Protein 8JMQ (pdb70)

Foldseek 3Di:
DDDDDDDDQKDADPVPGFMKGKFFQVQKDWPCCPVVAQKDWDFCWDDDPPIGGDTWIFGAKDLKTKIKHKDKLQRGDAQFKKWKWWWKAFEPPKFQLQPWWWWKWKAWFVGDIDIDTHRCVPPDHPHIDGHTRDMDGGHNTGMIMMMTIGNDPTMTGGMITGMIMIGGDDD/DDDDDDDAQWDADPPPGWIKGWFAQVQKDWVCCVPVCAWDWDFDADPVPGTPPGTKIWGNKDLWGKIKDKDKLQVTDAFFKKWKKWWKFFAPPWDFQVVQWKWKWKADPVGDMDIDTHRNVPDDHPDTDIDTRDMDHSDDTDMIMIMITTNDPTITGGMMTGIMMIGTDDD

Radius of gyration: 20.35 Å; Cα contacts (8 Å, |Δi|>4): 959; chains: 2; bounding box: 47×51×51 Å

Structure (mmCIF, N/CA/C/O backbone):
data_8JMQ
#
_entry.id   8JMQ
#
_cell.length_a   105.974
_cell.length_b   105.974
_cell.length_c   105.974
_cell.angle_alpha   90.000
_cell.angle_beta   90.000
_cell.angle_gamma   90.000
#
_symmetry.space_group_name_H-M   'P 21 3'
#
loop_
_entity.id
_entity.type
_entity.pdbx_description
1 polymer 'Hinokiresinol synthase beta subunit'
2 polymer 'Hinokiresinol synthase alpha subunit'
3 water water
#
loop_
_atom_site.group_PDB
_atom_site.id
_atom_site.type_symbol
_atom_site.label_atom_id
_atom_site.label_alt_id
_atom_site.label_comp_id
_atom_site.label_asym_id
_atom_site.label_entity_id
_atom_site.label_seq_id
_atom_site.pdbx_PDB_ins_code
_atom_site.Cartn_x
_atom_site.Cartn_y
_atom_site.Cartn_z
_atom_site.occupancy
_atom_site.B_iso_or_equiv
_atom_site.auth_seq_id
_atom_site.auth_comp_id
_atom_site.auth_asym_id
_atom_site.auth_atom_id
_atom_site.pdbx_PDB_model_num
ATOM 1 N N . GLU A 1 28 ? 23.64116 5.73393 -9.58662 1.000 46.25421 7 GLU B N 1
ATOM 2 C CA . GLU A 1 28 ? 22.94903 4.63461 -10.24808 1.000 50.28584 7 GLU B CA 1
ATOM 3 C C . GLU A 1 28 ? 21.46344 4.60576 -9.84214 1.000 40.84845 7 GLU B C 1
ATOM 4 O O . GLU A 1 28 ? 21.12144 4.69238 -8.66564 1.000 47.10360 7 GLU B O 1
ATOM 10 N N . LEU A 1 29 ? 20.59179 4.47849 -10.82855 1.000 38.99338 8 LEU B N 1
ATOM 11 C CA . LEU A 1 29 ? 19.16221 4.67856 -10.64871 1.000 30.90146 8 LEU B CA 1
ATOM 12 C C . LEU A 1 29 ? 18.49975 3.46333 -10.00013 1.000 28.43863 8 LEU B C 1
ATOM 13 O O . LEU A 1 29 ? 18.92460 2.32520 -10.21795 1.00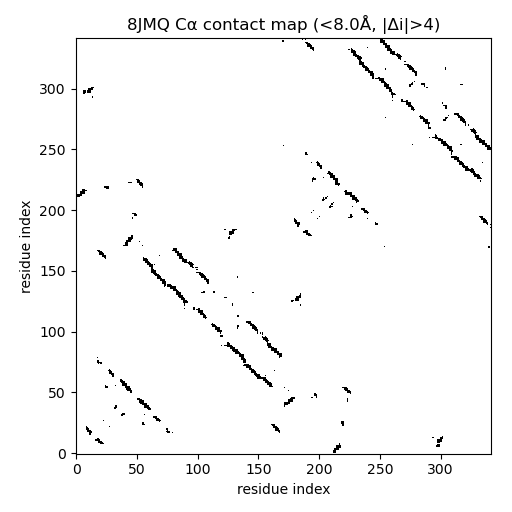0 27.93015 8 LEU B O 1
ATOM 18 N N . PRO A 1 30 ? 17.43192 3.67294 -9.23135 1.000 24.17626 9 PRO B N 1
ATOM 19 C CA . PRO A 1 30 ? 16.60391 2.53229 -8.81939 1.000 27.09426 9 PRO B CA 1
ATOM 20 C C . PRO A 1 30 ? 15.95539 1.91378 -10.05088 1.000 27.29720 9 PRO B C 1
ATOM 21 O O . PRO A 1 30 ? 15.89621 2.52468 -11.12195 1.000 24.51267 9 PRO B O 1
ATOM 25 N N . LYS A 1 31 ? 15.50161 0.67276 -9.90650 1.000 23.45648 10 LYS B N 1
ATOM 26 C CA . LYS A 1 31 ? 15.05265 -0.12488 -11.03673 1.000 22.49425 10 LYS B CA 1
ATOM 27 C C . LYS A 1 31 ? 13.53786 -0.29479 -11.04677 1.000 22.70575 10 LYS B C 1
ATOM 28 O O . LYS A 1 31 ? 12.89159 -0.36961 -9.99954 1.000 22.67825 10 LYS B O 1
ATOM 34 N N . VAL A 1 32 ? 12.98773 -0.36809 -12.25690 1.000 21.17655 11 VAL B N 1
ATOM 35 C CA . VAL A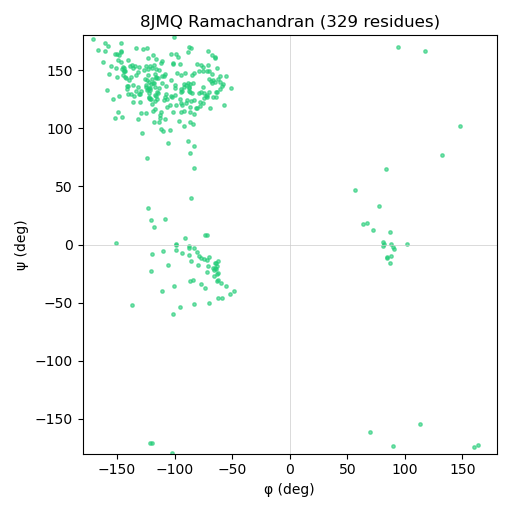 1 32 ? 11.63983 -0.85750 -12.50418 1.000 19.48284 11 VAL B CA 1
ATOM 36 C C . VAL A 1 32 ? 11.81355 -2.09843 -13.35971 1.000 23.77096 11 VAL B C 1
ATOM 37 O O . VAL A 1 32 ? 12.47785 -2.04429 -14.40429 1.000 22.02567 11 VAL B O 1
ATOM 41 N N . TYR A 1 33 ? 11.28775 -3.22719 -12.89295 1.000 17.02960 12 TYR B N 1
ATOM 42 C CA . TYR A 1 33 ? 11.42479 -4.47937 -13.63168 1.000 22.88890 12 TYR B CA 1
ATOM 43 C C . TYR A 1 33 ? 10.20572 -4.70797 -14.51317 1.000 23.45136 12 TYR B C 1
ATOM 44 O O . TYR A 1 33 ? 9.07776 -4.36354 -14.14094 1.000 22.85295 12 TYR B O 1
ATOM 53 N N . THR A 1 34 ? 10.43181 -5.31567 -15.68091 1.000 25.62339 13 THR B N 1
ATOM 54 C CA . THR A 1 34 ? 9.35990 -5.54320 -16.64809 1.000 22.60118 13 THR B CA 1
ATOM 55 C C . THR A 1 34 ? 9.29644 -7.00410 -17.06474 1.000 27.51998 13 THR B C 1
ATOM 56 O O . THR A 1 34 ? 10.20896 -7.79715 -16.81656 1.000 25.77210 13 THR B O 1
ATOM 60 N N . GLU A 1 35 ? 8.20505 -7.32803 -17.75241 1.000 22.25875 14 GLU B N 1
ATOM 61 C CA . GLU A 1 35 ? 8.03555 -8.55998 -18.50116 1.000 25.52194 14 GLU B CA 1
ATOM 62 C C . GLU A 1 35 ? 8.00800 -8.21334 -19.98886 1.000 26.34337 14 GLU B C 1
ATOM 63 O O . GLU A 1 35 ? 7.68013 -7.09264 -20.36916 1.000 22.89065 14 GLU B O 1
ATOM 69 N N . ASN A 1 36 ? 8.35270 -9.17146 -20.84403 1.000 23.72077 15 ASN B N 1
ATOM 70 C CA . ASN A 1 36 ? 8.43026 -8.85498 -22.27737 1.000 26.29048 15 ASN B CA 1
ATOM 71 C C . ASN A 1 36 ? 7.08883 -8.98715 -22.99424 1.000 24.75780 15 ASN B C 1
ATOM 72 O O . ASN A 1 36 ? 7.02369 -9.47787 -24.12395 1.000 30.67859 15 ASN B O 1
ATOM 77 N N . THR A 1 37 ? 6.00134 -8.55451 -22.36466 1.000 26.63666 16 THR B N 1
ATOM 78 C CA . THR A 1 37 ? 4.68930 -8.49960 -22.99016 1.000 25.38920 16 THR B CA 1
ATOM 79 C C . THR A 1 37 ? 4.05122 -7.15686 -22.68315 1.000 27.45440 16 THR B C 1
ATOM 80 O O . THR A 1 37 ? 4.53587 -6.38428 -21.84599 1.000 23.46043 16 THR B O 1
ATOM 84 N N . TRP A 1 38 ? 2.94945 -6.88272 -23.37972 1.000 21.44817 17 TRP B N 1
ATOM 85 C CA . TRP A 1 38 ? 2.14621 -5.71595 -23.07573 1.000 21.46096 17 TRP B CA 1
ATOM 86 C C . TRP A 1 38 ? 0.69279 -6.05473 -23.33877 1.000 22.58723 17 TRP B C 1
ATOM 87 O O . TRP A 1 38 ? 0.37344 -7.06413 -23.96892 1.000 22.14476 17 TRP B O 1
ATOM 98 N N . MET A 1 39 ? -0.19224 -5.20263 -22.84101 1.000 17.79018 18 MET B N 1
ATOM 99 C CA . MET A 1 39 ? -1.61004 -5.42495 -23.06343 1.000 20.52263 18 MET B CA 1
ATOM 100 C C . MET A 1 39 ? -2.29010 -4.10364 -23.35456 1.000 22.39865 18 MET B C 1
ATOM 101 O O . MET A 1 39 ? -1.94834 -3.06654 -22.77468 1.000 24.22189 18 MET B O 1
ATOM 106 N N . GLU A 1 40 ? -3.24054 -4.15392 -24.27502 1.000 19.31138 19 GLU B N 1
ATOM 107 C CA . GLU A 1 40 ? -4.01885 -2.97995 -24.62998 1.000 20.36338 19 GLU B CA 1
ATOM 108 C C . GLU A 1 40 ? -5.07061 -2.74602 -23.55312 1.000 22.78265 19 GLU B C 1
ATOM 109 O O . GLU A 1 40 ? -5.87668 -3.63347 -23.26311 1.000 25.80437 19 GLU B O 1
ATOM 115 N N . GLU A 1 41 ? -5.04678 -1.55579 -22.95587 1.000 21.62057 20 GLU B N 1
ATOM 116 C CA . GLU A 1 41 ? -5.98951 -1.20964 -21.89978 1.000 24.63906 20 GLU B CA 1
ATOM 117 C C . GLU A 1 41 ? -7.44040 -1.38765 -22.34842 1.000 28.76172 20 GLU B C 1
ATOM 118 O O . GLU A 1 41 ? -8.30662 -1.77966 -21.55706 1.000 26.95031 20 GLU B O 1
ATOM 124 N N . ARG A 1 42 ? -7.72741 -1.08919 -23.61007 1.000 26.66244 21 ARG B N 1
ATOM 125 C CA . ARG A 1 42 ? -9.11200 -1.00349 -24.05536 1.000 30.25137 21 ARG B CA 1
ATOM 126 C C . ARG A 1 42 ? -9.79562 -2.36104 -24.14402 1.000 31.77349 21 ARG B C 1
ATOM 127 O O . ARG A 1 42 ? -11.02528 -2.41662 -24.06084 1.000 31.49903 21 ARG B O 1
ATOM 135 N N . ASN A 1 43 ? -9.04108 -3.45976 -24.29834 1.000 27.68661 22 ASN B N 1
ATOM 136 C CA . ASN A 1 43 ? -9.68810 -4.74965 -24.52701 1.000 31.28650 22 ASN B CA 1
ATOM 137 C C . ASN A 1 43 ? -8.90579 -5.95218 -24.02520 1.000 29.94554 22 ASN B C 1
ATOM 138 O O . ASN A 1 43 ? -9.36592 -7.07786 -24.23656 1.000 29.20953 22 ASN B O 1
ATOM 143 N N . GLY A 1 44 ? -7.73522 -5.77064 -23.40784 1.000 25.66136 23 GLY B N 1
ATOM 144 C CA . GLY A 1 44 ? -6.94478 -6.87771 -22.91155 1.000 27.90980 23 GLY B CA 1
ATOM 145 C C . GLY A 1 44 ? -6.08054 -7.58504 -23.93487 1.000 26.97691 23 GLY B C 1
ATOM 146 O O . GLY A 1 44 ? -5.39157 -8.54389 -23.56574 1.000 25.87945 23 GLY B O 1
ATOM 147 N N . ASP A 1 45 ? -6.08835 -7.15261 -25.20115 1.000 24.46388 24 ASP B N 1
ATOM 148 C CA . ASP A 1 45 ? -5.26753 -7.80447 -26.21871 1.000 28.13826 24 ASP B CA 1
ATOM 149 C C . ASP A 1 45 ? -3.79101 -7.68225 -25.87365 1.000 25.55820 24 ASP B C 1
ATOM 150 O O . ASP A 1 45 ? -3.33532 -6.63743 -25.40236 1.000 26.59068 24 ASP B O 1
ATOM 155 N N . ARG A 1 46 ? -3.03695 -8.74421 -26.15875 1.000 21.62927 25 ARG B N 1
ATOM 156 C CA . ARG A 1 46 ? -1.66683 -8.88592 -25.68609 1.000 20.88305 25 ARG B CA 1
ATOM 157 C C . ARG A 1 46 ? -0.68282 -8.90625 -26.84963 1.000 24.01993 25 ARG B C 1
ATOM 158 O O . ARG A 1 46 ? -0.97802 -9.43447 -27.92286 1.000 22.75906 25 ARG B O 1
ATOM 166 N N . GLY A 1 47 ? 0.49557 -8.31726 -26.64108 1.000 21.96924 26 GLY B N 1
ATOM 167 C CA . GLY A 1 47 ? 1.59884 -8.46289 -27.56266 1.000 20.12654 26 GLY B CA 1
ATOM 168 C C . GLY A 1 47 ? 2.81558 -9.00914 -26.82473 1.000 22.67443 26 GLY B C 1
ATOM 169 O O . GLY A 1 47 ? 2.85135 -9.06685 -25.59216 1.000 21.96458 26 GLY B O 1
ATOM 170 N N . MET A 1 48 ? 3.82658 -9.39739 -27.58613 1.000 22.24945 27 MET B N 1
ATOM 171 C CA . MET A 1 48 ? 5.04233 -9.79364 -26.90820 1.000 20.18422 27 MET B CA 1
ATOM 172 C C . MET A 1 48 ? 6.23843 -9.47676 -27.77925 1.000 25.21974 27 MET B C 1
ATOM 173 O O . MET A 1 48 ? 6.13184 -9.32846 -29.00141 1.000 23.20916 27 MET B O 1
ATOM 178 N N . LEU A 1 49 ? 7.38992 -9.37349 -27.13109 1.000 21.99412 28 LEU B N 1
ATOM 179 C CA . LEU A 1 49 ? 8.59224 -9.08749 -27.89383 1.000 26.58100 28 LEU B CA 1
ATOM 180 C C . LEU A 1 49 ? 9.78618 -9.74609 -27.22524 1.000 26.25881 28 LEU B C 1
ATOM 181 O O . LEU A 1 49 ? 9.72368 -10.17500 -26.06719 1.000 23.19052 28 LEU B O 1
ATOM 186 N N . LYS A 1 50 ? 10.86890 -9.85913 -27.98714 1.000 22.02251 29 LYS B N 1
ATOM 187 C CA . LYS A 1 50 ? 12.11817 -10.38761 -27.46210 1.000 25.41680 29 LYS B CA 1
ATOM 188 C C . LYS A 1 50 ? 13.25273 -9.47789 -27.90314 1.000 28.16266 29 LYS B C 1
ATOM 189 O O . LYS A 1 50 ? 13.33644 -9.11182 -29.07912 1.000 28.26961 29 LYS B O 1
ATOM 195 N N . TYR A 1 51 ? 14.10260 -9.10332 -26.96462 1.000 22.50931 30 TYR B N 1
ATOM 196 C CA . TYR A 1 51 ? 15.26851 -8.27261 -27.24576 1.000 21.83833 30 TYR B CA 1
ATOM 197 C C . TYR A 1 51 ? 16.45161 -9.15884 -27.64229 1.000 23.02201 30 TYR B C 1
ATOM 198 O O . TYR A 1 51 ? 16.38875 -10.38450 -27.53208 1.000 21.78511 30 TYR B O 1
ATOM 207 N N . PRO A 1 52 ? 17.55906 -8.58015 -28.13683 1.000 22.86949 31 PRO B N 1
ATOM 208 C CA . PRO A 1 52 ? 18.56310 -9.41982 -28.82223 1.000 20.92521 31 PRO B CA 1
ATOM 209 C C . PRO A 1 52 ? 19.22977 -10.48449 -27.95638 1.000 24.20453 31 PRO B C 1
ATOM 210 O O . PRO A 1 52 ? 19.60577 -11.54464 -28.48348 1.000 23.92103 31 PRO B O 1
ATOM 214 N N . ARG A 1 53 ? 19.39937 -10.24585 -26.65475 1.000 23.27485 32 ARG B N 1
ATOM 215 C CA . ARG A 1 53 ? 19.93557 -11.28953 -25.78923 1.000 24.31183 32 ARG B CA 1
ATOM 216 C C . ARG A 1 53 ? 18.95169 -12.42699 -25.57627 1.000 26.27642 32 ARG B C 1
ATOM 217 O O . ARG A 1 53 ? 19.34268 -13.45433 -25.01296 1.000 28.32082 32 ARG B O 1
ATOM 225 N N . GLU A 1 54 ? 17.69137 -12.26920 -25.99228 1.000 22.07588 33 GLU B N 1
ATOM 226 C CA . GLU A 1 54 ? 16.71734 -13.35414 -25.95052 1.000 24.59750 33 GLU B CA 1
ATOM 227 C C . GLU A 1 54 ? 16.53910 -14.05818 -27.29074 1.000 25.71727 33 GLU B C 1
ATOM 228 O O . GLU A 1 54 ? 15.73421 -14.99078 -27.37745 1.000 27.04136 33 GLU B O 1
ATOM 234 N N . LEU A 1 55 ? 17.25020 -13.62442 -28.32607 1.000 25.37452 34 LEU B N 1
ATOM 235 C CA . LEU A 1 55 ? 17.25231 -14.24470 -29.64178 1.000 22.05547 34 LEU B CA 1
ATOM 236 C C . LEU A 1 55 ? 18.44636 -15.18197 -29.79346 1.000 26.83424 34 LEU B C 1
ATOM 237 O O . LEU A 1 55 ? 19.43083 -15.09100 -29.05972 1.000 26.82063 34 LEU B O 1
ATOM 242 N N . ASP A 1 56 ? 18.35699 -16.08314 -30.77559 1.000 27.12945 35 ASP B N 1
ATOM 243 C CA . ASP A 1 56 ? 19.43135 -17.03839 -31.06624 1.000 30.70530 35 ASP B CA 1
ATOM 244 C C . ASP A 1 56 ? 20.16511 -16.57780 -32.32385 1.000 29.35091 35 ASP B C 1
ATOM 245 O O . ASP A 1 56 ? 19.72322 -16.83169 -33.44538 1.000 25.74570 35 ASP B O 1
ATOM 250 N N . ILE A 1 57 ? 21.29894 -15.91068 -32.13351 1.000 22.08445 36 ILE B N 1
ATOM 251 C CA . ILE A 1 57 ? 22.06294 -15.32181 -33.22436 1.000 21.83560 36 ILE B CA 1
ATOM 252 C C . ILE A 1 57 ? 23.36374 -16.10144 -33.34321 1.000 26.86279 36 ILE B C 1
ATOM 253 O O . ILE A 1 57 ? 24.19774 -16.06796 -32.43266 1.000 23.67939 36 ILE B O 1
ATOM 258 N N . THR A 1 58 ? 23.53022 -16.81241 -34.46119 1.000 24.37744 37 THR B N 1
ATOM 259 C CA . THR A 1 58 ? 24.69987 -17.66159 -34.65238 1.000 23.22382 37 THR B CA 1
ATOM 260 C C . THR A 1 58 ? 25.96865 -16.82345 -34.69284 1.000 24.15293 37 THR B C 1
ATOM 261 O O . THR A 1 58 ? 26.03490 -15.80571 -35.39374 1.000 21.06842 37 THR B O 1
ATOM 265 N N . ASN A 1 59 ? 26.96999 -17.24564 -33.91474 1.000 23.41479 38 ASN B N 1
ATOM 266 C CA . ASN A 1 59 ? 28.29794 -16.63000 -33.86889 1.000 24.55397 38 ASN B CA 1
ATOM 267 C C . ASN A 1 59 ? 28.28684 -15.22517 -33.28413 1.000 22.24331 38 ASN B C 1
ATOM 268 O O . ASN A 1 59 ? 29.24553 -14.46889 -33.49321 1.000 24.35923 38 ASN B O 1
ATOM 273 N N . VAL A 1 60 ? 27.22891 -14.84753 -32.55844 1.000 24.14088 39 VAL B N 1
ATOM 274 C CA . VAL A 1 60 ? 27.11858 -13.46617 -32.07990 1.000 22.42791 39 VAL B CA 1
ATOM 275 C C . VAL A 1 60 ? 28.19741 -13.11870 -31.05464 1.000 29.06758 39 VAL B C 1
ATOM 276 O O . VAL A 1 60 ? 28.50980 -11.93471 -30.85582 1.000 25.97501 39 VAL B O 1
ATOM 280 N N . ASP A 1 61 ? 28.81264 -14.11555 -30.42128 1.000 27.36942 40 ASP B N 1
ATOM 281 C CA . ASP A 1 61 ? 29.86973 -13.86119 -29.44755 1.000 30.97416 40 ASP B CA 1
ATOM 282 C C . ASP A 1 61 ? 31.24994 -14.24840 -29.96786 1.000 28.28095 40 ASP B C 1
ATOM 283 O O . ASP A 1 61 ? 32.16148 -14.47954 -29.16751 1.000 30.59927 40 ASP B O 1
ATOM 288 N N . ASP A 1 62 ? 31.43344 -14.31873 -31.29159 1.000 29.42459 41 ASP B N 1
ATOM 289 C CA . ASP A 1 62 ? 32.72752 -14.71883 -31.82874 1.000 30.03097 41 ASP B CA 1
ATOM 290 C C . ASP A 1 62 ? 33.72218 -13.56975 -31.90992 1.000 32.52186 41 ASP B C 1
ATOM 291 O O . ASP A 1 62 ? 34.86736 -13.80741 -32.29561 1.000 28.66606 41 ASP B O 1
ATOM 296 N N . GLY A 1 63 ? 33.31939 -12.34123 -31.56314 1.000 29.38922 42 GLY B N 1
ATOM 297 C CA . GLY A 1 63 ? 34.23208 -11.21704 -31.53293 1.000 24.46678 42 GLY B CA 1
ATOM 298 C C . GLY A 1 63 ? 34.51288 -10.56203 -32.86629 1.000 34.03022 42 GLY B C 1
ATOM 299 O O . GLY A 1 63 ? 35.25251 -9.56935 -32.90175 1.000 32.86129 42 GLY B O 1
ATOM 300 N N . LYS A 1 64 ? 33.94351 -11.06937 -33.96017 1.000 32.86623 43 LYS B N 1
ATOM 301 C CA . LYS A 1 64 ? 34.26750 -10.58419 -35.29700 1.000 35.84810 43 LYS B CA 1
ATOM 302 C C . LYS A 1 64 ? 33.01980 -10.42910 -36.16290 1.000 28.29063 43 LYS B C 1
ATOM 303 O O . LYS A 1 64 ? 32.79835 -9.36550 -36.75228 1.000 35.36379 43 LYS B O 1
ATOM 305 N N . SER A 1 65 ? 32.19637 -11.47478 -36.24945 1.000 27.62463 44 SER B N 1
ATOM 306 C CA . SER A 1 65 ? 31.01399 -11.41536 -37.11043 1.000 31.33776 44 SER B CA 1
ATOM 307 C C . SER A 1 65 ? 30.05007 -10.32755 -36.65157 1.000 30.57552 44 SER B C 1
ATOM 308 O O . SER A 1 65 ? 29.50936 -9.56751 -37.46593 1.000 28.87066 44 SER B O 1
ATOM 311 N N . TRP A 1 66 ? 29.80018 -10.27410 -35.34849 1.000 26.73557 45 TRP B N 1
ATOM 312 C CA . TRP A 1 66 ? 28.93959 -9.30001 -34.69779 1.000 27.69428 45 TRP B CA 1
ATOM 313 C C . TRP A 1 66 ? 29.73481 -8.64506 -33.57538 1.000 28.39025 45 TRP B C 1
ATOM 314 O O . TRP A 1 66 ? 30.62001 -9.27259 -32.97751 1.000 27.58080 45 TRP B O 1
ATOM 325 N N . VAL A 1 67 ? 29.41437 -7.38827 -33.28449 1.000 21.72726 46 VAL B N 1
ATOM 326 C CA . VAL A 1 67 ? 29.94499 -6.71145 -32.10529 1.000 27.06461 46 VAL B CA 1
ATOM 327 C C . VAL A 1 67 ? 28.78991 -6.07983 -31.33966 1.000 25.78828 46 VAL B C 1
ATOM 328 O O . VAL A 1 67 ? 27.96944 -5.36228 -31.92200 1.000 23.75093 46 VAL B O 1
ATOM 332 N N . TRP A 1 68 ? 28.73194 -6.34485 -30.03784 1.000 24.08157 47 TRP B N 1
ATOM 333 C CA . TRP A 1 68 ? 27.67413 -5.78594 -29.21379 1.000 26.13815 47 TRP B CA 1
ATOM 334 C C . TRP A 1 68 ? 27.93536 -4.31020 -28.95725 1.000 28.50976 47 TRP B C 1
ATOM 335 O O . TRP A 1 68 ? 29.01942 -3.92633 -28.50484 1.000 26.47975 47 TRP B O 1
ATOM 346 N N . HIS A 1 69 ? 26.94778 -3.48368 -29.28015 1.000 21.21652 48 HIS B N 1
ATOM 347 C CA . HIS A 1 69 ? 26.99156 -2.05302 -29.05663 1.000 23.98965 48 HIS B CA 1
ATOM 348 C C . HIS A 1 69 ? 26.00121 -1.65511 -27.97310 1.000 26.65040 48 HIS B C 1
ATOM 349 O O . HIS A 1 69 ? 25.03345 -2.36819 -27.69031 1.000 26.02909 48 HIS B O 1
ATOM 356 N N . SER A 1 70 ? 26.26272 -0.50137 -27.36808 1.000 25.06008 49 SER B N 1
ATOM 357 C CA . SER A 1 70 ? 25.29197 0.17926 -26.52585 1.000 27.52481 49 SER B CA 1
ATOM 358 C C . SER A 1 70 ? 24.43518 1.05556 -27.43638 1.000 27.69311 49 SER B C 1
ATOM 359 O O . SER A 1 70 ? 24.89431 2.08876 -27.92838 1.000 27.27893 49 SER B O 1
ATOM 362 N N . LEU A 1 71 ? 23.20163 0.62494 -27.68593 1.000 25.58623 50 LEU B N 1
ATOM 363 C CA . LEU A 1 71 ? 22.29172 1.29801 -28.61466 1.000 26.29873 50 LEU B CA 1
ATOM 364 C C . LEU A 1 71 ? 21.54137 2.39445 -27.86755 1.000 26.81793 50 LEU B C 1
ATOM 365 O O . LEU A 1 71 ? 20.74387 2.09858 -26.97336 1.000 25.43188 50 LEU B O 1
ATOM 370 N N . VAL A 1 72 ? 21.78330 3.65837 -28.23149 1.000 21.46176 51 VAL B N 1
ATOM 371 C CA . VAL A 1 72 ? 21.33570 4.79943 -27.43368 1.000 26.47553 51 VAL B CA 1
ATOM 372 C C . VAL A 1 72 ? 20.26704 5.55548 -28.21312 1.000 31.01652 51 VAL B C 1
ATOM 373 O O . VAL A 1 72 ? 20.56966 6.21939 -29.21297 1.000 26.96411 51 VAL B O 1
ATOM 377 N N . PHE A 1 73 ? 19.02144 5.46176 -27.75000 1.000 24.40638 52 PHE B N 1
ATOM 378 C CA . PHE A 1 73 ? 17.91525 6.25299 -28.27264 1.000 29.67358 52 PHE B CA 1
ATOM 379 C C . PHE A 1 73 ? 17.68761 7.45285 -27.36326 1.000 33.27763 52 PHE B C 1
ATOM 380 O O . PHE A 1 73 ? 17.87607 7.37660 -26.14555 1.000 36.55121 52 PHE B O 1
ATOM 388 N N . GLY A 1 74 ? 17.26179 8.56029 -27.95150 1.000 36.59170 53 GLY B N 1
ATOM 389 C CA . GLY A 1 74 ? 16.99884 9.75119 -27.17000 1.000 49.77338 53 GLY B CA 1
ATOM 390 C C . GLY A 1 74 ? 18.18963 10.69231 -27.12071 1.000 49.69730 53 GLY B C 1
ATOM 391 O O . GLY A 1 74 ? 19.30263 10.37297 -27.53980 1.000 46.34064 53 GLY B O 1
ATOM 392 N N . SER A 1 75 ? 17.93979 11.89230 -26.59998 1.000 48.58194 54 SER B N 1
ATOM 393 C CA . SER A 1 75 ? 18.93910 12.94889 -26.61487 1.000 46.30634 54 SER B CA 1
ATOM 394 C C . SER A 1 75 ? 19.32341 13.46836 -25.23776 1.000 50.49411 54 SER B C 1
ATOM 395 O O . SER A 1 75 ? 20.42657 14.00645 -25.08950 1.000 53.67747 54 SER B O 1
ATOM 398 N N . ILE A 1 76 ? 18.47384 13.30122 -24.23006 1.000 54.87313 55 ILE B N 1
ATOM 399 C CA . ILE A 1 76 ? 18.77727 13.70350 -22.86425 1.000 56.24664 55 ILE B CA 1
ATOM 400 C C . ILE A 1 76 ? 18.43358 12.54461 -21.93803 1.000 51.82725 55 ILE B C 1
ATOM 401 O O . ILE A 1 76 ? 17.52776 11.75312 -22.22029 1.000 50.98728 55 ILE B O 1
ATOM 406 N N . GLY A 1 77 ? 19.18396 12.43290 -20.83734 1.000 44.97384 56 GLY B N 1
ATOM 407 C CA . GLY A 1 77 ? 19.02991 11.33283 -19.89850 1.000 45.96110 56 GLY B CA 1
ATOM 408 C C . GLY A 1 77 ? 19.18177 9.96553 -20.54027 1.000 44.80042 56 GLY B C 1
ATOM 409 O O . GLY A 1 77 ? 18.38859 9.05191 -20.28401 1.000 42.01855 56 GLY B O 1
ATOM 410 N N . ARG A 1 78 ? 20.22375 9.80741 -21.35096 1.000 47.98978 57 ARG B N 1
ATOM 411 C CA . ARG A 1 78 ? 20.35897 8.66526 -22.24583 1.000 44.03578 57 ARG B CA 1
ATOM 412 C C . ARG A 1 78 ? 20.97860 7.45965 -21.54884 1.000 44.59106 57 ARG B C 1
ATOM 413 O O . ARG A 1 78 ? 22.01910 7.57031 -20.89453 1.000 50.74067 57 ARG B O 1
ATOM 421 N N . LEU A 1 79 ? 20.33149 6.31043 -21.70748 1.000 36.74366 58 LEU B N 1
ATOM 422 C CA . LEU A 1 79 ? 20.86521 5.01037 -21.34046 1.000 35.88444 58 LEU B CA 1
ATOM 423 C C . LEU A 1 79 ? 20.84338 4.14573 -22.59104 1.000 31.25238 58 LEU B C 1
ATOM 424 O O . LEU A 1 79 ? 20.00881 4.34804 -23.47623 1.000 36.89102 58 LEU B O 1
ATOM 429 N N . GLY A 1 80 ? 21.76359 3.19328 -22.67861 1.000 28.86312 59 GLY B N 1
ATOM 430 C CA . GLY A 1 80 ? 21.81553 2.30816 -23.81849 1.000 22.72169 59 GLY B CA 1
ATOM 431 C C . GLY A 1 80 ? 21.21941 0.94173 -23.54075 1.000 25.92680 59 GLY B C 1
ATOM 432 O O . GLY A 1 80 ? 21.14253 0.49186 -22.40090 1.000 25.54914 59 GLY B O 1
ATOM 433 N N . MET A 1 81 ? 20.79461 0.28086 -24.61520 1.000 24.61499 60 MET B N 1
ATOM 434 C CA . MET A 1 81 ? 20.48223 -1.14162 -24.60535 1.000 23.31884 60 MET B CA 1
ATOM 435 C C . MET A 1 81 ? 21.52857 -1.92030 -25.38715 1.000 24.80792 60 MET B C 1
ATOM 436 O O . MET A 1 81 ? 22.01107 -1.46064 -26.42517 1.000 23.18835 60 MET B O 1
ATOM 441 N N . GLU A 1 82 ? 21.83396 -3.12795 -24.91947 1.000 20.92462 61 GLU B N 1
ATOM 442 C CA . GLU A 1 82 ? 22.86240 -3.93073 -25.56124 1.000 26.41822 61 GLU B CA 1
ATOM 443 C C . GLU A 1 82 ? 22.27059 -4.55575 -26.82343 1.000 29.87800 61 GLU B C 1
ATOM 444 O O . GLU A 1 82 ? 21.27689 -5.28387 -26.74568 1.000 25.83673 61 GLU B O 1
ATOM 450 N N . ALA A 1 83 ? 22.84228 -4.23583 -27.99220 1.000 21.29868 62 ALA B N 1
ATOM 451 C CA . ALA A 1 83 ? 22.33338 -4.72889 -29.26533 1.000 22.42727 62 ALA B CA 1
ATOM 452 C C . ALA A 1 83 ? 23.48490 -5.05697 -30.20859 1.000 24.38951 62 ALA B C 1
ATOM 453 O O . ALA A 1 83 ? 24.50015 -4.34207 -30.22756 1.000 22.26360 62 ALA B O 1
ATOM 455 N N . PRO A 1 84 ? 23.34748 -6.11066 -31.01133 1.000 20.71953 63 PRO B N 1
ATOM 456 C CA . PRO A 1 84 ? 24.44507 -6.53658 -31.88589 1.000 22.23551 63 PRO B CA 1
ATOM 457 C C . PRO A 1 84 ? 24.43355 -5.85272 -33.24762 1.000 25.38240 63 PRO B C 1
ATOM 458 O O . PRO A 1 84 ? 23.38820 -5.66522 -33.88307 1.000 22.89533 63 PRO B O 1
ATOM 462 N N . LYS A 1 85 ? 25.63058 -5.48771 -33.70961 1.000 22.37548 64 LYS B N 1
ATOM 463 C CA . LYS A 1 85 ? 25.81387 -4.92207 -35.04307 1.000 23.20481 64 LYS B CA 1
ATOM 464 C C . LYS A 1 85 ? 26.66044 -5.86444 -35.89354 1.000 24.56322 64 LYS B C 1
ATOM 465 O O . LYS A 1 85 ? 27.71951 -6.32907 -35.45125 1.000 23.39077 64 LYS B O 1
ATOM 471 N N . LEU A 1 86 ? 26.19270 -6.14024 -37.10873 1.000 23.16482 65 LEU B N 1
ATOM 472 C CA . LEU A 1 86 ? 26.88080 -7.05913 -38.00739 1.000 24.41958 65 LEU B CA 1
ATOM 473 C C . LEU A 1 86 ? 28.10413 -6.35834 -38.57431 1.000 27.29428 65 LEU B C 1
ATOM 474 O O . LEU A 1 86 ? 27.98035 -5.30570 -39.20922 1.000 28.29475 65 LEU B O 1
ATOM 479 N N . MET A 1 87 ? 29.27817 -6.93968 -38.34061 1.000 26.24489 66 MET B N 1
ATOM 480 C CA . MET A 1 87 ? 30.54318 -6.29592 -38.66470 1.000 32.86066 66 MET B CA 1
ATOM 481 C C . MET A 1 87 ? 31.22306 -6.87990 -39.89418 1.000 34.13786 66 MET B C 1
ATOM 482 O O . MET A 1 87 ? 32.13305 -6.24366 -40.43546 1.000 34.77326 66 MET B O 1
ATOM 487 N N . GLY A 1 88 ? 30.83612 -8.07685 -40.32370 1.000 32.02672 67 GLY B N 1
ATOM 488 C CA . GLY A 1 88 ? 31.46291 -8.68683 -41.48068 1.000 33.97363 67 GLY B CA 1
ATOM 489 C C . GLY A 1 88 ? 31.51607 -10.19256 -41.37992 1.000 36.72579 67 GLY B C 1
ATOM 490 O O . GLY A 1 88 ? 32.34303 -10.74158 -40.64572 1.000 32.53767 67 GLY B O 1
ATOM 491 N N . THR A 1 89 ? 30.61468 -10.87086 -42.08689 1.000 30.14455 68 THR B N 1
ATOM 492 C CA . THR A 1 89 ? 30.60967 -12.32773 -42.13581 1.000 30.06392 68 THR B CA 1
ATOM 493 C C . THR A 1 89 ? 29.77423 -12.75309 -43.33001 1.000 33.04056 68 THR B C 1
ATOM 494 O O . THR A 1 89 ? 28.92249 -12.00114 -43.81253 1.000 33.57116 68 THR B O 1
ATOM 498 N N . THR A 1 90 ? 30.03718 -13.96543 -43.80863 1.000 30.67365 69 THR B N 1
ATOM 499 C CA . THR A 1 90 ? 29.17256 -14.57591 -44.80408 1.000 32.08625 69 THR B CA 1
ATOM 500 C C . THR A 1 90 ? 27.99974 -15.31078 -44.17685 1.000 31.14207 69 THR B C 1
ATOM 501 O O . THR A 1 90 ? 27.03961 -15.62418 -44.88880 1.000 31.69220 69 THR B O 1
ATOM 505 N N . HIS A 1 91 ? 28.03986 -15.57582 -42.86634 1.000 28.92369 70 HIS B N 1
ATOM 506 C CA . HIS A 1 91 ? 27.03740 -16.40880 -42.19553 1.000 29.97664 70 HIS B CA 1
ATOM 507 C C . HIS A 1 91 ? 26.15786 -15.54568 -41.28629 1.000 31.30647 70 HIS B C 1
ATOM 508 O O . HIS A 1 91 ? 26.52175 -15.27507 -40.13557 1.000 26.78076 70 HIS B O 1
ATOM 515 N N . VAL A 1 92 ? 24.98213 -15.16102 -41.78454 1.000 27.30494 71 VAL B N 1
ATOM 516 C CA . VAL A 1 92 ? 23.98719 -14.40935 -41.01524 1.000 25.29793 71 VAL B CA 1
ATOM 517 C C . VAL A 1 92 ? 22.84729 -15.35709 -40.67952 1.000 26.52898 71 VAL B C 1
ATOM 518 O O . VAL A 1 92 ? 22.16786 -15.86214 -41.58029 1.000 26.39473 71 VAL B O 1
ATOM 522 N N . GLU A 1 93 ? 22.61621 -15.59107 -39.39051 1.000 22.74500 72 GLU B N 1
ATOM 523 C CA . GLU A 1 93 ? 21.56005 -16.51850 -38.99562 1.000 24.76238 72 GLU B CA 1
ATOM 524 C C . GLU A 1 93 ? 20.95048 -16.01067 -37.70058 1.000 29.13297 72 GLU B C 1
ATOM 525 O O . GLU A 1 93 ? 21.60673 -16.05043 -36.65610 1.000 26.84783 72 GLU B O 1
ATOM 531 N N . ILE A 1 94 ? 19.71107 -15.53280 -37.77688 1.000 25.62142 73 ILE B N 1
ATOM 532 C CA . ILE A 1 94 ? 18.99745 -14.94726 -36.64762 1.000 23.36034 73 ILE B CA 1
ATOM 533 C C . ILE A 1 94 ? 17.71251 -15.73563 -36.44237 1.000 23.43378 73 ILE B C 1
ATOM 534 O O . ILE A 1 94 ? 16.90968 -15.86263 -37.37215 1.000 26.36837 73 ILE B O 1
ATOM 539 N N . ARG A 1 95 ? 17.50065 -16.22914 -35.22613 1.000 25.55282 74 ARG B N 1
ATOM 540 C CA . ARG A 1 95 ? 16.35512 -17.08136 -34.93817 1.000 27.21345 74 ARG B CA 1
ATOM 541 C C . ARG A 1 95 ? 1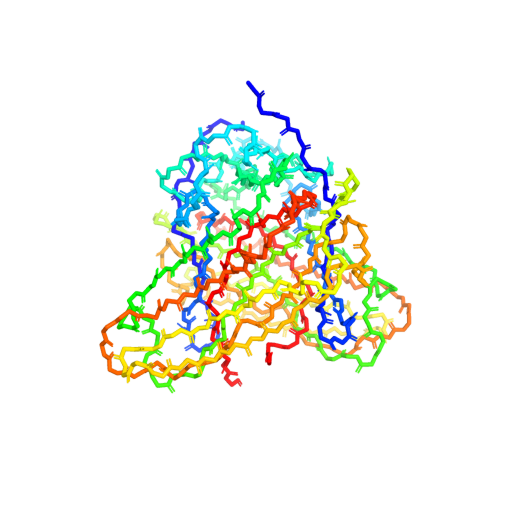5.71564 -16.66910 -33.62120 1.000 26.06314 74 ARG B C 1
ATOM 542 O O . ARG A 1 95 ? 16.38582 -16.16003 -32.72253 1.000 27.32754 74 ARG B O 1
ATOM 550 N N . GLY A 1 96 ? 14.41546 -16.92262 -33.50241 1.000 25.99856 75 GLY B N 1
ATOM 551 C CA . GLY A 1 96 ? 13.73922 -16.70526 -32.23523 1.000 25.83505 75 GLY B CA 1
ATOM 552 C C . GLY A 1 96 ? 12.47927 -17.53445 -32.15368 1.000 32.22840 75 GLY B C 1
ATOM 553 O O . GLY A 1 96 ? 12.04519 -18.14515 -33.13262 1.000 30.48294 75 GLY B O 1
ATOM 554 N N . ASP A 1 97 ? 11.89066 -17.55398 -30.95957 1.000 29.70626 76 ASP B N 1
ATOM 555 C CA . ASP A 1 97 ? 10.68352 -18.33483 -30.74165 1.000 31.88806 76 ASP B CA 1
ATOM 556 C C . ASP A 1 97 ? 9.79205 -17.62225 -29.73440 1.000 29.79049 76 ASP B C 1
ATOM 557 O O . ASP A 1 97 ? 10.25931 -16.82890 -28.91213 1.000 27.37028 76 ASP B O 1
ATOM 562 N N . PHE A 1 98 ? 8.50093 -17.95088 -29.79547 1.000 27.61427 77 PHE B N 1
ATOM 563 C CA . PHE A 1 98 ? 7.45783 -17.34409 -28.97850 1.000 29.94919 77 PHE B CA 1
ATOM 564 C C . PHE A 1 98 ? 6.42504 -18.40406 -28.62396 1.000 30.05893 77 PHE B C 1
ATOM 565 O O . PHE A 1 98 ? 6.16867 -19.32011 -29.40798 1.000 30.97680 77 PHE B O 1
ATOM 573 N N . LYS A 1 99 ? 5.80963 -18.25029 -27.45516 1.000 29.71813 78 LYS B N 1
ATOM 574 C CA . LYS A 1 99 ? 4.71842 -19.12057 -27.02433 1.000 36.18807 78 LYS B CA 1
ATOM 575 C C . LYS A 1 99 ? 3.36888 -18.51418 -27.41349 1.000 32.90345 78 LYS B C 1
ATOM 576 O O . LYS A 1 99 ? 3.03175 -17.39762 -26.99527 1.000 31.00222 78 LYS B O 1
ATOM 582 N N . MET A 1 100 ? 2.61576 -19.25724 -28.23045 1.000 27.00188 79 MET B N 1
ATOM 583 C CA . MET A 1 100 ? 1.22758 -18.92940 -28.55359 1.000 30.71269 79 MET B CA 1
ATOM 584 C C . MET A 1 100 ? 0.41340 -18.61572 -27.30117 1.000 34.03988 79 MET B C 1
ATOM 585 O O . MET A 1 100 ? -0.43269 -17.71326 -27.30699 1.000 35.39032 79 MET B O 1
ATOM 590 N N . SER A 1 101 ? 0.63929 -19.37091 -26.21844 1.000 31.04740 80 SER B N 1
ATOM 591 C CA . SER A 1 101 ? -0.16627 -19.24396 -25.00957 1.000 33.25874 80 SER B CA 1
ATOM 592 C C . SER A 1 101 ? -0.03700 -17.88272 -24.35151 1.000 35.15053 80 SER B C 1
ATOM 593 O O . SER A 1 101 ? -0.86982 -17.53484 -23.50507 1.000 36.32529 80 SER B O 1
ATOM 596 N N . LYS A 1 102 ? 0.97258 -17.10573 -24.71548 1.000 32.22658 81 LYS B N 1
ATOM 597 C CA . LYS A 1 102 ? 1.12203 -15.75965 -24.19532 1.000 32.04686 81 LYS B CA 1
ATOM 598 C C . LYS A 1 102 ? 0.35744 -14.72389 -25.02345 1.000 35.42907 81 LYS B C 1
ATOM 599 O O . LYS A 1 102 ? 0.31795 -13.55045 -24.63948 1.000 33.37644 81 LYS B O 1
ATOM 605 N N . LEU A 1 103 ? -0.29069 -15.13447 -26.11516 1.000 29.97351 82 LEU B N 1
ATOM 606 C CA . LEU A 1 103 ? -1.03067 -14.23075 -26.98592 1.000 27.13767 82 LEU B CA 1
ATOM 607 C C . LEU A 1 103 ? -2.53940 -14.30838 -26.70830 1.000 32.54293 82 LEU B C 1
ATOM 608 O O . LEU A 1 103 ? -3.01073 -15.08230 -25.87501 1.000 33.25823 82 LEU B O 1
ATOM 613 N N . THR A 1 104 ? -3.30589 -13.49355 -27.43448 1.000 29.11887 83 THR B N 1
ATOM 614 C CA . THR A 1 104 ? -4.75740 -13.45010 -27.29230 1.000 28.84736 83 THR B CA 1
ATOM 615 C C . THR A 1 104 ? -5.37938 -14.37881 -28.33170 1.000 36.11530 83 THR B C 1
ATOM 616 O O . THR A 1 104 ? -5.26027 -14.10478 -29.53638 1.000 27.97251 83 THR B O 1
ATOM 620 N N . PRO A 1 105 ? -6.03536 -15.47411 -27.93301 1.000 38.04114 84 PRO B N 1
ATOM 621 C CA . PRO A 1 105 ? -6.62780 -16.38440 -28.92786 1.000 34.40558 84 PRO B CA 1
ATOM 622 C C . PRO A 1 105 ? -7.62297 -15.67480 -29.83680 1.000 33.23473 84 PRO B C 1
ATOM 623 O O . PRO A 1 105 ? -8.42591 -14.85017 -29.39381 1.000 35.67170 84 PRO B O 1
ATOM 627 N N . GLY A 1 106 ? -7.55293 -15.99739 -31.12779 1.000 34.86925 85 GLY B N 1
ATOM 628 C CA . GLY A 1 106 ? -8.45558 -15.43918 -32.10697 1.000 29.57345 85 GLY B CA 1
ATOM 629 C C . GLY A 1 106 ? -8.06066 -14.09199 -32.67675 1.000 40.29839 85 GLY B C 1
ATOM 630 O O . GLY A 1 106 ? -8.66623 -13.66114 -33.66400 1.000 37.66836 85 GLY B O 1
ATOM 631 N N . LEU A 1 107 ? -7.07179 -13.41194 -32.09797 1.000 33.95167 86 LEU B N 1
ATOM 632 C CA . LEU A 1 107 ? -6.65345 -12.09783 -32.57174 1.000 32.42210 86 LEU B CA 1
ATOM 633 C C . LEU A 1 107 ? -5.64882 -12.22709 -33.71459 1.000 28.13452 86 LEU B C 1
ATOM 634 O O . LEU A 1 107 ? -4.81598 -13.13573 -33.73640 1.000 29.15083 86 LEU B O 1
ATOM 639 N N . LYS A 1 108 ? -5.71804 -11.28782 -34.65717 1.000 25.62335 87 LYS B N 1
ATOM 640 C CA . LYS A 1 108 ? -4.79793 -11.24970 -35.78811 1.000 28.74996 87 LYS B CA 1
ATOM 641 C C . LYS A 1 108 ? -3.53032 -10.47900 -35.42211 1.000 25.13476 87 LYS B C 1
ATOM 642 O O . LYS A 1 108 ? -3.60340 -9.35333 -34.92214 1.000 25.32472 87 LYS B O 1
ATOM 648 N N . TYR A 1 109 ? -2.37845 -11.07383 -35.71562 1.000 27.13558 88 TYR B N 1
ATOM 649 C CA . TYR A 1 109 ? -1.07913 -10.55480 -35.32357 1.000 25.65868 88 TYR B CA 1
ATOM 650 C C . TYR A 1 109 ? -0.21903 -10.30553 -36.54902 1.000 30.71990 88 TYR B C 1
ATOM 651 O O . TYR A 1 109 ? -0.38047 -10.95959 -37.58486 1.000 24.22533 88 TYR B O 1
ATOM 660 N N . GLN A 1 110 ? 0.71356 -9.36826 -36.40845 1.000 23.82124 89 GLN B N 1
ATOM 661 C CA . GLN A 1 110 ? 1.81059 -9.19575 -37.34714 1.000 23.58951 89 GLN B CA 1
ATOM 662 C C . GLN A 1 110 ? 3.11522 -9.45862 -36.60253 1.000 26.66796 89 GLN B C 1
ATOM 663 O O . GLN A 1 110 ? 3.33673 -8.88935 -35.52871 1.000 22.17035 89 GLN B O 1
ATOM 669 N N . ALA A 1 111 ? 3.95726 -10.33448 -37.16075 1.000 23.37899 90 ALA B N 1
ATOM 670 C CA . ALA A 1 111 ? 5.28192 -10.63427 -36.61801 1.000 21.48968 90 ALA B CA 1
ATOM 671 C C . ALA A 1 111 ? 6.31626 -9.74893 -37.29803 1.000 24.01978 90 ALA B C 1
ATOM 672 O O . ALA A 1 111 ? 6.34853 -9.68637 -38.52655 1.000 24.52392 90 ALA B O 1
ATOM 674 N N . VAL A 1 112 ? 7.19518 -9.10996 -36.51370 1.000 22.84919 91 VAL B N 1
ATOM 675 C CA . VAL A 1 112 ? 8.16138 -8.15869 -37.05853 1.000 20.56418 91 VAL B CA 1
ATOM 676 C C . VAL A 1 112 ? 9.53325 -8.33083 -36.41450 1.000 23.11391 91 VAL B C 1
ATOM 677 O O . VAL A 1 112 ? 9.65434 -8.78315 -35.27093 1.000 23.20591 91 VAL B O 1
ATOM 681 N N . LEU A 1 113 ? 10.57030 -7.94598 -37.16182 1.000 21.66294 92 LEU B N 1
ATOM 682 C CA . LEU A 1 113 ? 11.92381 -7.76012 -36.63752 1.000 25.37436 92 LEU B CA 1
ATOM 683 C C . LEU A 1 113 ? 12.30665 -6.29367 -36.81415 1.000 24.82709 92 LEU B C 1
ATOM 684 O O . LEU A 1 113 ? 12.38830 -5.79628 -37.94316 1.000 23.30030 92 LEU B O 1
ATOM 689 N N . LEU A 1 114 ? 12.53381 -5.60070 -35.70672 1.000 20.37816 93 LEU B N 1
ATOM 690 C CA . LEU A 1 114 ? 12.96749 -4.20903 -35.76541 1.000 24.09391 93 LEU B CA 1
ATOM 691 C C . LEU A 1 114 ? 14.47661 -4.21789 -35.97313 1.000 25.86340 93 LEU B C 1
ATOM 692 O O . LEU A 1 114 ? 15.22529 -4.63461 -35.08368 1.000 22.11118 93 LEU B O 1
ATOM 697 N N . CYS A 1 115 ? 14.92674 -3.77513 -37.14507 1.000 22.65407 94 CYS B N 1
ATOM 698 C CA . CYS A 1 115 ? 16.34062 -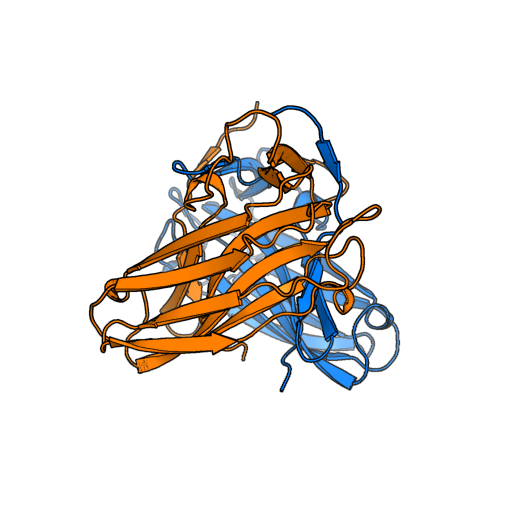3.84674 -37.48483 1.000 21.76606 94 CYS B CA 1
ATOM 699 C C . CYS A 1 115 ? 16.69813 -2.64388 -38.34374 1.000 24.18741 94 CYS B C 1
ATOM 700 O O . CYS A 1 115 ? 15.81952 -1.95832 -38.87484 1.000 24.67963 94 CYS B O 1
ATOM 703 N N . MET A 1 116 ? 18.00655 -2.41045 -38.50067 1.000 24.00423 95 MET B N 1
ATOM 704 C CA . MET A 1 116 ? 18.51452 -1.21692 -39.17768 1.000 26.75287 95 MET B CA 1
ATOM 705 C C . MET A 1 116 ? 19.71414 -1.54062 -40.05792 1.000 28.01461 95 MET B C 1
ATOM 706 O O . MET A 1 116 ? 20.68420 -2.15771 -39.60075 1.000 24.52412 95 MET B O 1
ATOM 711 N N . LYS A 1 117 ? 19.66123 -1.09029 -41.30828 1.000 24.00490 96 LYS B N 1
ATOM 712 C CA . LYS A 1 117 ? 20.82776 -1.10432 -42.18357 1.000 25.80505 96 LYS B CA 1
ATOM 713 C C . LYS A 1 117 ? 21.59223 0.20030 -41.99733 1.000 25.75146 96 LYS B C 1
ATOM 714 O O . LYS A 1 117 ? 21.02278 1.28411 -42.15096 1.000 29.09753 96 LYS B O 1
ATOM 720 N N . THR A 1 118 ? 22.87789 0.10047 -41.67114 1.000 26.68235 97 THR B N 1
ATOM 721 C CA . THR A 1 118 ? 23.65407 1.26106 -41.26172 1.000 27.85554 97 THR B CA 1
ATOM 722 C C . THR A 1 118 ? 24.48946 1.81147 -42.42039 1.000 33.73145 97 THR B C 1
ATOM 723 O O . THR A 1 118 ? 24.70415 1.15448 -43.44586 1.000 31.25267 97 THR B O 1
ATOM 727 N N . ASP A 1 119 ? 24.95381 3.04464 -42.24035 1.000 30.76388 98 ASP B N 1
ATOM 728 C CA . ASP A 1 119 ? 25.90238 3.62728 -43.18134 1.000 39.94350 98 ASP B CA 1
ATOM 729 C C . ASP A 1 119 ? 27.16514 2.77394 -43.25620 1.000 38.25522 98 ASP B C 1
ATOM 730 O O . ASP A 1 119 ? 27.68145 2.29925 -42.23635 1.000 39.30961 98 ASP B O 1
ATOM 735 N N . GLY A 1 120 ? 27.64696 2.55779 -44.47884 1.000 35.60468 99 GLY B N 1
ATOM 736 C CA . GLY A 1 120 ? 28.78565 1.69000 -44.70226 1.000 37.06948 99 GLY B CA 1
ATOM 737 C C . GLY A 1 120 ? 28.46227 0.22409 -44.88327 1.000 40.89671 99 GLY B C 1
ATOM 738 O O . GLY A 1 120 ? 29.38741 -0.59854 -44.88547 1.000 38.00519 99 GLY B O 1
ATOM 739 N N . ASN A 1 121 ? 27.18573 -0.13167 -45.03670 1.000 33.94138 100 ASN B N 1
ATOM 740 C CA . ASN A 1 121 ? 26.80228 -1.52832 -45.19967 1.000 33.03783 100 ASN B CA 1
ATOM 741 C C . ASN A 1 121 ? 27.40824 -2.10204 -46.47536 1.000 36.30888 100 ASN B C 1
ATOM 742 O O . ASN A 1 121 ? 27.62437 -1.38932 -47.45817 1.000 33.27643 100 ASN B O 1
ATOM 747 N N . GLU A 1 122 ? 27.64643 -3.41137 -46.46745 1.000 31.01311 101 GLU B N 1
ATOM 748 C CA . GLU A 1 122 ? 28.25627 -4.08792 -47.60133 1.000 38.05855 101 GLU B CA 1
ATOM 749 C C . GLU A 1 122 ? 27.65210 -5.47400 -47.77288 1.000 38.92686 101 GLU B C 1
ATOM 750 O O . GLU A 1 122 ? 27.20452 -6.10379 -46.80559 1.000 33.69600 101 GLU B O 1
ATOM 756 N N . GLY A 1 123 ? 27.66305 -5.95028 -49.02021 1.000 31.10468 102 GLY B N 1
ATOM 757 C CA . GLY A 1 123 ? 27.29089 -7.31231 -49.33470 1.000 33.64389 102 GLY B CA 1
ATOM 758 C C . GLY A 1 123 ? 25.82651 -7.55349 -49.62587 1.000 35.03916 102 GLY B C 1
ATOM 759 O O . GLY A 1 123 ? 25.46276 -8.68244 -49.96991 1.000 40.78924 102 GLY B O 1
ATOM 760 N N . TRP A 1 124 ? 24.97735 -6.53691 -49.52875 1.000 32.30688 103 TRP B N 1
ATOM 761 C CA . TRP A 1 124 ? 23.54217 -6.74190 -49.65146 1.000 34.23580 103 TRP B CA 1
ATOM 762 C C . TRP A 1 124 ? 23.03569 -6.67309 -51.09229 1.000 41.75790 103 TRP B C 1
ATOM 763 O O . TRP A 1 124 ? 21.88191 -7.04046 -51.34056 1.000 39.40308 103 TRP B O 1
ATOM 774 N N . ASP A 1 125 ? 23.87734 -6.25772 -52.04295 1.000 40.32265 104 ASP B N 1
ATOM 775 C CA . ASP A 1 125 ? 23.44647 -6.11111 -53.43379 1.000 45.27735 104 ASP B CA 1
ATOM 776 C C . ASP A 1 125 ? 22.91901 -7.42279 -54.00615 1.000 47.26008 104 ASP B C 1
ATOM 777 O O . ASP A 1 125 ? 21.87277 -7.44890 -54.66299 1.000 52.55242 104 ASP B O 1
ATOM 782 N N . SER A 1 126 ? 23.63264 -8.52571 -53.78438 1.000 45.21964 105 SER B N 1
ATOM 783 C CA . SER A 1 126 ? 23.24096 -9.79538 -54.38750 1.000 53.00530 105 SER B CA 1
ATOM 784 C C . SER A 1 126 ? 22.88613 -10.86332 -53.36147 1.000 48.82292 105 SER B C 1
ATOM 785 O O . SER A 1 126 ? 22.79489 -12.04310 -53.72086 1.000 54.17419 105 SER B O 1
ATOM 787 N N . CYS A 1 127 ? 22.67105 -10.49244 -52.10200 1.000 49.46201 106 CYS B N 1
ATOM 788 C CA . CYS A 1 127 ? 22.31760 -11.45659 -51.06142 1.000 44.76240 106 CYS B CA 1
ATOM 789 C C . CYS A 1 127 ? 21.06388 -10.99438 -50.33427 1.000 45.21936 106 CYS B C 1
ATOM 790 O O . CYS A 1 127 ? 21.14865 -10.17664 -49.39953 1.000 42.66203 106 CYS B O 1
ATOM 793 N N . PRO A 1 128 ? 19.89476 -11.49011 -50.71917 1.000 42.70149 107 PRO B N 1
ATOM 794 C CA . PRO A 1 128 ? 18.68666 -11.21186 -49.94328 1.000 39.45665 107 PRO B CA 1
ATOM 795 C C . PRO A 1 128 ? 18.66050 -12.03444 -48.66834 1.000 41.45313 107 PRO B C 1
ATOM 796 O O . PRO A 1 128 ? 19.18753 -13.14754 -48.61153 1.000 45.40647 107 PRO B O 1
ATOM 800 N N . LEU A 1 129 ? 18.03823 -11.47133 -47.63177 1.000 35.10501 108 LEU B N 1
ATOM 801 C CA . LEU A 1 129 ? 17.77222 -12.24358 -46.42670 1.000 33.82062 108 LEU B CA 1
ATOM 802 C C . LEU A 1 129 ? 16.57548 -13.14884 -46.68995 1.000 36.52202 108 LEU B C 1
ATOM 803 O O . LEU A 1 129 ? 15.55100 -12.70067 -47.21328 1.000 33.70579 108 LEU B O 1
ATOM 808 N N . ASN A 1 130 ? 16.71230 -14.42785 -46.35664 1.000 33.12798 109 ASN B N 1
ATOM 809 C CA . ASN A 1 130 ? 15.59127 -15.35660 -46.39942 1.000 32.66371 109 ASN B CA 1
ATOM 810 C C . ASN A 1 130 ? 14.87853 -15.35405 -45.04943 1.000 37.77178 109 ASN B C 1
ATOM 811 O O . ASN A 1 130 ? 15.49253 -15.64549 -44.01584 1.000 31.09597 109 ASN B O 1
ATOM 816 N N . VAL A 1 131 ? 13.58501 -15.03788 -45.06388 1.000 29.89556 110 VAL B N 1
ATOM 817 C CA . VAL A 1 131 ? 12.78110 -14.89227 -43.85431 1.000 28.40809 110 VAL B CA 1
ATOM 818 C C . VAL A 1 131 ? 11.74158 -16.00217 -43.82964 1.000 34.43868 110 VAL B C 1
ATOM 819 O O . VAL A 1 131 ? 11.09769 -16.27645 -44.85045 1.000 35.06115 110 VAL B O 1
ATOM 823 N N . GLU A 1 132 ? 11.57435 -16.63884 -42.66887 1.000 30.89103 111 GLU B N 1
ATOM 824 C CA . GLU A 1 132 ? 10.55532 -17.66417 -42.47662 1.000 32.34431 111 GLU B CA 1
ATOM 825 C C . GLU A 1 132 ? 9.86850 -17.45226 -41.13607 1.000 32.83042 111 GLU B C 1
ATOM 826 O O . GLU A 1 132 ? 10.52912 -17.17710 -40.12881 1.000 26.68071 111 GLU B O 1
ATOM 832 N N . LEU A 1 133 ? 8.54317 -17.58274 -41.13087 1.000 28.36062 112 LEU B N 1
ATOM 833 C CA . LEU A 1 133 ? 7.75338 -17.63262 -39.90311 1.000 26.82137 112 LEU B CA 1
ATOM 834 C C . LEU A 1 133 ? 7.03268 -18.96841 -39.87046 1.000 27.92556 112 LEU B C 1
ATOM 835 O O . LEU A 1 133 ? 6.25424 -19.27560 -40.78004 1.000 29.02735 112 LEU B O 1
ATOM 840 N N . ASN A 1 134 ? 7.28653 -19.75057 -38.82496 1.000 25.72339 113 ASN B N 1
ATOM 841 C CA . ASN A 1 134 ? 6.74627 -21.09898 -38.68423 1.000 37.56305 113 ASN B CA 1
ATOM 842 C C . ASN A 1 134 ? 5.68827 -21.11625 -37.59058 1.000 39.50689 113 ASN B C 1
ATOM 843 O O . ASN A 1 134 ? 5.95913 -20.72363 -36.44741 1.000 29.69509 113 ASN B O 1
ATOM 848 N N . LEU A 1 135 ? 4.48626 -21.58409 -37.94481 1.000 34.59774 114 LEU B N 1
ATOM 849 C CA . LEU A 1 135 ? 3.30922 -21.59760 -37.09585 1.000 34.06939 114 LEU B CA 1
ATOM 850 C C . LEU A 1 135 ? 3.07815 -22.98959 -36.51526 1.000 45.11581 114 LEU B C 1
ATOM 851 O O . LEU A 1 135 ? 3.52066 -23.99010 -37.09309 1.000 41.36397 114 LEU B O 1
ATOM 856 N N . PRO A 1 136 ? 2.39546 -23.07973 -35.36749 1.000 36.82839 115 PRO B N 1
ATOM 857 C CA . PRO A 1 136 ? 2.23038 -24.39303 -34.71314 1.000 43.41077 115 PRO B CA 1
ATOM 858 C C . PRO A 1 136 ? 1.44940 -25.40551 -35.54128 1.000 47.51744 115 PRO B C 1
ATOM 859 O O . PRO A 1 136 ? 1.63041 -26.61635 -35.35309 1.000 50.71028 115 PRO B O 1
ATOM 863 N N . ASP A 1 137 ? 0.59301 -24.95777 -36.45020 1.000 47.65950 116 ASP B N 1
ATOM 864 C CA . ASP A 1 137 ? -0.12516 -25.88330 -37.32867 1.000 48.10561 116 ASP B CA 1
ATOM 865 C C . ASP A 1 137 ? 0.76953 -26.50671 -38.42618 1.000 49.02544 116 ASP B C 1
ATOM 866 O O . ASP A 1 137 ? 0.23711 -27.17041 -39.32816 1.000 50.48487 116 ASP B O 1
ATOM 871 N N . GLY A 1 138 ? 2.08552 -26.29486 -38.38845 1.000 43.31812 117 GLY B N 1
ATOM 872 C CA . GLY A 1 138 ? 2.98663 -26.81906 -39.39156 1.000 47.32145 117 GLY B CA 1
ATOM 873 C C . GLY A 1 138 ? 3.20520 -25.93850 -40.60691 1.000 47.47923 117 GLY B C 1
ATOM 874 O O . GLY A 1 138 ? 4.09609 -26.23892 -41.41154 1.000 52.76732 117 GLY B O 1
ATOM 875 N N . THR A 1 139 ? 2.43233 -24.86717 -40.77465 1.000 48.81595 118 THR B N 1
ATOM 876 C CA . THR A 1 139 ? 2.58840 -24.02729 -41.95377 1.000 45.54772 118 THR B CA 1
ATOM 877 C C . THR A 1 139 ? 3.76634 -23.06967 -41.77827 1.000 46.47273 118 THR B C 1
ATOM 878 O O . THR A 1 139 ? 4.17564 -22.74180 -40.65962 1.000 42.69202 118 THR B O 1
ATOM 882 N N . THR A 1 140 ? 4.32313 -22.63679 -42.90999 1.000 39.57772 119 THR B N 1
ATOM 883 C CA . THR A 1 140 ? 5.51335 -21.79359 -42.93178 1.000 40.77230 119 THR B CA 1
ATOM 884 C C . THR A 1 140 ? 5.33753 -20.69638 -43.97073 1.000 43.49216 119 THR B C 1
ATOM 885 O O . THR A 1 140 ? 4.97691 -20.98064 -45.11726 1.000 41.05008 119 THR B O 1
ATOM 889 N N . GLN A 1 141 ? 5.58679 -19.44795 -43.57184 1.000 34.79033 120 GLN B N 1
ATOM 890 C CA . GLN A 1 141 ? 5.56230 -18.31254 -44.48418 1.000 29.14562 120 GLN B CA 1
ATOM 891 C C . GLN A 1 141 ? 6.98939 -17.91343 -44.82097 1.000 31.14774 120 GLN B C 1
ATOM 892 O O . GLN A 1 141 ? 7.80619 -17.70009 -43.92159 1.000 33.12597 120 GLN B O 1
ATOM 898 N N . LYS A 1 142 ? 7.28461 -17.80373 -46.10887 1.000 29.15025 121 LYS B N 1
ATOM 899 C CA . LYS A 1 142 ? 8.63075 -17.51482 -46.57444 1.000 31.57812 121 LYS B CA 1
ATOM 900 C C . LYS A 1 142 ? 8.61765 -16.25630 -47.42434 1.000 29.58238 121 LYS B C 1
ATOM 901 O O . LYS A 1 142 ? 7.64680 -15.98686 -48.13595 1.000 37.70857 121 LYS B O 1
ATOM 907 N N . ARG A 1 143 ? 9.70201 -15.48613 -47.34184 1.000 30.08582 122 ARG B N 1
ATOM 908 C CA . ARG A 1 143 ? 9.90667 -14.34376 -48.22690 1.000 32.86306 122 ARG B CA 1
ATOM 909 C C . ARG A 1 143 ? 11.39169 -14.02491 -48.27759 1.000 34.50236 122 ARG B C 1
ATOM 910 O O . ARG A 1 143 ? 12.15211 -14.38569 -47.37569 1.000 32.24982 122 ARG B O 1
ATOM 918 N N A GLU A 1 144 ? 11.79409 -13.35061 -49.35129 0.550 30.61913 123 GLU B N 1
ATOM 919 N N B GLU A 1 144 ? 11.79318 -13.34672 -49.34945 0.450 30.64175 123 GLU B N 1
ATOM 920 C CA A GLU A 1 144 ? 13.15768 -12.86622 -49.51545 0.550 33.52835 123 GLU B CA 1
ATOM 921 C CA B GLU A 1 144 ? 13.15770 -12.86557 -49.51729 0.450 33.53480 123 GLU B CA 1
ATOM 922 C C A GLU A 1 144 ? 13.15089 -11.34662 -49.40790 0.550 36.65664 123 GLU B C 1
ATOM 923 C C B GLU A 1 144 ? 13.15656 -11.34571 -49.41520 0.450 36.62508 123 GLU B C 1
ATOM 924 O O A GLU A 1 144 ? 12.31616 -10.67871 -50.02862 0.550 33.56628 123 GLU B O 1
ATOM 925 O O B GLU A 1 144 ? 12.33332 -10.67661 -50.04953 0.450 33.57954 123 GLU B O 1
ATOM 928 N N . VAL A 1 145 ? 14.07028 -10.80647 -48.61256 1.000 33.46064 124 VAL B N 1
ATOM 929 C CA . VAL A 1 145 ? 14.11887 -9.38159 -48.31006 1.000 29.66731 124 VAL B CA 1
ATOM 930 C C . VAL A 1 145 ? 15.36399 -8.78711 -48.95640 1.000 37.27986 124 VAL B C 1
ATOM 931 O O . VAL A 1 145 ? 16.48719 -9.23642 -48.69404 1.000 32.57568 124 VAL B O 1
ATOM 935 N N . ASP A 1 146 ? 15.16392 -7.76297 -49.78493 1.000 30.54587 125 ASP B N 1
ATOM 936 C CA . ASP A 1 146 ? 16.25364 -7.04385 -50.44700 1.000 33.40621 125 ASP B CA 1
ATOM 937 C C . ASP A 1 146 ? 16.65264 -5.86370 -49.56906 1.000 34.17100 125 ASP B C 1
ATOM 938 O O . ASP A 1 146 ? 15.99029 -4.82163 -49.56872 1.000 31.40617 125 ASP B O 1
ATOM 943 N N . LEU A 1 147 ? 17.76512 -6.01213 -48.84450 1.000 34.18687 126 LEU B N 1
ATOM 944 C CA . LEU A 1 147 ? 18.14876 -5.00017 -47.86965 1.000 35.58683 126 LEU B CA 1
ATOM 945 C C . LEU A 1 147 ? 18.62336 -3.71121 -48.52101 1.000 32.60381 126 LEU B C 1
ATOM 946 O O . LEU A 1 147 ? 18.63215 -2.66822 -47.86257 1.000 32.44201 126 LEU B O 1
ATOM 951 N N . THR A 1 148 ? 19.00130 -3.74244 -49.79926 1.000 37.86004 127 THR B N 1
ATOM 952 C CA . THR A 1 148 ? 19.33426 -2.48997 -50.47343 1.000 33.88352 127 THR B CA 1
ATOM 953 C C . THR A 1 148 ? 18.14191 -1.53886 -50.53910 1.000 33.89816 127 THR B C 1
ATOM 954 O O . THR A 1 148 ? 18.33771 -0.31884 -50.56865 1.000 38.22029 127 THR B O 1
ATOM 958 N N . LYS A 1 149 ? 16.91460 -2.05582 -50.48819 1.000 35.32721 128 LYS B N 1
ATOM 959 C CA . LYS A 1 149 ? 15.73359 -1.19626 -50.47951 1.000 35.14493 128 LYS B CA 1
ATOM 960 C C . LYS A 1 149 ? 15.43168 -0.58278 -49.11420 1.000 37.96478 128 LYS B C 1
ATOM 961 O O . LYS A 1 149 ? 14.56625 0.29326 -49.02558 1.000 33.85346 128 LYS B O 1
ATOM 967 N N . PHE A 1 150 ? 16.10429 -1.00879 -48.05179 1.000 32.63865 129 PHE B N 1
ATOM 968 C CA . PHE A 1 150 ? 15.88429 -0.37645 -46.75922 1.000 31.20143 129 PHE B CA 1
ATOM 969 C C . PHE A 1 150 ? 16.50457 1.02163 -46.75238 1.000 32.89116 129 PHE B C 1
ATOM 970 O O . PHE A 1 150 ? 17.53201 1.25717 -47.39460 1.000 34.41334 129 PHE B O 1
ATOM 978 N N . PRO A 1 151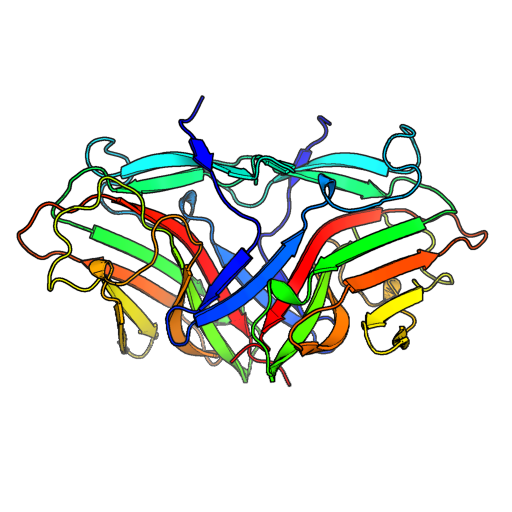 ? 15.92816 1.95627 -46.00047 1.000 33.31292 130 PRO B N 1
ATOM 979 C CA . PRO A 1 151 ? 16.61940 3.23120 -45.76765 1.000 32.81692 130 PRO B CA 1
ATOM 980 C C . PRO A 1 151 ? 17.90152 3.01286 -44.97473 1.000 38.96199 130 PRO B C 1
ATOM 981 O O . PRO A 1 151 ? 18.09235 1.98986 -44.31543 1.000 33.51922 130 PRO B O 1
ATOM 985 N N . THR A 1 152 ? 18.79922 3.99021 -45.04742 1.000 34.07449 131 THR B N 1
ATOM 986 C CA . THR A 1 152 ? 20.05674 3.91123 -44.31506 1.000 34.17623 131 THR B CA 1
ATOM 987 C C . THR A 1 152 ? 19.92334 4.63636 -42.98234 1.000 32.09161 131 THR B C 1
ATOM 988 O O . THR A 1 152 ? 19.39781 5.75039 -42.92959 1.000 30.05414 131 THR B O 1
ATOM 992 N N . ASP A 1 153 ? 20.39132 3.98870 -41.91000 1.000 30.65055 132 ASP B N 1
ATOM 993 C CA . ASP A 1 153 ? 20.48930 4.57268 -40.56600 1.000 33.17462 132 ASP B CA 1
ATOM 994 C C . ASP A 1 153 ? 19.12983 4.91184 -39.94993 1.000 31.21846 132 ASP B C 1
ATOM 995 O O . ASP A 1 153 ? 19.02813 5.82004 -39.11972 1.000 29.03044 132 ASP B O 1
ATOM 1000 N N A GLU A 1 154 ? 18.07460 4.20605 -40.33674 0.460 28.58970 133 GLU B N 1
ATOM 1001 N N B GLU A 1 154 ? 18.07336 4.20466 -40.34420 0.540 28.52706 133 GLU B N 1
ATOM 1002 C CA A GLU A 1 154 ? 16.82783 4.28176 -39.58954 0.460 28.44234 133 GLU B CA 1
ATOM 1003 C CA B GLU A 1 154 ? 16.80036 4.28120 -39.63652 0.540 28.46550 133 GLU B CA 1
ATOM 1004 C C A GLU A 1 154 ? 16.24711 2.88435 -39.46938 0.460 27.35347 133 GLU B C 1
ATOM 1005 C C B GLU A 1 154 ? 16.26530 2.86894 -39.46507 0.540 27.41149 133 GLU B C 1
ATOM 1006 O O A GLU A 1 154 ? 16.38843 2.06008 -40.37880 0.460 26.64938 133 GLU B O 1
ATOM 1007 O O B GLU A 1 154 ? 16.45831 2.01455 -40.33672 0.540 26.63232 133 GLU B O 1
ATOM 1018 N N . PHE A 1 155 ? 15.60941 2.62317 -38.33348 1.000 26.03011 134 PHE B N 1
ATOM 1019 C CA . PHE A 1 155 ? 15.06706 1.30246 -38.07177 1.000 24.23763 134 PHE B CA 1
ATOM 1020 C C . PHE A 1 155 ? 13.84970 1.05066 -38.94641 1.000 23.30124 134 PHE B C 1
ATOM 1021 O O . PHE A 1 155 ? 13.07464 1.95997 -39.24933 1.000 23.57488 134 PHE B O 1
ATOM 1029 N N . VAL A 1 156 ? 13.70420 -0.19378 -39.36227 1.000 23.01591 135 VAL B N 1
ATOM 1030 C CA . VAL A 1 156 ? 12.60231 -0.64696 -40.19338 1.000 23.20099 135 VAL B CA 1
ATOM 1031 C C . VAL A 1 156 ? 11.91812 -1.79214 -39.47168 1.000 27.65809 135 VAL B C 1
ATOM 1032 O O . VAL A 1 156 ? 12.58258 -2.64320 -38.86562 1.000 21.70292 135 VAL B O 1
ATOM 1036 N N . MET A 1 157 ? 10.59476 -1.82704 -39.55555 1.000 23.06774 136 MET B N 1
ATOM 1037 C CA . MET A 1 157 ? 9.83338 -2.94879 -39.02214 1.000 26.17453 136 MET B CA 1
ATOM 1038 C C . MET A 1 157 ? 9.73030 -3.99992 -40.12417 1.000 26.94733 136 MET B C 1
ATOM 1039 O O . MET A 1 157 ? 8.79581 -4.00997 -40.92669 1.000 25.37300 136 MET B O 1
ATOM 1044 N N . MET A 1 158 ? 10.71413 -4.88916 -40.17924 1.000 23.98181 137 MET B N 1
ATOM 1045 C CA . MET A 1 158 ? 10.71642 -5.93267 -41.19946 1.000 27.61239 137 MET B CA 1
ATOM 1046 C C . MET A 1 158 ? 9.61575 -6.94149 -40.90035 1.000 30.66668 137 MET B C 1
ATOM 1047 O O . MET A 1 158 ? 9.49449 -7.41867 -39.77034 1.000 26.40684 137 MET B O 1
ATOM 1052 N N . VAL A 1 159 ? 8.80773 -7.26535 -41.90289 1.000 28.84812 138 VAL B N 1
ATOM 1053 C CA . VAL A 1 159 ? 7.64514 -8.11806 -41.69266 1.000 27.12165 138 VAL B CA 1
ATOM 1054 C C . VAL A 1 159 ? 8.07287 -9.57403 -41.80944 1.000 32.07940 138 VAL B C 1
ATOM 1055 O O . VAL A 1 159 ? 8.53473 -10.01313 -42.87052 1.000 27.44625 138 VAL B O 1
ATOM 1059 N N . LEU A 1 160 ? 7.91575 -10.32228 -40.71748 1.000 26.19735 139 LEU B N 1
ATOM 1060 C CA . LEU A 1 160 ? 8.16515 -11.75556 -40.74520 1.000 26.26737 139 LEU B CA 1
ATOM 1061 C C . LEU A 1 160 ? 6.93784 -12.53419 -41.18617 1.000 27.27138 139 LEU B C 1
ATOM 1062 O O . LEU A 1 160 ? 7.07960 -13.59621 -41.80208 1.000 27.27030 139 LEU B O 1
ATOM 1067 N N . GLY A 1 161 ? 5.74239 -12.04306 -40.88404 1.000 24.30070 140 GLY B N 1
ATOM 1068 C CA . GLY A 1 161 ? 4.54239 -12.73070 -41.31165 1.000 26.52114 140 GLY B CA 1
ATOM 1069 C C . GLY A 1 161 ? 3.31861 -12.25079 -40.55477 1.000 32.73819 140 GLY B C 1
ATOM 1070 O O . GLY A 1 161 ? 3.37097 -11.29193 -39.78093 1.000 25.08328 140 GLY B O 1
ATOM 1071 N N . TYR A 1 162 ? 2.21153 -12.95630 -40.80233 1.000 27.02729 141 TYR B N 1
ATOM 1072 C CA . TYR A 1 162 ? 0.90904 -12.63772 -40.23883 1.000 25.73049 141 TYR B CA 1
ATOM 1073 C C . TYR A 1 162 ? 0.23449 -13.92963 -39.79823 1.000 35.14359 141 TYR B C 1
ATOM 1074 O O . TYR A 1 162 ? 0.37469 -14.96400 -40.45746 1.000 34.45865 141 TYR B O 1
ATOM 1083 N N . PHE A 1 163 ? -0.51112 -13.87257 -38.69823 1.000 27.90124 142 PHE B N 1
ATOM 1084 C CA . PHE A 1 163 ? -1.21871 -15.06273 -38.24746 1.000 29.77695 142 PHE B CA 1
ATOM 1085 C C . PHE A 1 163 ? -2.33932 -14.65653 -37.30474 1.000 33.14125 142 PHE B C 1
ATOM 1086 O O . PHE A 1 163 ? -2.40572 -13.51847 -36.83184 1.000 35.67888 142 PHE B O 1
ATOM 1094 N N . GLU A 1 164 ? -3.22552 -15.61169 -37.04160 1.000 34.04805 143 GLU B N 1
ATOM 1095 C CA . GLU A 1 164 ? -4.24009 -15.49369 -36.00330 1.000 29.02997 143 GLU B CA 1
ATOM 1096 C C . GLU A 1 164 ? -3.86522 -16.42511 -34.86072 1.000 37.97256 143 GLU B C 1
ATOM 1097 O O . GLU A 1 164 ? -3.63196 -17.61703 -35.08332 1.000 33.00467 143 GLU B O 1
ATOM 1103 N N . ALA A 1 165 ? -3.80008 -15.88811 -33.64345 1.000 28.28905 144 ALA B N 1
ATOM 1104 C CA . ALA A 1 165 ? -3.31415 -16.68082 -32.52070 1.000 28.94767 144 ALA B CA 1
ATOM 1105 C C . ALA A 1 165 ? -4.30307 -17.78074 -32.13668 1.000 35.15002 144 ALA B C 1
ATOM 1106 O O . ALA A 1 165 ? -5.52232 -17.63072 -32.27014 1.000 30.98120 144 ALA B O 1
ATOM 1108 N N . VAL A 1 166 ? -3.75676 -18.88849 -31.63202 1.000 33.19461 145 VAL B N 1
ATOM 1109 C CA . VAL A 1 166 ? -4.55021 -19.98225 -31.07584 1.000 38.88710 145 VAL B CA 1
ATOM 1110 C C . VAL A 1 166 ? -4.13279 -20.18372 -29.62571 1.000 43.00849 145 VAL B C 1
ATOM 1111 O O . VAL A 1 166 ? -3.37040 -19.38289 -29.07152 1.000 40.95941 145 VAL B O 1
ATOM 1115 N N . GLU A 1 167 ? -4.61011 -21.26406 -29.00495 1.000 40.51606 146 GLU B N 1
ATOM 1116 C CA . GLU A 1 167 ? -4.43650 -21.42060 -27.56540 1.000 38.31980 146 GLU B CA 1
ATOM 1117 C C . GLU A 1 167 ? -3.02726 -21.85368 -27.18525 1.000 35.37362 146 GLU B C 1
ATOM 1118 O O . GLU A 1 167 ? -2.52864 -21.45098 -26.13039 1.000 42.02005 146 GLU B O 1
ATOM 1120 N N . SER A 1 168 ? -2.37685 -22.66790 -28.00901 1.000 39.93909 147 SER B N 1
ATOM 1121 C CA . SER A 1 168 ? -1.08415 -23.23441 -27.65399 1.000 42.25777 147 SER B CA 1
ATOM 1122 C C . SER A 1 168 ? -0.24317 -23.39277 -28.91227 1.000 34.36199 147 SER B C 1
ATOM 1123 O O . SER A 1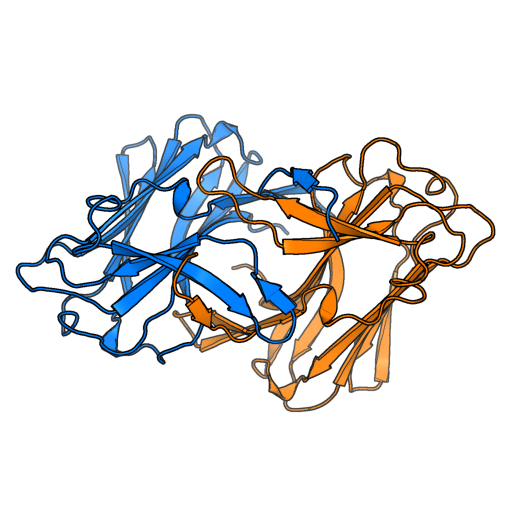 168 ? -0.71477 -23.18496 -30.03019 1.000 42.77396 147 SER B O 1
ATOM 1126 N N . GLY A 1 169 ? 1.00955 -23.77305 -28.71595 1.000 38.12991 148 GLY B N 1
ATOM 1127 C CA . GLY A 1 169 ? 1.93511 -23.99379 -29.80896 1.000 38.73892 148 GLY B CA 1
ATOM 1128 C C . GLY A 1 169 ? 3.12113 -23.04536 -29.75378 1.000 37.31057 148 GLY B C 1
ATOM 1129 O O . GLY A 1 169 ? 3.14079 -22.05308 -29.02551 1.000 36.90833 148 GLY B O 1
ATOM 1130 N N . ASP A 1 170 ? 4.12748 -23.39165 -30.54700 1.000 38.17757 149 ASP B N 1
ATOM 1131 C CA . ASP A 1 170 ? 5.37214 -22.64165 -30.62477 1.000 39.80970 149 ASP B CA 1
ATOM 1132 C C . ASP A 1 170 ? 5.41951 -21.90149 -31.95064 1.000 38.39214 149 ASP B C 1
ATOM 1133 O O . ASP A 1 170 ? 5.18796 -22.49989 -33.00617 1.000 37.83360 149 ASP B O 1
ATOM 1138 N N . ILE A 1 171 ? 5.69978 -20.60478 -31.89199 1.000 31.75149 150 ILE B N 1
ATOM 1139 C CA . ILE A 1 171 ? 5.99767 -19.81157 -33.07743 1.000 34.84466 150 ILE B CA 1
ATOM 1140 C C . ILE A 1 171 ? 7.50745 -19.66877 -33.16242 1.000 32.75867 150 ILE B C 1
ATOM 1141 O O . ILE A 1 171 ? 8.14991 -19.29172 -32.17649 1.000 30.55513 150 ILE B O 1
ATOM 1146 N N . THR A 1 172 ? 8.08013 -19.98229 -34.32330 1.000 29.22637 151 THR B N 1
ATOM 1147 C CA . THR A 1 172 ? 9.50004 -19.76217 -34.56622 1.000 27.09564 151 THR B CA 1
ATOM 1148 C C . THR A 1 172 ? 9.67764 -18.92036 -35.82047 1.000 32.02894 151 THR B C 1
ATOM 1149 O O . THR A 1 172 ? 8.83201 -18.92941 -36.71836 1.000 28.63862 151 THR B O 1
ATOM 1153 N N . PHE A 1 173 ? 10.79094 -18.19173 -35.87693 1.000 28.70711 152 PHE B N 1
ATOM 1154 C CA . PHE A 1 173 ? 11.14677 -17.43457 -37.06393 1.000 23.49366 152 PHE B CA 1
ATOM 1155 C C . PHE A 1 173 ? 12.64611 -17.54637 -37.28669 1.000 26.60509 152 PHE B C 1
ATOM 1156 O O . PHE A 1 173 ? 13.41561 -17.84921 -36.37038 1.000 26.35814 152 PHE B O 1
ATOM 1164 N N . SER A 1 174 ? 13.05183 -17.30093 -38.52391 1.000 24.95571 153 SER B N 1
ATOM 1165 C CA . SER A 1 174 ? 14.46132 -17.25512 -38.87813 1.000 27.69403 153 SER B CA 1
ATOM 1166 C C . SER A 1 174 ? 14.65507 -16.16901 -39.92150 1.000 25.95433 153 SER B C 1
ATOM 1167 O O . SER A 1 174 ? 13.77822 -15.95206 -40.76113 1.000 28.42652 153 SER B O 1
ATOM 1170 N N . VAL A 1 175 ? 15.78894 -15.47333 -39.84335 1.000 25.89376 154 VAL B N 1
ATOM 1171 C CA . VAL A 1 175 ? 16.23638 -14.52227 -40.86085 1.000 28.22350 154 VAL B CA 1
ATOM 1172 C C . VAL A 1 175 ? 17.66785 -14.92468 -41.18353 1.000 30.10291 154 VAL B C 1
ATOM 1173 O O . VAL A 1 175 ? 18.54378 -14.84265 -40.31192 1.000 26.50906 154 VAL B O 1
ATOM 1177 N N . VAL A 1 176 ? 17.91008 -15.39713 -42.40718 1.000 26.56349 155 VAL B N 1
ATOM 1178 C CA . VAL A 1 176 ? 19.14323 -16.12923 -42.69797 1.000 26.56187 155 VAL B CA 1
ATOM 1179 C C . VAL A 1 176 ? 19.68603 -15.75713 -44.07271 1.000 31.91615 155 VAL B C 1
ATOM 1180 O O . VAL A 1 176 ? 18.92870 -15.65181 -45.04424 1.000 30.34460 155 VAL B O 1
ATOM 1184 N N . ASP A 1 177 ? 21.00457 -15.55462 -44.15384 1.000 29.51319 156 ASP B N 1
ATOM 1185 C CA . ASP A 1 177 ? 21.72506 -15.72562 -45.41424 1.000 32.75028 156 ASP B CA 1
ATOM 1186 C C . ASP A 1 177 ? 23.13471 -16.21268 -45.13314 1.000 34.43243 156 ASP B C 1
ATOM 1187 O O . ASP A 1 177 ? 23.86696 -15.59217 -44.35451 1.000 28.15942 156 ASP B O 1
ATOM 1192 N N . THR A 1 178 ? 23.52189 -17.30091 -45.79737 1.000 30.31606 157 THR B N 1
ATOM 1193 C CA . THR A 1 178 ? 24.85477 -17.86733 -45.62321 1.000 34.49176 157 THR B CA 1
ATOM 1194 C C . THR A 1 178 ? 25.64940 -17.90268 -46.93025 1.000 43.44029 157 THR B C 1
ATOM 1195 O O . THR A 1 178 ? 26.61902 -18.66441 -47.04386 1.000 38.93688 157 THR B O 1
ATOM 1199 N N . SER A 1 179 ? 25.27421 -17.07006 -47.90372 1.000 36.37188 158 SER B N 1
ATOM 1200 C CA . SER A 1 179 ? 25.92211 -17.03075 -49.20796 1.000 39.21132 158 SER B CA 1
ATOM 1201 C C . SER A 1 179 ? 27.32321 -16.42900 -49.10591 1.000 43.87862 158 SER B C 1
ATOM 1202 O O . SER A 1 179 ? 27.68980 -15.78764 -48.11656 1.000 44.79409 158 SER B O 1
ATOM 1205 N N . ASP A 1 180 ? 28.09859 -16.61556 -50.17970 1.000 40.73575 159 ASP B N 1
ATOM 1206 C CA . ASP A 1 180 ? 29.51885 -16.27375 -50.20452 1.000 43.89816 159 ASP B CA 1
ATOM 1207 C C . ASP A 1 180 ? 29.79960 -14.78622 -50.00752 1.000 47.30035 159 ASP B C 1
ATOM 1208 O O . ASP A 1 180 ? 30.95079 -14.42585 -49.74165 1.000 55.06015 159 ASP B O 1
ATOM 1210 N N . CYS A 1 181 ? 28.80296 -13.91700 -50.12666 1.000 41.42471 160 CYS B N 1
ATOM 1211 C CA . CYS A 1 181 ? 29.04117 -12.48528 -50.00526 1.000 41.08793 160 CYS B CA 1
ATOM 1212 C C . CYS A 1 181 ? 29.25109 -12.09153 -48.54123 1.000 38.01422 160 CYS B C 1
ATOM 1213 O O . CYS A 1 181 ? 28.52381 -12.53879 -47.64736 1.000 36.88662 160 CYS B O 1
ATOM 1216 N N . VAL A 1 182 ? 30.26214 -11.26333 -48.29437 1.000 32.99817 161 VAL B N 1
ATOM 1217 C CA . VAL A 1 182 ? 30.56923 -10.81869 -46.93657 1.000 36.73701 161 VAL B CA 1
ATOM 1218 C C . VAL A 1 182 ? 29.61774 -9.68283 -46.57642 1.000 41.44539 161 VAL B C 1
ATOM 1219 O O . VAL A 1 182 ? 29.61910 -8.63090 -47.22284 1.000 38.97650 161 VAL B O 1
ATOM 1223 N N . LYS A 1 183 ? 28.79600 -9.89566 -45.55055 1.000 34.70843 162 LYS B N 1
ATOM 1224 C CA . LYS A 1 183 ? 27.73583 -8.96071 -45.19535 1.000 29.71626 162 LYS B CA 1
ATOM 1225 C C . LYS A 1 183 ? 28.12481 -8.12487 -43.98036 1.000 32.22409 162 LYS B C 1
ATOM 1226 O O . LYS A 1 183 ? 28.72442 -8.63120 -43.02458 1.000 32.16047 162 LYS B O 1
ATOM 1232 N N . LYS A 1 184 ? 27.75005 -6.84554 -44.02768 1.000 30.81792 163 LYS B N 1
ATOM 1233 C CA . LYS A 1 184 ? 28.16063 -5.80672 -43.09371 1.000 34.47804 163 LYS B CA 1
ATOM 1234 C C . LYS A 1 184 ? 27.01642 -4.82592 -42.87649 1.000 33.01285 163 LYS B C 1
ATOM 1235 O O . LYS A 1 184 ? 26.26920 -4.51169 -43.80778 1.000 31.76472 163 LYS B O 1
ATOM 1241 N N . GLY A 1 185 ? 26.92354 -4.29871 -41.65553 1.000 27.01616 164 GLY B N 1
ATOM 1242 C CA . GLY A 1 185 ? 26.14542 -3.09762 -41.41072 1.000 26.45309 164 GLY B CA 1
ATOM 1243 C C . GLY A 1 185 ? 24.65934 -3.32227 -41.19558 1.000 26.65523 164 GLY B C 1
ATOM 1244 O O . GLY A 1 185 ? 23.83181 -2.84922 -41.97879 1.000 27.76464 164 GLY B O 1
ATOM 1245 N N . PHE A 1 186 ? 24.31454 -4.01830 -40.11483 1.000 30.22906 165 PHE B N 1
ATOM 1246 C CA . PHE A 1 186 ? 22.94620 -4.43341 -39.83223 1.000 25.91717 165 PHE B CA 1
ATOM 1247 C C . PHE A 1 186 ? 22.81289 -4.57463 -38.31888 1.000 26.07508 165 PHE B C 1
ATOM 1248 O O . PHE A 1 186 ? 23.60915 -5.29076 -37.70328 1.000 26.31987 165 PHE B O 1
ATOM 1256 N N . VAL A 1 187 ? 21.83404 -3.88539 -37.71686 1.000 28.21534 166 VAL B N 1
ATOM 1257 C CA . VAL A 1 187 ? 21.63243 -3.89285 -36.26609 1.000 23.20536 166 VAL B CA 1
ATOM 1258 C C . VAL A 1 187 ? 20.26233 -4.48728 -35.95995 1.000 25.17131 166 VAL B C 1
ATOM 1259 O O . VAL A 1 187 ? 19.28624 -4.19012 -36.65309 1.000 22.72354 166 VAL B O 1
ATOM 1263 N N . VAL A 1 188 ? 20.18370 -5.31433 -34.91967 1.000 23.36691 167 VAL B N 1
ATOM 1264 C CA . VAL A 1 188 ? 18.92813 -5.92238 -34.47478 1.000 26.04870 167 VAL B CA 1
ATOM 1265 C C . VAL A 1 188 ? 18.50107 -5.24220 -33.18079 1.000 23.84034 167 VAL B C 1
ATOM 1266 O O . VAL A 1 188 ? 19.27778 -5.20449 -32.22062 1.000 25.35226 167 VAL B O 1
ATOM 1270 N N . LYS A 1 189 ? 17.27496 -4.70470 -33.14600 1.000 24.89088 168 LYS B N 1
ATOM 1271 C CA . LYS A 1 189 ? 16.73408 -4.14055 -31.90681 1.000 20.86298 168 LYS B CA 1
ATOM 1272 C C . LYS A 1 189 ? 15.85709 -5.12545 -31.13495 1.000 28.41103 168 LYS B C 1
ATOM 1273 O O . LYS A 1 189 ? 16.08797 -5.35041 -29.94402 1.000 26.52217 168 LYS B O 1
ATOM 1279 N N . ASP A 1 190 ? 14.83998 -5.69898 -31.77216 1.000 24.08743 169 ASP B N 1
ATOM 1280 C CA . ASP A 1 190 ? 13.98334 -6.67595 -31.11130 1.000 25.10761 169 ASP B CA 1
ATOM 1281 C C . ASP A 1 190 ? 13.14859 -7.37443 -32.17113 1.000 26.40686 169 ASP B C 1
ATOM 1282 O O . ASP A 1 190 ? 13.09397 -6.94486 -33.32670 1.000 24.06208 169 ASP B O 1
ATOM 1287 N N . ALA A 1 191 ? 12.51293 -8.47187 -31.76290 1.000 20.15050 170 ALA B N 1
ATOM 1288 C CA . ALA A 1 191 ? 11.49626 -9.14664 -32.55466 1.000 20.77292 170 ALA B CA 1
ATOM 1289 C C . ALA A 1 191 ? 10.19394 -9.05119 -31.78141 1.000 25.23041 170 ALA B C 1
ATOM 1290 O O . ALA A 1 191 ? 10.20197 -9.10204 -30.54844 1.000 26.00933 170 ALA B O 1
ATOM 1292 N N . ALA A 1 192 ? 9.07541 -8.87871 -32.48667 1.000 19.05291 171 ALA B N 1
ATOM 1293 C CA . ALA A 1 192 ? 7.82879 -8.64320 -31.77838 1.000 19.86460 171 ALA B CA 1
ATOM 1294 C C . ALA A 1 192 ? 6.67080 -9.32846 -32.48360 1.000 21.96680 171 ALA B C 1
ATOM 1295 O O . ALA A 1 192 ? 6.66423 -9.48226 -33.70643 1.000 24.86698 171 ALA B O 1
ATOM 1297 N N . LEU A 1 193 ? 5.68415 -9.72875 -31.68921 1.000 21.15639 172 LEU B N 1
ATOM 1298 C CA . LEU A 1 193 ? 4.39524 -10.17722 -32.19228 1.000 21.29559 172 LEU B CA 1
ATOM 1299 C C . LEU A 1 193 ? 3.37456 -9.14440 -31.74361 1.000 23.06603 172 LEU B C 1
ATOM 1300 O O . LEU A 1 193 ? 3.03088 -9.08773 -30.55979 1.000 22.88986 172 LEU B O 1
ATOM 1305 N N . ARG A 1 194 ? 2.91028 -8.31326 -32.67672 1.000 20.57589 173 ARG B N 1
ATOM 1306 C CA . ARG A 1 194 ? 2.00893 -7.25939 -32.24711 1.000 21.91646 173 ARG B CA 1
ATOM 1307 C C . ARG A 1 194 ? 0.61652 -7.45746 -32.83025 1.000 23.82735 173 ARG B C 1
ATOM 1308 O O . ARG A 1 194 ? 0.48128 -7.90489 -33.97608 1.000 21.83958 173 ARG B O 1
ATOM 1316 N N . PRO A 1 195 ? -0.42979 -7.13570 -32.07256 1.000 24.08384 174 PRO B N 1
ATOM 1317 C CA . PRO A 1 195 ? -1.75973 -7.02532 -32.68291 1.000 24.15567 174 PRO B CA 1
ATOM 1318 C C . PRO A 1 195 ? -1.70867 -6.03047 -33.82913 1.000 27.72814 174 PRO B C 1
ATOM 1319 O O . PRO A 1 195 ? -0.97195 -5.04310 -33.77837 1.000 26.01029 174 PRO B O 1
ATOM 1323 N N . LEU A 1 196 ? -2.49161 -6.29565 -34.87578 1.000 27.32920 175 LEU B N 1
ATOM 1324 C CA . LEU A 1 196 ? -2.55572 -5.34771 -35.98014 1.000 24.78121 175 LEU B CA 1
ATOM 1325 C C . LEU A 1 196 ? -2.83388 -3.94994 -35.43650 1.000 26.89957 175 LEU B C 1
ATOM 1326 O O . LEU A 1 196 ? -3.66801 -3.79700 -34.53198 1.000 26.96277 175 LEU B O 1
ATOM 1331 N N . PRO A 1 197 ? -2.11549 -2.93092 -35.89977 1.000 23.50505 176 PRO B N 1
ATOM 1332 C CA . PRO A 1 197 ? -2.36528 -1.56835 -35.42589 1.000 27.14608 176 PRO B CA 1
ATOM 1333 C C . PRO A 1 197 ? -3.76666 -1.11074 -35.80033 1.000 34.12792 176 PRO B C 1
ATOM 1334 O O . PRO A 1 197 ? -4.19013 -1.24149 -36.94988 1.000 31.64275 176 PRO B O 1
ATOM 1338 N N . ARG A 1 198 ? -4.48461 -0.57559 -34.81590 1.000 27.22752 177 ARG B N 1
ATOM 1339 C CA . ARG A 1 198 ? -5.83632 -0.04263 -35.02519 1.000 31.88056 177 ARG B CA 1
ATOM 1340 C C . ARG A 1 198 ? -6.2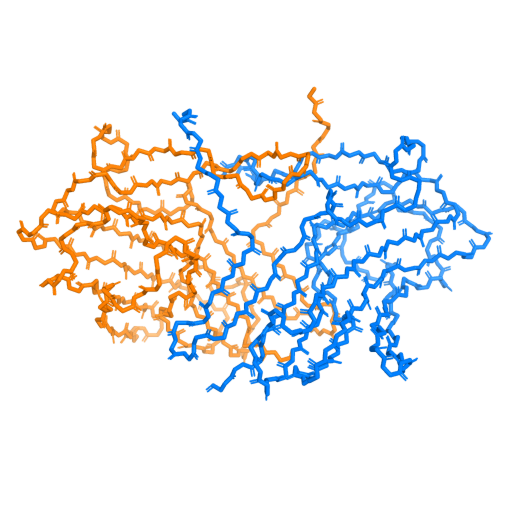2561 0.84002 -33.83870 1.000 32.13701 177 ARG B C 1
ATOM 1341 O O . ARG A 1 198 ? -5.60881 0.72626 -32.77531 1.000 34.31965 177 ARG B O 1
ATOM 1349 N N . GLY B 2 3 ? 31.24082 -4.89294 -25.14279 1.000 45.82171 3 GLY A N 1
ATOM 1350 C CA . GLY B 2 3 ? 29.87983 -4.37895 -25.19991 1.000 58.64815 3 GLY A CA 1
ATOM 1351 C C . GLY B 2 3 ? 29.84768 -2.87642 -25.00175 1.000 58.00714 3 GLY A C 1
ATOM 1352 O O . GLY B 2 3 ? 28.85484 -2.31217 -24.54725 1.000 61.41820 3 GLY A O 1
ATOM 1353 N N . GLN B 2 4 ? 30.95227 -2.23241 -25.36033 1.000 57.91461 4 GLN A N 1
ATOM 1354 C CA . GLN B 2 4 ? 31.19411 -0.83430 -25.03911 1.000 51.67133 4 GLN A CA 1
ATOM 1355 C C . GLN B 2 4 ? 30.94385 0.16808 -26.17133 1.000 43.64604 4 GLN A C 1
ATOM 1356 O O . GLN B 2 4 ? 30.49742 1.27865 -25.86317 1.000 46.26091 4 GLN A O 1
ATOM 1362 N N . PRO B 2 5 ? 31.20429 -0.12130 -27.45676 1.000 39.39205 5 PRO A N 1
ATOM 1363 C CA . PRO B 2 5 ? 31.01300 0.93566 -28.46648 1.000 38.03955 5 PRO A CA 1
ATOM 1364 C C . PRO B 2 5 ? 29.56267 1.39959 -28.48583 1.000 34.41283 5 PRO A C 1
ATOM 1365 O O . PRO B 2 5 ? 28.63322 0.59068 -28.45145 1.000 33.32419 5 PRO A O 1
ATOM 1369 N N . GLU B 2 6 ? 29.37356 2.71226 -28.50178 1.000 37.87286 6 GLU A N 1
ATOM 1370 C CA . GLU B 2 6 ? 28.03850 3.28400 -28.48582 1.000 34.70408 6 GLU A CA 1
ATOM 1371 C C . GLU B 2 6 ? 27.53170 3.48606 -29.90728 1.000 36.89147 6 GLU A C 1
ATOM 1372 O O . GLU B 2 6 ? 28.29841 3.74506 -30.83975 1.000 38.34296 6 GLU A O 1
ATOM 1378 N N . LEU B 2 7 ? 26.22280 3.35235 -30.07102 1.000 27.78743 7 LEU A N 1
ATOM 1379 C CA . LEU B 2 7 ? 25.57677 3.56030 -31.35990 1.000 27.73513 7 LEU A CA 1
ATOM 1380 C C . LEU B 2 7 ? 24.37668 4.46336 -31.11200 1.000 30.10464 7 LEU A C 1
ATOM 1381 O O . LEU B 2 7 ? 23.39175 4.02661 -30.51551 1.000 27.73457 7 LEU A O 1
ATOM 1386 N N . TYR B 2 8 ? 24.45368 5.72035 -31.54594 1.000 28.83850 8 TYR A N 1
ATOM 1387 C CA . TYR B 2 8 ? 23.33999 6.64457 -31.37025 1.000 28.93282 8 TYR A CA 1
ATOM 1388 C C . TYR B 2 8 ? 22.38635 6.52118 -32.54584 1.000 26.93426 8 TYR A C 1
ATOM 1389 O O . TYR B 2 8 ? 22.82066 6.44793 -33.69478 1.000 31.15588 8 TYR A O 1
ATOM 1398 N N . ALA B 2 9 ? 21.08150 6.48524 -32.25930 1.000 29.45579 9 ALA A N 1
ATOM 1399 C CA . ALA B 2 9 ? 20.10141 6.22897 -33.30578 1.000 29.74905 9 ALA A CA 1
ATOM 1400 C C . ALA B 2 9 ? 18.83560 7.03937 -33.07196 1.000 30.15366 9 ALA A C 1
ATOM 1401 O O . ALA B 2 9 ? 18.45093 7.32053 -31.93593 1.000 28.52287 9 ALA A O 1
ATOM 1403 N N . GLU B 2 10 ? 18.18360 7.40023 -34.17088 1.000 27.82163 10 GLU A N 1
ATOM 1404 C CA . GLU B 2 10 ? 16.92094 8.11660 -34.09352 1.000 27.77347 10 GLU A CA 1
ATOM 1405 C C . GLU B 2 10 ? 15.84846 7.20320 -33.50010 1.000 22.56935 10 GLU A C 1
ATOM 1406 O O . GLU B 2 10 ? 15.78008 6.01676 -33.83492 1.000 23.17948 10 GLU A O 1
ATOM 1412 N N . ASN B 2 11 ? 15.00397 7.75555 -32.61771 1.000 25.70083 11 ASN A N 1
ATOM 1413 C CA . ASN B 2 11 ? 13.94084 6.97451 -31.96571 1.000 27.95417 11 ASN A CA 1
ATOM 1414 C C . ASN B 2 11 ? 12.70176 6.96959 -32.86382 1.000 26.78412 11 ASN A C 1
ATOM 1415 O O . ASN B 2 11 ? 11.71180 7.67425 -32.64204 1.000 26.36711 11 ASN A O 1
ATOM 1420 N N . SER B 2 12 ? 12.75000 6.12675 -33.88584 1.000 22.70151 12 SER A N 1
ATOM 1421 C CA . SER B 2 12 ? 11.68905 6.08886 -34.87896 1.000 23.78221 12 SER A CA 1
ATOM 1422 C C . SER B 2 12 ? 11.78132 4.75995 -35.59881 1.000 29.60599 12 SER A C 1
ATOM 1423 O O . SER B 2 12 ? 12.72679 3.99648 -35.40010 1.000 25.76210 12 SER A O 1
ATOM 1426 N N . TRP B 2 13 ? 10.79304 4.50302 -36.45492 1.000 21.83606 13 TRP A N 1
ATOM 1427 C CA . TRP B 2 13 ? 10.83821 3.36246 -37.35745 1.000 22.63773 13 TRP A CA 1
ATOM 1428 C C . TRP B 2 13 ? 10.07432 3.70755 -38.62527 1.000 24.35159 13 TRP A C 1
ATOM 1429 O O . TRP B 2 13 ? 9.30553 4.67322 -38.67176 1.000 24.27745 13 TRP A O 1
ATOM 1440 N N . ARG B 2 14 ? 10.30303 2.90295 -39.65569 1.000 23.45539 14 ARG A N 1
ATOM 1441 C CA . ARG B 2 14 ? 9.56946 2.98913 -40.90861 1.000 24.40390 14 ARG A CA 1
ATOM 1442 C C . ARG B 2 14 ? 8.93530 1.64018 -41.19650 1.000 27.90483 14 ARG A C 1
ATOM 1443 O O . ARG B 2 14 ? 9.58701 0.60333 -41.04122 1.000 29.08551 14 ARG A O 1
ATOM 1451 N N . GLU B 2 15 ? 7.66006 1.64843 -41.58482 1.000 23.65163 15 GLU A N 1
ATOM 1452 C CA . GLU B 2 15 ? 7.03589 0.41079 -42.02679 1.000 30.59377 15 GLU A CA 1
ATOM 1453 C C . GLU B 2 15 ? 7.72392 -0.06868 -43.29900 1.000 33.52822 15 GLU A C 1
ATOM 1454 O O . GLU B 2 15 ? 8.08913 0.72976 -44.16692 1.000 32.81350 15 GLU A O 1
ATOM 1460 N N . GLU B 2 16 ? 7.93173 -1.38231 -43.39933 1.000 29.35436 16 GLU A N 1
ATOM 1461 C CA . GLU B 2 16 ? 8.78259 -1.89062 -44.47095 1.000 28.61053 16 GLU A CA 1
ATOM 1462 C C . GLU B 2 16 ? 8.12307 -1.73700 -45.83788 1.000 38.65650 16 GLU A C 1
ATOM 1463 O O . GLU B 2 16 ? 8.73908 -1.22994 -46.78150 1.000 35.97174 16 GLU A O 1
ATOM 1469 N N . MET B 2 17 ? 6.87720 -2.18533 -45.97285 1.000 37.92154 17 MET A N 1
ATOM 1470 C CA . MET B 2 17 ? 6.29356 -2.27390 -47.30904 1.000 50.22570 17 MET A CA 1
ATOM 1471 C C . MET B 2 17 ? 5.94661 -0.89398 -47.85640 1.000 51.57587 17 MET A C 1
ATOM 1472 O O . MET B 2 17 ? 6.12990 -0.62692 -49.04889 1.000 60.93480 17 MET A O 1
ATOM 1477 N N . THR B 2 18 ? 5.46925 0.00222 -46.99985 1.000 49.74671 18 THR A N 1
ATOM 1478 C CA . THR B 2 18 ? 4.84500 1.23462 -47.45075 1.000 50.18798 18 THR A CA 1
ATOM 1479 C C . THR B 2 18 ? 5.54306 2.50252 -46.97850 1.000 48.29488 18 THR A C 1
ATOM 1480 O O . THR B 2 18 ? 5.16181 3.59079 -47.42170 1.000 53.59093 18 THR A O 1
ATOM 1484 N N . GLY B 2 19 ? 6.53195 2.40445 -46.08674 1.000 37.39193 19 GLY A N 1
ATOM 1485 C CA . GLY B 2 19 ? 7.43147 3.50516 -45.80748 1.000 32.02226 19 GLY A CA 1
ATOM 1486 C C . GLY B 2 19 ? 6.99360 4.49294 -44.74148 1.000 30.28678 19 GLY A C 1
ATOM 1487 O O . GLY B 2 19 ? 7.73545 5.44669 -44.47449 1.000 31.33427 19 GLY A O 1
ATOM 1488 N N . GLU B 2 20 ? 5.83341 4.29811 -44.11699 1.000 30.83956 20 GLU A N 1
ATOM 1489 C CA . GLU B 2 20 ? 5.31757 5.28297 -43.17253 1.000 28.22155 20 GLU A CA 1
ATOM 1490 C C . GLU B 2 20 ? 6.19297 5.34078 -41.92558 1.000 28.82444 20 GLU A C 1
ATOM 1491 O O . GLU B 2 20 ? 6.75319 4.33568 -41.48971 1.000 26.31378 20 GLU A O 1
ATOM 1497 N N . LYS B 2 21 ? 6.29776 6.53104 -41.34572 1.000 26.46588 21 LYS A N 1
ATOM 1498 C CA . LYS B 2 21 ? 7.18560 6.76941 -40.21886 1.000 24.26217 21 LYS A CA 1
ATOM 1499 C C . LYS B 2 21 ? 6.41645 6.73665 -38.90105 1.000 25.01593 21 LYS A C 1
ATOM 1500 O O . LYS B 2 21 ? 5.34703 7.34856 -38.78210 1.000 22.88612 21 LYS A O 1
ATOM 1506 N N . GLY B 2 22 ? 6.98097 6.04843 -37.91124 1.000 24.95915 22 GLY A N 1
ATOM 1507 C CA . GLY B 2 22 ? 6.46159 6.07122 -36.55348 1.000 22.29679 22 GLY A CA 1
ATOM 1508 C C . GLY B 2 22 ? 7.51407 6.64517 -35.62375 1.000 22.84620 22 GLY A C 1
ATOM 1509 O O . GLY B 2 22 ? 8.70737 6.57982 -35.90861 1.000 23.56322 22 GLY A O 1
ATOM 1510 N N . ILE B 2 23 ? 7.05749 7.22109 -34.51075 1.000 20.23345 23 ILE A N 1
ATOM 1511 C CA . ILE B 2 23 ? 7.91539 7.92448 -33.56415 1.000 20.36000 23 ILE A CA 1
ATOM 1512 C C . ILE B 2 23 ? 7.72098 7.31519 -32.18343 1.000 27.21073 23 ILE A C 1
ATOM 1513 O O . ILE B 2 23 ? 6.58456 7.04310 -31.78383 1.000 24.13506 23 ILE A O 1
ATOM 1518 N N . LEU B 2 24 ? 8.82729 7.10767 -31.46037 1.000 23.07505 24 LEU A N 1
ATOM 1519 C CA . LEU B 2 24 ? 8.81643 6.86185 -30.02136 1.000 24.02754 24 LEU A CA 1
ATOM 1520 C C . LEU B 2 24 ? 9.43074 8.05183 -29.30861 1.000 26.91156 24 LEU A C 1
ATOM 1521 O O . LEU B 2 24 ? 10.44318 8.59513 -29.75857 1.000 25.44483 24 LEU A O 1
ATOM 1526 N N . ILE B 2 25 ? 8.83633 8.44380 -28.18492 1.000 21.79180 25 ILE A N 1
ATOM 1527 C CA . ILE B 2 25 ? 9.35157 9.53953 -27.37213 1.000 24.95484 25 ILE A CA 1
ATOM 1528 C C . ILE B 2 25 ? 9.55756 9.00292 -25.95965 1.000 27.28922 25 ILE A C 1
ATOM 1529 O O . ILE B 2 25 ? 8.58856 8.65790 -25.26657 1.000 24.56677 25 ILE A O 1
ATOM 1534 N N . TYR B 2 26 ? 10.80623 8.93164 -25.53348 1.000 24.41183 26 TYR A N 1
ATOM 1535 C CA . TYR B 2 26 ? 11.11221 8.50837 -24.17383 1.000 23.48032 26 TYR A CA 1
ATOM 1536 C C . TYR B 2 26 ? 10.79978 9.63975 -23.18440 1.000 23.10742 26 TYR A C 1
ATOM 1537 O O . TYR B 2 26 ? 10.85304 10.82069 -23.54046 1.000 24.42313 26 TYR A O 1
ATOM 1546 N N . PRO B 2 27 ? 10.47846 9.31655 -21.92736 1.000 23.80758 27 PRO A N 1
ATOM 1547 C CA . PRO B 2 27 ? 9.95323 10.35698 -21.02183 1.000 24.78805 27 PRO A CA 1
ATOM 1548 C C . PRO B 2 27 ? 10.93982 11.46597 -20.67348 1.000 26.04204 27 PRO A C 1
ATOM 1549 O O . PRO B 2 27 ? 10.49216 12.54789 -20.28109 1.000 23.12719 27 PRO A O 1
ATOM 1553 N N . ARG B 2 28 ? 12.25554 11.24933 -20.78590 1.000 25.38362 28 ARG A N 1
ATOM 1554 C CA . ARG B 2 28 ? 13.17931 12.36078 -20.57448 1.000 27.16044 28 ARG A CA 1
ATOM 1555 C C . ARG B 2 28 ? 12.99014 13.46151 -21.61097 1.000 30.13997 28 ARG A C 1
ATOM 1556 O O . ARG B 2 28 ? 13.41655 14.60043 -21.38432 1.000 28.90474 28 ARG A O 1
ATOM 1564 N N . GLU B 2 29 ? 12.34899 13.15097 -22.72996 1.000 27.03709 29 GLU A N 1
ATOM 1565 C CA . GLU B 2 29 ? 12.03505 14.12660 -23.76121 1.000 27.72247 29 GLU A CA 1
ATOM 1566 C C . GLU B 2 29 ? 10.59933 14.62948 -23.68363 1.000 27.82905 29 GLU A C 1
ATOM 1567 O O . GLU B 2 29 ? 10.20073 15.45104 -24.50792 1.000 33.29130 29 GLU A O 1
ATOM 1573 N N . LEU B 2 30 ? 9.81990 14.16342 -22.71750 1.000 24.66340 30 LEU A N 1
ATOM 1574 C CA . LEU B 2 30 ? 8.52030 14.75380 -22.43701 1.000 27.94148 30 LEU A CA 1
ATOM 1575 C C . LEU B 2 30 ? 8.66697 15.90994 -21.43829 1.000 30.10614 30 LEU A C 1
ATOM 1576 O O . LEU B 2 30 ? 9.70113 16.09175 -20.79156 1.000 30.01605 30 LEU A O 1
ATOM 1581 N N . GLU B 2 31 ? 7.61713 16.70617 -21.32156 1.000 25.23976 31 GLU A N 1
ATOM 1582 C CA . GLU B 2 31 ? 7.55925 17.77358 -20.33382 1.000 26.71386 31 GLU A CA 1
ATOM 1583 C C . GLU B 2 31 ? 6.80843 17.23821 -19.12313 1.000 29.75213 31 GLU A C 1
ATOM 1584 O O . GLU B 2 31 ? 5.58461 17.06550 -19.17547 1.000 27.30446 31 GLU A O 1
ATOM 1590 N N . VAL B 2 32 ? 7.53871 16.96045 -18.04859 1.000 27.23154 32 VAL A N 1
ATOM 1591 C CA . VAL B 2 32 ? 6.97111 16.37247 -16.83699 1.000 30.32245 32 VAL A CA 1
ATOM 1592 C C . VAL B 2 32 ? 6.96299 17.45322 -15.76517 1.000 26.61199 32 VAL A C 1
ATOM 1593 O O . VAL B 2 32 ? 8.02175 17.82844 -15.24553 1.000 27.25488 32 VAL A O 1
ATOM 1597 N N . VAL B 2 33 ? 5.77589 17.96852 -15.43796 1.000 28.58401 33 VAL A N 1
ATOM 1598 C CA . VAL B 2 33 ? 5.67674 18.98731 -14.39345 1.000 29.38091 33 VAL A CA 1
ATOM 1599 C C . VAL B 2 33 ? 6.11241 18.38877 -13.06448 1.000 30.52103 33 VAL A C 1
ATOM 1600 O O . VAL B 2 33 ? 5.61125 17.33912 -12.64488 1.000 27.21191 33 VAL A O 1
ATOM 1604 N N . GLY B 2 34 ? 7.05782 19.04835 -12.39901 1.000 27.33209 34 GLY A N 1
ATOM 1605 C CA . GLY B 2 34 ? 7.62906 18.49006 -11.19697 1.000 30.02069 34 GLY A CA 1
ATOM 1606 C C . GLY B 2 34 ? 8.55196 17.32021 -11.43407 1.000 29.70187 34 GLY A C 1
ATOM 1607 O O . GLY B 2 34 ? 8.91006 16.62995 -10.47647 1.000 27.26001 34 GLY A O 1
ATOM 1608 N N . GLY B 2 35 ? 8.95570 17.08224 -12.68473 1.000 28.81706 35 GLY A N 1
ATOM 1609 C CA . GLY B 2 35 ? 9.82633 15.96202 -13.00349 1.000 27.29654 35 GLY A CA 1
ATOM 1610 C C . GLY B 2 35 ? 11.20408 16.04309 -12.37448 1.000 33.17433 35 GLY A C 1
ATOM 1611 O O . GLY B 2 35 ? 11.87178 15.01522 -12.23441 1.000 32.23146 35 GLY A O 1
ATOM 1612 N N . ASP B 2 36 ? 11.64583 17.23667 -11.98220 1.000 28.17995 36 ASP A N 1
ATOM 1613 C CA . ASP B 2 36 ? 12.93311 17.39629 -11.31925 1.000 30.04085 36 ASP A CA 1
ATOM 1614 C C . ASP B 2 36 ? 12.83058 17.30585 -9.79721 1.000 34.27489 36 ASP A C 1
ATOM 1615 O O . ASP B 2 36 ? 13.83373 17.49559 -9.10587 1.000 32.61631 36 ASP A O 1
ATOM 1620 N N . ASP B 2 37 ? 11.65709 16.98466 -9.26116 1.000 30.60556 37 ASP A N 1
ATOM 1621 C CA . ASP B 2 37 ? 11.42255 16.93533 -7.81772 1.000 27.14210 37 ASP A CA 1
ATOM 1622 C C . ASP B 2 37 ? 11.16373 15.48484 -7.41923 1.000 29.18249 37 ASP A C 1
ATOM 1623 O O . ASP B 2 37 ? 10.11717 14.92244 -7.75859 1.000 29.25740 37 ASP A O 1
ATOM 1628 N N . ASP B 2 38 ? 12.10702 14.88963 -6.67550 1.000 27.84731 38 ASP A N 1
ATOM 1629 C CA . ASP B 2 38 ? 12.01753 13.47275 -6.32532 1.000 30.47032 38 ASP A CA 1
ATOM 1630 C C . ASP B 2 38 ? 10.82280 13.15098 -5.42551 1.000 29.92533 38 ASP A C 1
ATOM 1631 O O . ASP B 2 38 ? 10.41440 11.98790 -5.34768 1.000 28.85766 38 ASP A O 1
ATOM 1636 N N . SER B 2 39 ? 10.25510 14.13541 -4.73696 1.000 30.03177 39 SER A N 1
ATOM 1637 C CA . SER B 2 39 ? 9.02767 13.86328 -4.00662 1.000 29.71348 39 SER A CA 1
ATOM 1638 C C . SER B 2 39 ? 7.81280 13.80611 -4.92696 1.000 28.12689 39 SER A C 1
ATOM 1639 O O . SER B 2 39 ? 6.73749 13.38345 -4.48424 1.000 28.72991 39 SER A O 1
ATOM 1642 N N . CYS B 2 40 ? 7.95457 14.23236 -6.18590 1.000 27.26472 40 CYS A N 1
ATOM 1643 C CA . CYS B 2 40 ? 6.89290 14.11848 -7.17860 1.000 23.52799 40 CYS A CA 1
ATOM 1644 C C . CYS B 2 40 ? 7.14898 12.94085 -8.11045 1.000 25.88046 40 CYS A C 1
ATOM 1645 O O . CYS B 2 40 ? 6.33183 12.02154 -8.19110 1.000 24.91671 40 CYS A O 1
ATOM 1648 N N . TRP B 2 41 ? 8.27396 12.95856 -8.82256 1.000 23.37492 41 TRP A N 1
ATOM 1649 C CA . TRP B 2 41 ? 8.64626 11.88353 -9.73767 1.000 25.26119 41 TRP A CA 1
ATOM 1650 C C . TRP B 2 41 ? 10.06786 11.45002 -9.41888 1.000 26.78782 41 TRP A C 1
ATOM 1651 O O . TRP B 2 41 ? 10.95891 12.29849 -9.29048 1.000 27.05542 41 TRP A O 1
ATOM 1662 N N . LEU B 2 42 ? 10.28279 10.14124 -9.30935 1.000 24.21822 42 LEU A N 1
ATOM 1663 C CA . LEU B 2 42 ? 11.60553 9.57513 -9.07536 1.000 22.28557 42 LEU A CA 1
ATOM 1664 C C . LEU B 2 42 ? 12.00472 8.74458 -10.29171 1.000 24.97290 42 LEU A C 1
ATOM 1665 O O . LEU B 2 42 ? 11.26279 7.84393 -10.70349 1.000 21.93532 42 LEU A O 1
ATOM 1670 N N . TRP B 2 43 ? 13.16939 9.03959 -10.87051 1.000 19.01993 43 TRP A N 1
ATOM 1671 C CA . TRP B 2 43 ? 13.53199 8.46082 -12.16340 1.000 22.01922 43 TRP A CA 1
ATOM 1672 C C . TRP B 2 43 ? 14.22867 7.12042 -11.96605 1.000 24.53927 43 TRP A C 1
ATOM 1673 O O . TRP B 2 43 ? 15.11762 6.99773 -11.11697 1.000 24.78295 43 TRP A O 1
ATOM 1684 N N . HIS B 2 44 ? 13.82043 6.12395 -12.75676 1.000 20.91429 44 HIS A N 1
ATOM 1685 C CA . HIS B 2 44 ? 14.27753 4.74719 -12.63655 1.000 21.42050 44 HIS A CA 1
ATOM 1686 C C . HIS B 2 44 ? 14.88604 4.28225 -13.95147 1.000 25.04981 44 HIS A C 1
ATOM 1687 O O . HIS B 2 44 ? 14.62360 4.85063 -15.00948 1.000 24.48268 44 HIS A O 1
ATOM 1694 N N . SER B 2 45 ? 15.69366 3.22619 -13.87940 1.000 22.75099 45 SER A N 1
ATOM 1695 C CA . SER B 2 45 ? 16.14462 2.51729 -15.07097 1.000 23.13824 45 SER A CA 1
ATOM 1696 C C . SER B 2 45 ? 15.20526 1.34469 -15.32487 1.000 21.42036 45 SER A C 1
ATOM 1697 O O . SER B 2 45 ? 14.90128 0.58025 -14.40592 1.000 19.68683 45 SER A O 1
ATOM 1700 N N . LEU B 2 46 ? 14.74345 1.20955 -16.56706 1.000 21.46452 46 LEU A N 1
ATOM 1701 C CA . LEU B 2 46 ? 13.84667 0.11804 -16.94638 1.000 20.99022 46 LEU A CA 1
ATOM 1702 C C . LEU B 2 46 ? 14.66141 -1.13827 -17.25256 1.000 25.22876 46 LEU A C 1
ATOM 1703 O O . LEU B 2 46 ? 15.53981 -1.11290 -18.12242 1.000 24.31564 46 LEU A O 1
ATOM 1708 N N . ILE B 2 47 ? 14.34971 -2.23942 -16.56427 1.000 18.91597 47 ILE A N 1
ATOM 1709 C CA . ILE B 2 47 ? 15.09807 -3.48897 -16.66641 1.000 19.55033 47 ILE A CA 1
ATOM 1710 C C . ILE B 2 47 ? 14.17757 -4.60134 -17.14985 1.000 23.45316 47 ILE A C 1
ATOM 1711 O O . ILE B 2 47 ? 13.03370 -4.71945 -16.69384 1.000 23.06110 47 ILE A O 1
ATOM 1716 N N . LEU B 2 48 ? 14.68429 -5.43011 -18.05909 1.000 21.17540 48 LEU A N 1
ATOM 1717 C CA . LEU B 2 48 ? 14.10095 -6.73824 -18.35871 1.000 22.44078 48 LEU A CA 1
ATOM 1718 C C . LEU B 2 48 ? 15.16518 -7.77407 -18.01926 1.000 29.38894 48 LEU A C 1
ATOM 1719 O O . LEU B 2 48 ? 16.22360 -7.80300 -18.65743 1.000 24.99610 48 LEU A O 1
ATOM 1724 N N . GLU B 2 49 ? 14.89142 -8.61466 -17.01413 1.000 25.32894 49 GLU A N 1
ATOM 1725 C CA . GLU B 2 49 ? 15.93968 -9.45299 -16.42892 1.000 26.92686 49 GLU A CA 1
ATOM 1726 C C . GLU B 2 49 ? 16.70999 -10.24592 -17.48660 1.000 28.19195 49 GLU A C 1
ATOM 1727 O O . GLU B 2 49 ? 17.94527 -10.32028 -17.44233 1.000 28.99270 49 GLU A O 1
ATOM 1733 N N . SER B 2 50 ? 16.00682 -10.81859 -18.46203 1.000 26.18024 50 SER A N 1
ATOM 1734 C CA . SER B 2 50 ? 16.66031 -11.66805 -19.45158 1.000 29.45238 50 SER A CA 1
ATOM 1735 C C . SER B 2 50 ? 17.47537 -10.88402 -20.47924 1.000 35.99361 50 SER A C 1
ATOM 1736 O O . SER B 2 50 ? 18.25076 -11.49327 -21.22535 1.000 31.59449 50 SER A O 1
ATOM 1739 N N . GLN B 2 51 ? 17.31645 -9.56669 -20.55359 1.000 27.58382 51 GLN A N 1
ATOM 1740 C CA . GLN B 2 51 ? 18.09175 -8.73425 -21.46934 1.000 25.38707 51 GLN A CA 1
ATOM 1741 C C . GLN B 2 51 ? 19.07756 -7.83172 -20.75496 1.000 31.98919 51 GLN A C 1
ATOM 1742 O O . GLN B 2 51 ? 20.20639 -7.65837 -21.22502 1.000 29.50066 51 GLN A O 1
ATOM 1748 N N . GLY B 2 52 ? 18.68082 -7.25591 -19.62313 1.000 23.45855 52 GLY A N 1
ATOM 1749 C CA . GLY B 2 52 ? 19.48691 -6.24451 -18.97494 1.000 23.80042 52 GLY A CA 1
ATOM 1750 C C . GLY B 2 52 ? 18.74170 -4.92848 -19.04210 1.000 25.50763 52 GLY A C 1
ATOM 1751 O O . GLY B 2 52 ? 17.50867 -4.93804 -19.13873 1.000 22.64339 52 GLY A O 1
ATOM 1752 N N . GLN B 2 53 ? 19.44164 -3.79545 -18.99627 1.000 23.70327 53 GLN A N 1
ATOM 1753 C CA . GLN B 2 53 ? 18.72801 -2.52961 -19.08928 1.000 26.33910 53 GLN A CA 1
ATOM 1754 C C . GLN B 2 53 ? 18.15464 -2.35922 -20.48465 1.000 25.22637 53 GLN A C 1
ATOM 1755 O O . GLN B 2 53 ? 18.76838 -2.73400 -21.48903 1.000 22.51114 53 GLN A O 1
ATOM 1761 N N . LEU B 2 54 ? 16.95343 -1.81860 -20.53939 1.000 23.31701 54 LEU A N 1
ATOM 1762 C CA . LEU B 2 54 ? 16.30564 -1.56977 -21.80982 1.000 23.08627 54 LEU A CA 1
ATOM 1763 C C . LEU B 2 54 ? 16.68647 -0.21501 -22.38449 1.000 22.86170 54 LEU A C 1
ATOM 1764 O O . LEU B 2 54 ? 16.23014 0.12594 -23.48200 1.000 25.28094 54 LEU A O 1
ATOM 1769 N N . GLY B 2 55 ? 17.50481 0.55503 -21.66588 1.000 23.69738 55 GLY A N 1
ATOM 1770 C CA . GLY B 2 55 ? 17.95405 1.85075 -22.14198 1.000 24.07298 55 GLY A CA 1
ATOM 1771 C C . GLY B 2 55 ? 16.93810 2.96968 -22.02474 1.000 26.56782 55 GLY A C 1
ATOM 1772 O O . GLY B 2 55 ? 16.90608 3.85622 -22.88367 1.000 26.69542 55 GLY A O 1
ATOM 1773 N N . VAL B 2 56 ? 16.08894 2.95067 -20.99454 1.000 22.90914 56 VAL A N 1
ATOM 1774 C CA . VAL B 2 56 ? 15.04209 3.96112 -20.82682 1.000 22.31250 56 VAL A CA 1
ATOM 1775 C C . VAL B 2 56 ? 15.02164 4.38954 -19.37198 1.000 22.31135 56 VAL A C 1
ATOM 1776 O O . VAL B 2 56 ? 14.81792 3.55020 -18.48977 1.000 23.07052 56 VAL A O 1
ATOM 1780 N N . GLU B 2 57 ? 15.19757 5.68608 -19.11813 1.000 23.22884 57 GLU A N 1
ATOM 1781 C CA . GLU B 2 57 ? 14.94986 6.24877 -17.79527 1.000 20.84564 57 GLU A CA 1
ATOM 1782 C C . GLU B 2 57 ? 13.46528 6.58608 -17.70959 1.000 25.22674 57 GLU A C 1
ATOM 1783 O O . GLU B 2 57 ? 12.94307 7.31199 -18.56640 1.000 21.84219 57 GLU A O 1
ATOM 1789 N N . VAL B 2 58 ? 12.78154 6.02159 -16.71602 1.000 19.42815 58 VAL A N 1
ATOM 1790 C CA . VAL B 2 58 ? 11.32481 6.15880 -16.62283 1.000 22.85555 58 VAL A CA 1
ATOM 1791 C C . VAL B 2 58 ? 10.96868 6.79403 -15.28379 1.000 20.79198 58 VAL A C 1
ATOM 1792 O O . VAL B 2 58 ? 11.58619 6.48164 -14.24710 1.000 19.71563 58 VAL A O 1
ATOM 1796 N N . PRO B 2 59 ? 9.99415 7.70130 -15.26134 1.000 20.74128 59 PRO A N 1
ATOM 1797 C CA . PRO B 2 59 ? 9.62678 8.36519 -14.01039 1.000 20.71885 59 PRO A CA 1
ATOM 1798 C C . PRO B 2 59 ? 8.51654 7.61125 -13.29632 1.000 19.59908 59 PRO A C 1
ATOM 1799 O O . PRO B 2 59 ? 7.54744 7.15838 -13.90346 1.000 21.09098 59 PRO A O 1
ATOM 1803 N N . LYS B 2 60 ? 8.65487 7.49396 -11.98301 1.000 20.96341 60 LYS A N 1
ATOM 1804 C CA . LYS B 2 60 ? 7.63621 6.87764 -11.14644 1.000 19.72016 60 LYS A CA 1
ATOM 1805 C C . LYS B 2 60 ? 7.04319 7.92421 -10.21318 1.000 23.02924 60 LYS A C 1
ATOM 1806 O O . LYS B 2 60 ? 7.77967 8.65181 -9.53714 1.000 23.03825 60 LYS A O 1
ATOM 1812 N N . LEU B 2 61 ? 5.71611 7.98436 -10.16713 1.000 22.05677 61 LEU A N 1
ATOM 1813 C CA . LEU B 2 61 ? 5.02696 8.96176 -9.33375 1.000 22.44646 61 LEU A CA 1
ATOM 1814 C C . LEU B 2 61 ? 5.16018 8.60073 -7.85440 1.000 21.47386 61 LEU A C 1
ATOM 1815 O O . LEU B 2 61 ? 4.81608 7.49219 -7.44239 1.000 22.75503 61 LEU A O 1
ATOM 1820 N N . MET B 2 62 ? 5.62151 9.55273 -7.04615 1.000 21.58720 62 MET A N 1
ATOM 1821 C CA . MET B 2 62 ? 5.97130 9.28257 -5.65859 1.000 23.89886 62 MET A CA 1
ATOM 1822 C C . MET B 2 62 ? 5.01974 9.91179 -4.64827 1.000 25.31718 62 MET A C 1
ATOM 1823 O O . MET B 2 62 ? 5.17288 9.66675 -3.45278 1.000 24.60853 62 MET A O 1
ATOM 1828 N N . GLY B 2 63 ? 4.05134 10.71176 -5.07884 1.000 23.94282 63 GLY A N 1
ATOM 1829 C CA . GLY B 2 63 ? 3.17582 11.34727 -4.10916 1.000 24.61294 63 GLY A CA 1
ATOM 1830 C C . GLY B 2 63 ? 3.00354 12.82819 -4.36461 1.000 26.01033 63 GLY A C 1
ATOM 1831 O O . GLY B 2 63 ? 3.60197 13.66280 -3.68077 1.000 30.06142 63 GLY A O 1
ATOM 1832 N N . THR B 2 64 ? 2.18837 13.17316 -5.35306 1.000 23.78883 64 THR A N 1
ATOM 1833 C CA . THR B 2 64 ? 1.87814 14.56486 -5.63297 1.000 22.14119 64 THR A CA 1
ATOM 1834 C C . THR B 2 64 ? 0.43466 14.65204 -6.09218 1.000 21.88791 64 THR A C 1
ATOM 1835 O O . THR B 2 64 ? -0.10772 13.69616 -6.64895 1.000 22.99298 64 THR A O 1
ATOM 1839 N N . LYS B 2 65 ? -0.18874 15.80827 -5.85388 1.000 21.20366 65 LYS A N 1
ATOM 1840 C CA . LYS B 2 65 ? -1.54069 16.03691 -6.35406 1.000 23.19621 65 LYS A CA 1
ATOM 1841 C C . LYS B 2 65 ? -1.56814 16.41209 -7.82713 1.000 26.18356 65 LYS A C 1
ATOM 1842 O O . LYS B 2 65 ? -2.62779 16.31967 -8.46568 1.000 23.82422 65 LYS A O 1
ATOM 1848 N N . HIS B 2 66 ? -0.44243 16.83208 -8.38607 1.000 26.15325 66 HIS A N 1
ATOM 1849 C CA . HIS B 2 66 ? -0.41786 17.42899 -9.72030 1.000 26.25734 66 HIS A CA 1
ATOM 1850 C C . HIS B 2 66 ? 0.30340 16.50965 -10.69693 1.000 26.57357 66 HIS A C 1
ATOM 1851 O O . HIS B 2 66 ? 1.53603 16.50900 -10.74706 1.000 25.87045 66 HIS A O 1
ATOM 1858 N N . VAL B 2 67 ? -0.46271 15.74546 -11.48187 1.000 21.56747 67 VAL A N 1
ATOM 1859 C CA . VAL B 2 67 ? 0.08225 14.89178 -12.53889 1.000 22.82874 67 VAL A CA 1
ATOM 1860 C C . VAL B 2 67 ? -0.12660 15.61375 -13.86417 1.000 25.96584 67 VAL A C 1
ATOM 1861 O O . VAL B 2 67 ? -1.26754 15.79623 -14.30237 1.000 22.79298 67 VAL A O 1
ATOM 1865 N N . GLU B 2 68 ? 0.96500 16.01770 -14.52279 1.000 20.74715 68 GLU A N 1
ATOM 1866 C CA . GLU B 2 68 ? 0.84065 16.70661 -15.80397 1.000 22.40993 68 GLU A CA 1
ATOM 1867 C C . GLU B 2 68 ? 2.05977 16.38742 -16.65823 1.000 25.93603 68 GLU A C 1
ATOM 1868 O O . GLU B 2 68 ? 3.17995 16.79382 -16.32285 1.000 25.03889 68 GLU A O 1
ATOM 1874 N N . VAL B 2 69 ? 1.84145 15.68404 -17.76521 1.000 23.22390 69 VAL A N 1
ATOM 1875 C CA . VAL B 2 69 ? 2.91240 15.28473 -18.67124 1.000 24.11999 69 VAL A CA 1
ATOM 1876 C C . VAL B 2 69 ? 2.49044 15.64418 -20.09079 1.000 29.10990 69 VAL A C 1
ATOM 1877 O O . VAL B 2 69 ? 1.38471 15.28882 -20.51480 1.000 26.08141 69 VAL A O 1
ATOM 1881 N N . HIS B 2 70 ? 3.36533 16.34616 -20.82564 1.000 28.56632 70 HIS A N 1
ATOM 1882 C CA . HIS B 2 70 ? 3.07221 16.78463 -22.19017 1.000 27.77042 70 HIS A CA 1
ATOM 1883 C C . HIS B 2 70 ? 4.15132 16.31009 -23.15410 1.000 26.97622 70 HIS A C 1
ATOM 1884 O O . HIS B 2 70 ? 5.34632 16.42942 -22.87029 1.000 27.31510 70 HIS A O 1
ATOM 1891 N N . GLY B 2 71 ? 3.72634 15.79230 -24.29874 1.000 25.59566 71 GLY A N 1
ATOM 1892 C CA . GLY B 2 71 ? 4.62888 15.60912 -25.41977 1.000 30.26084 71 GLY A CA 1
ATOM 1893 C C . GLY B 2 71 ? 4.16125 16.42460 -26.61316 1.000 32.93230 71 GLY A C 1
ATOM 1894 O O . GLY B 2 71 ? 3.00577 16.85388 -26.64555 1.000 28.59550 71 GLY A O 1
ATOM 1895 N N . ARG B 2 72 ? 5.03036 16.65548 -27.59669 1.000 29.36935 72 ARG A N 1
ATOM 1896 C CA . ARG B 2 72 ? 4.60776 17.36614 -28.79498 1.000 32.55354 72 ARG A CA 1
ATOM 1897 C C . ARG B 2 72 ? 5.45022 16.91017 -29.98096 1.000 32.87156 72 ARG A C 1
ATOM 1898 O O . ARG B 2 72 ? 6.59251 16.46910 -29.81649 1.000 26.85219 72 ARG A O 1
ATOM 1906 N N . TRP B 2 73 ? 4.86612 16.99643 -31.17767 1.000 26.21128 73 TRP A N 1
ATOM 1907 C CA . TRP B 2 73 ? 5.56964 16.60495 -32.39384 1.000 24.48924 73 TRP A CA 1
ATOM 1908 C C . TRP B 2 73 ? 5.06170 17.42549 -33.57787 1.000 31.13184 73 TRP A C 1
ATOM 1909 O O . TRP B 2 73 ? 3.86880 17.73765 -33.65707 1.000 29.40952 73 TRP A O 1
ATOM 1920 N N . LYS B 2 74 ? 5.97549 17.75284 -34.49862 1.000 29.58902 74 LYS A N 1
ATOM 1921 C CA . LYS B 2 74 ? 5.62800 18.45015 -35.74087 1.000 32.24684 74 LYS A CA 1
ATOM 1922 C C . LYS B 2 74 ? 4.82510 17.53427 -36.65324 1.000 25.94558 74 LYS A C 1
ATOM 1923 O O . LYS B 2 74 ? 5.33504 16.50545 -37.12760 1.000 27.24394 74 LYS A O 1
ATOM 1929 N N . ILE B 2 75 ? 3.57986 17.92168 -36.93442 1.000 26.72364 75 ILE A N 1
ATOM 1930 C CA . ILE B 2 75 ? 2.74652 17.11097 -37.81738 1.000 28.09349 75 ILE A CA 1
ATOM 1931 C C . ILE B 2 75 ? 3.39773 16.98860 -39.18500 1.000 31.48400 75 ILE A C 1
ATOM 1932 O O . ILE B 2 75 ? 3.29582 15.94957 -39.84753 1.000 32.66603 75 ILE A O 1
ATOM 1937 N N . SER B 2 76 ? 4.10713 18.02603 -39.61317 1.000 32.14815 76 SER A N 1
ATOM 1938 C CA . SER B 2 76 ? 4.75049 17.99449 -40.91663 1.000 32.74224 76 SER A CA 1
ATOM 1939 C C . SER B 2 76 ? 5.95680 17.06280 -40.96470 1.000 36.58038 76 SER A C 1
ATOM 1940 O O . SER B 2 76 ? 6.42501 16.74498 -42.06458 1.000 37.69833 76 SER A O 1
ATOM 1943 N N . ASP B 2 77 ? 6.46323 16.60290 -39.81584 1.000 32.76315 77 ASP A N 1
ATOM 1944 C CA . ASP B 2 77 ? 7.56134 15.64549 -39.82370 1.000 28.85649 77 ASP A CA 1
ATOM 1945 C C . ASP B 2 77 ? 7.09274 14.21124 -40.08463 1.000 35.56000 77 ASP A C 1
ATOM 1946 O O . ASP B 2 77 ? 7.93307 13.32110 -40.25472 1.000 37.60464 77 ASP A O 1
ATOM 1951 N N . LEU B 2 78 ? 5.78597 13.96126 -40.14836 1.000 25.89111 78 LEU A N 1
ATOM 1952 C CA . LEU B 2 78 ? 5.26002 12.61521 -40.31909 1.000 27.85824 78 LEU A CA 1
ATOM 1953 C C . LEU B 2 78 ? 4.83029 12.39557 -41.76974 1.000 29.66324 78 LEU A C 1
ATOM 1954 O O . LEU B 2 78 ? 4.95680 13.27441 -42.62309 1.000 32.87845 78 LEU A O 1
ATOM 1959 N N . THR B 2 79 ? 4.31506 11.20566 -42.04596 1.000 29.93818 79 THR A N 1
ATOM 1960 C CA . THR B 2 79 ? 4.02458 10.79745 -43.41813 1.000 29.25543 79 THR A CA 1
ATOM 1961 C C . THR B 2 79 ? 2.69319 11.38040 -43.87417 1.000 33.63037 79 THR A C 1
ATOM 1962 O O . THR B 2 79 ? 1.65279 11.04228 -43.29798 1.000 28.11738 79 THR A O 1
ATOM 1966 N N . PRO B 2 80 ? 2.67885 12.23228 -44.90941 1.000 32.60226 80 PRO A N 1
ATOM 1967 C CA . PRO B 2 80 ? 1.45759 12.95915 -45.28610 1.000 28.36497 80 PRO A CA 1
ATOM 1968 C C . PRO B 2 80 ? 0.29694 12.05069 -45.67590 1.000 29.33390 80 PRO A C 1
ATOM 1969 O O . PRO B 2 80 ? 0.46802 11.04792 -46.36903 1.000 31.04980 80 PRO A O 1
ATOM 1973 N N . GLY B 2 81 ? -0.90314 12.43622 -45.24093 1.000 31.29718 81 GLY A N 1
ATOM 1974 C CA . GLY B 2 81 ? -2.13022 11.78304 -45.65179 1.000 31.87382 81 GLY A CA 1
ATOM 1975 C C . GLY B 2 81 ? -2.49002 10.50205 -44.92157 1.000 40.54685 81 GLY A C 1
ATOM 1976 O O . GLY B 2 81 ? -3.50191 9.88010 -45.26907 1.000 37.29931 81 GLY A O 1
ATOM 1977 N N . LEU B 2 82 ? -1.70536 10.07855 -43.93485 1.000 31.58920 82 LEU A N 1
ATOM 1978 C CA . LEU B 2 82 ? -2.00029 8.86297 -43.18648 1.000 31.06781 82 LEU A CA 1
ATOM 1979 C C . LEU B 2 82 ? -2.76532 9.19585 -41.90810 1.000 32.78261 82 LEU A C 1
ATOM 1980 O O . LEU B 2 82 ? -2.68801 10.30646 -41.38173 1.000 34.27850 82 LEU A O 1
ATOM 1982 N N . LYS B 2 83 ? -3.51569 8.21977 -41.40414 1.000 30.89363 83 LYS A N 1
ATOM 1983 C CA . LYS B 2 83 ? -4.09115 8.35404 -40.07414 1.000 27.64548 83 LYS A CA 1
ATOM 1984 C C . LYS B 2 83 ? -3.08373 7.84475 -39.05205 1.000 28.39267 83 LYS A C 1
ATOM 1985 O O . LYS B 2 83 ? -2.51539 6.76050 -39.21589 1.000 27.12888 83 LYS A O 1
ATOM 1991 N N . TYR B 2 84 ? -2.87018 8.63700 -38.00885 1.000 28.74385 84 TYR A N 1
ATOM 1992 C CA . TYR B 2 84 ? -1.92306 8.34569 -36.94538 1.000 25.44917 84 TYR A CA 1
ATOM 1993 C C . TYR B 2 84 ? -2.67284 8.16381 -35.63586 1.000 27.06641 84 TYR A C 1
ATOM 1994 O O . TYR B 2 84 ? -3.74750 8.73933 -35.41815 1.000 24.27428 84 TYR A O 1
ATOM 2003 N N . GLN B 2 85 ? -2.09009 7.34912 -34.77326 1.000 25.31641 85 GLN A N 1
ATOM 2004 C CA . GLN B 2 85 ? -2.60473 7.06354 -33.44528 1.000 22.94183 85 GLN A CA 1
ATOM 2005 C C . GLN B 2 85 ? -1.53067 7.43061 -32.43075 1.000 24.67751 85 GLN A C 1
ATOM 2006 O O . GLN B 2 85 ? -0.36050 7.09639 -32.63244 1.000 22.17033 85 GLN A O 1
ATOM 2012 N N . VAL B 2 86 ? -1.91776 8.12020 -31.35509 1.000 20.88404 86 VAL A N 1
ATOM 2013 C CA . VAL B 2 86 ? -1.00301 8.48827 -30.27606 1.000 21.75106 86 VAL A CA 1
ATOM 2014 C C . VAL B 2 86 ? -1.24946 7.53626 -29.11627 1.000 26.73810 86 VAL A C 1
ATOM 2015 O O . VAL B 2 86 ? -2.39327 7.38237 -28.66986 1.000 23.48850 86 VAL A O 1
ATOM 2019 N N . LEU B 2 87 ? -0.18337 6.90335 -28.62517 1.000 22.96289 87 LEU A N 1
ATOM 2020 C CA . LEU B 2 87 ? -0.25278 5.97323 -27.50274 1.000 25.25343 87 LEU A CA 1
ATOM 2021 C C . LEU B 2 87 ? 0.61029 6.46504 -26.35190 1.000 26.04787 87 LEU A C 1
ATOM 2022 O O . LEU B 2 87 ? 1.62657 7.13177 -26.56490 1.000 24.00188 87 LEU A O 1
ATOM 2027 N N . TYR B 2 88 ? 0.21595 6.09669 -25.13274 1.000 20.37759 88 TYR A N 1
ATOM 2028 C CA . TYR B 2 88 ? 1.07202 6.20074 -23.95868 1.000 22.04458 88 TYR A CA 1
ATOM 2029 C C . TYR B 2 88 ? 1.22743 4.80186 -23.37268 1.000 29.65432 88 TYR A C 1
ATOM 2030 O O . TYR B 2 88 ? 0.22639 4.12671 -23.10526 1.000 23.69155 88 TYR A O 1
ATOM 2039 N N . MET B 2 89 ? 2.47425 4.35519 -23.20721 1.000 20.50909 89 MET A N 1
ATOM 2040 C CA . MET B 2 89 ? 2.76941 3.06494 -22.59782 1.000 21.38863 89 MET A CA 1
ATOM 2041 C C . MET B 2 89 ? 3.01325 3.33950 -21.12068 1.000 24.03443 89 MET A C 1
ATOM 2042 O O . MET B 2 89 ? 3.88695 4.14570 -20.79169 1.000 19.79874 89 MET A O 1
ATOM 2047 N N . ILE B 2 90 ? 2.23533 2.71130 -20.23067 1.000 20.07001 90 ILE A N 1
ATOM 2048 C CA . ILE B 2 90 ? 2.32002 3.02395 -18.80656 1.000 17.76618 90 ILE A CA 1
ATOM 2049 C C . ILE B 2 90 ? 2.34502 1.73089 -17.99484 1.000 21.18321 90 ILE A C 1
ATOM 2050 O O . ILE B 2 90 ? 2.12207 0.63408 -18.50891 1.000 19.57054 90 ILE A O 1
ATOM 2055 N N A MET B 2 91 ? 2.62216 1.87956 -16.69897 0.550 20.21133 91 MET A N 1
ATOM 2056 N N B MET B 2 91 ? 2.66722 1.88052 -16.71234 0.450 20.49487 91 MET A N 1
ATOM 2057 C CA A MET B 2 91 ? 2.59852 0.76750 -15.75765 0.550 21.00071 91 MET A CA 1
ATOM 2058 C CA B MET B 2 91 ? 2.57941 0.80059 -15.74380 0.450 20.99712 91 MET A CA 1
ATOM 2059 C C A MET B 2 91 ? 2.20602 1.32009 -14.39753 0.550 20.41553 91 MET A C 1
ATOM 2060 C C B MET B 2 91 ? 2.03912 1.38545 -14.45273 0.450 20.34919 91 MET A C 1
ATOM 2061 O O A MET B 2 91 ? 2.56488 2.45046 -14.05747 0.550 20.48267 91 MET A O 1
ATOM 2062 O O B MET B 2 91 ? 2.14029 2.58884 -14.21090 0.450 20.56736 91 MET A O 1
ATOM 2071 N N . VAL B 2 92 ? 1.46363 0.52427 -13.62202 1.000 19.60081 92 VAL A N 1
ATOM 2072 C CA . VAL B 2 92 ? 1.16419 0.87975 -12.23848 1.000 20.20232 92 VAL A CA 1
ATOM 2073 C C . VAL B 2 92 ? 1.80215 -0.18378 -11.35127 1.000 21.54176 92 VAL A C 1
ATOM 2074 O O . VAL B 2 92 ? 1.92387 -1.34932 -11.73768 1.000 20.81881 92 VAL A O 1
ATOM 2078 N N . GLU B 2 93 ? 2.23887 0.23846 -10.16683 1.000 22.26920 93 GLU A N 1
ATOM 2079 C CA . GLU B 2 93 ? 3.01252 -0.58935 -9.24446 1.000 23.57998 93 GLU A CA 1
ATOM 2080 C C . GLU B 2 93 ? 2.63580 -0.21494 -7.81482 1.000 24.50249 93 GLU A C 1
ATOM 2081 O O . GLU B 2 93 ? 2.27762 0.93500 -7.54072 1.000 26.30059 93 GLU A O 1
ATOM 2087 N N . ASP B 2 94 ? 2.73930 -1.18673 -6.90356 1.000 26.98922 94 ASP A N 1
ATOM 2088 C CA . ASP B 2 94 ? 2.59228 -0.90011 -5.47484 1.000 25.18177 94 ASP A CA 1
ATOM 2089 C C . ASP B 2 94 ? 3.75691 -0.03218 -4.99281 1.000 25.95300 94 ASP A C 1
ATOM 2090 O O . ASP B 2 94 ? 4.89763 -0.23435 -5.41537 1.000 24.10209 94 ASP A O 1
ATOM 2095 N N . PRO B 2 95 ? 3.51244 0.94181 -4.10178 1.000 26.32994 95 PRO A N 1
ATOM 2096 C CA . PRO B 2 95 ? 2.21110 1.37519 -3.58584 1.000 27.40282 95 PRO A CA 1
ATOM 2097 C C . PRO B 2 95 ? 1.48392 2.26781 -4.58605 1.000 28.64750 95 PRO A C 1
ATOM 2098 O O . PRO B 2 95 ? 2.09109 3.20007 -5.13194 1.000 24.56905 95 PRO A O 1
ATOM 2102 N N . LEU B 2 96 ? 0.21742 1.94701 -4.84448 1.000 22.00482 96 LEU A N 1
ATOM 2103 C CA . LEU B 2 96 ? -0.69003 2.79439 -5.60114 1.000 24.64821 96 LEU A CA 1
ATOM 2104 C C . LEU B 2 96 ? -1.58295 3.54630 -4.62285 1.000 27.62530 96 LEU A C 1
ATOM 2105 O O . LEU B 2 96 ? -2.06188 2.96067 -3.64794 1.000 28.92434 96 LEU A O 1
ATOM 2110 N N . GLU B 2 97 ? -1.80607 4.83784 -4.87092 1.000 24.06160 97 GLU A N 1
ATOM 2111 C CA . GLU B 2 97 ? -2.64099 5.60924 -3.95446 1.000 19.73851 97 GLU A CA 1
ATOM 2112 C C . GLU B 2 97 ? -3.21587 6.82396 -4.67741 1.000 26.13795 97 GLU A C 1
ATOM 2113 O O . GLU B 2 97 ? -2.56440 7.40124 -5.54907 1.000 21.45232 97 GLU A O 1
ATOM 2119 N N . GLY B 2 98 ? -4.43823 7.21732 -4.28719 1.000 23.05558 98 GLY A N 1
ATOM 2120 C CA . GLY B 2 98 ? -5.03576 8.46772 -4.72104 1.000 21.08603 98 GLY A CA 1
ATOM 2121 C C . GLY B 2 98 ? -5.86619 8.39981 -5.98337 1.000 22.24935 98 GLY A C 1
ATOM 2122 O O . GLY B 2 98 ? -6.46606 9.40949 -6.36099 1.000 22.21996 98 GLY A O 1
ATOM 2123 N N . TRP B 2 99 ? -5.93014 7.24895 -6.64854 1.000 20.33221 99 TRP A N 1
ATOM 2124 C CA . TRP B 2 99 ? -6.51877 7.18655 -7.98369 1.000 23.68917 99 TRP A CA 1
ATOM 2125 C C . TRP B 2 99 ? -7.99451 6.81121 -7.99068 1.000 23.85444 99 TRP A C 1
ATOM 2126 O O . TRP B 2 99 ? -8.61775 6.85362 -9.05870 1.000 23.11144 99 TRP A O 1
ATOM 2137 N N . GLU B 2 100 ? -8.56055 6.43900 -6.84602 1.000 24.36189 100 GLU A N 1
ATOM 2138 C CA . GLU B 2 100 ? -9.96271 6.03364 -6.79581 1.000 23.60683 100 GLU A CA 1
ATOM 2139 C C . GLU B 2 100 ? -10.86091 7.15094 -7.33117 1.000 23.03425 100 GLU A C 1
ATOM 2140 O O . GLU B 2 100 ? -10.86603 8.26317 -6.79133 1.000 22.07927 100 GLU A O 1
ATOM 2146 N N . ASN B 2 101 ? -11.60671 6.84441 -8.40171 1.000 20.84340 101 ASN A N 1
ATOM 2147 C CA . ASN B 2 101 ? -12.59485 7.73341 -9.02670 1.000 24.21352 101 ASN A CA 1
ATOM 2148 C C . ASN B 2 101 ? -11.97374 9.00278 -9.60406 1.000 27.75121 101 ASN A C 1
ATOM 2149 O O . ASN B 2 101 ? -12.68752 9.97513 -9.88739 1.000 25.16840 101 ASN A O 1
ATOM 2154 N N . CYS B 2 102 ? -10.65645 8.99761 -9.80932 1.000 23.24674 102 CYS A N 1
ATOM 2155 C CA . CYS B 2 102 ? -9.93118 10.08817 -10.45708 1.000 26.04573 102 CYS A CA 1
ATOM 2156 C C . CYS B 2 102 ? -9.15939 9.51209 -11.64318 1.000 28.49997 102 CYS A C 1
ATOM 2157 O O . CYS B 2 102 ? -7.93057 9.36504 -11.58686 1.000 26.91994 102 CYS A O 1
ATOM 2160 N N . PRO B 2 103 ? -9.85330 9.17849 -12.73225 1.000 26.40759 103 PRO A N 1
ATOM 2161 C CA . PRO B 2 103 ? -9.18919 8.52848 -13.86880 1.000 26.96622 103 PRO A CA 1
ATOM 2162 C C . PRO B 2 103 ? -8.09111 9.39234 -14.46654 1.000 25.96268 103 PRO A C 1
ATOM 2163 O O . PRO B 2 103 ? -8.19014 10.61956 -14.51467 1.000 20.89196 103 PRO A O 1
ATOM 2167 N N . LEU B 2 104 ? -7.03720 8.72384 -14.92686 1.000 24.89979 104 LEU A N 1
ATOM 2168 C CA . LEU B 2 104 ? -5.97953 9.39650 -15.66387 1.000 24.29195 104 LEU A CA 1
ATOM 2169 C C . LEU B 2 104 ? -6.54262 9.89097 -16.98689 1.000 26.87981 104 LEU A C 1
ATOM 2170 O O . LEU B 2 104 ? -7.14173 9.11689 -17.74223 1.000 27.25212 104 LEU A O 1
ATOM 2175 N N . LYS B 2 105 ? -6.36181 11.17497 -17.26857 1.000 24.96689 105 LYS A N 1
ATOM 2176 C CA . LYS B 2 105 ? -6.89106 11.77104 -18.48870 1.000 30.00965 105 LYS A CA 1
ATOM 2177 C C . LYS B 2 105 ? -5.81831 11.78033 -19.56961 1.000 31.10094 105 LYS A C 1
ATOM 2178 O O . LYS B 2 105 ? -4.70999 12.29000 -19.35511 1.000 29.70472 105 LYS A O 1
ATOM 2184 N N . LEU B 2 106 ? -6.14139 11.20680 -20.71948 1.000 26.52608 106 LEU A N 1
ATOM 2185 C CA . LEU B 2 106 ? -5.27271 11.27342 -21.88482 1.000 32.53752 106 LEU A CA 1
ATOM 2186 C C . LEU B 2 106 ? -5.89881 12.22669 -22.88826 1.000 35.67269 106 LEU A C 1
ATOM 2187 O O . LEU B 2 106 ? -7.11328 12.20367 -23.09479 1.000 35.38940 106 LEU A O 1
ATOM 2192 N N . ARG B 2 107 ? -5.07993 13.08457 -23.48812 1.000 30.16057 107 ARG A N 1
ATOM 2193 C CA . ARG B 2 107 ? -5.60917 14.12509 -24.35581 1.000 34.22497 107 ARG A CA 1
ATOM 2194 C C . ARG B 2 107 ? -4.69064 14.31642 -25.55417 1.000 33.20954 107 ARG A C 1
ATOM 2195 O O . ARG B 2 107 ? -3.46721 14.33109 -25.40859 1.000 28.97619 107 ARG A O 1
ATOM 2203 N N . VAL B 2 108 ? -5.28419 14.43868 -26.73877 1.000 31.33093 108 VAL A N 1
ATOM 2204 C CA . VAL B 2 108 ? -4.58476 14.89381 -27.93578 1.000 24.39556 108 VAL A CA 1
ATOM 2205 C C . VAL B 2 108 ? -5.21936 16.21026 -28.35862 1.000 32.75314 108 VAL A C 1
ATOM 2206 O O . VAL B 2 108 ? -6.44404 16.28856 -28.48427 1.000 30.43452 108 VAL A O 1
ATOM 2210 N N . THR B 2 109 ? -4.40408 17.24930 -28.54778 1.000 28.44242 109 THR A N 1
ATOM 2211 C CA . THR B 2 109 ? -4.90626 18.49863 -29.10621 1.000 38.55847 109 THR A CA 1
ATOM 2212 C C . THR B 2 109 ? -4.18874 18.80055 -30.41745 1.000 38.55914 109 THR A C 1
ATOM 2213 O O . THR B 2 109 ? -2.97389 18.59814 -30.54141 1.000 32.00536 109 THR A O 1
ATOM 2217 N N . LEU B 2 110 ? -4.94653 19.26922 -31.38719 1.000 41.02210 110 LEU A N 1
ATOM 2218 C CA . LEU B 2 110 ? -4.51228 19.54359 -32.74822 1.000 39.38514 110 LEU A CA 1
ATOM 2219 C C . LEU B 2 110 ? -4.31192 21.04198 -32.96358 1.000 46.50861 110 LEU A C 1
ATOM 2220 O O . LEU B 2 110 ? -4.75650 21.85966 -32.15302 1.000 46.07687 110 LEU A O 1
ATOM 2225 N N . PRO B 2 111 ? -3.61829 21.44746 -34.03640 1.000 49.57505 111 PRO A N 1
ATOM 2226 C CA . PRO B 2 111 ? -3.38163 22.88777 -34.23669 1.000 51.88861 111 PRO A CA 1
ATOM 2227 C C . PRO B 2 111 ? -4.65550 23.69347 -34.41157 1.000 49.78959 111 PRO A C 1
ATOM 2228 O O . PRO B 2 111 ? -4.68702 24.86852 -34.02857 1.000 54.80779 111 PRO A O 1
ATOM 2232 N N . ASP B 2 112 ? -5.70843 23.10286 -34.96502 1.000 48.44385 112 ASP A N 1
ATOM 2233 C CA . ASP B 2 112 ? -6.99310 23.79273 -35.04509 1.000 56.25585 112 ASP A CA 1
ATOM 2234 C C . ASP B 2 112 ? -7.69292 23.92593 -33.68551 1.000 62.50127 112 ASP A C 1
ATOM 2235 O O . ASP B 2 112 ? -8.85934 24.34022 -33.66587 1.000 64.51695 112 ASP A O 1
ATOM 2240 N N . GLY B 2 113 ? -7.04502 23.57411 -32.57320 1.000 60.73035 113 GLY A N 1
ATOM 2241 C CA . GLY B 2 113 ? -7.61115 23.76533 -31.25487 1.000 59.26097 113 GLY A CA 1
ATOM 2242 C C . GLY B 2 113 ? -8.53854 22.67502 -30.76706 1.000 49.69364 113 GLY A C 1
ATOM 2243 O O . GLY B 2 113 ? -8.89569 22.68240 -29.58255 1.000 59.95450 113 GLY A O 1
ATOM 2244 N N . SER B 2 114 ? -8.94612 21.74200 -31.62521 1.000 48.42365 114 SER A N 1
ATOM 2245 C CA . SER B 2 114 ? -9.81789 20.65926 -31.18933 1.000 50.77090 114 SER A CA 1
ATOM 2246 C C . SER B 2 114 ? -9.06480 19.68252 -30.28585 1.000 49.96687 114 SER A C 1
ATOM 2247 O O . SER B 2 114 ? -7.83899 19.54936 -30.35676 1.000 42.73695 114 SER A O 1
ATOM 2250 N N . SER B 2 115 ? -9.81895 18.99445 -29.42625 1.000 51.16702 115 SER A N 1
ATOM 2251 C CA . SER B 2 11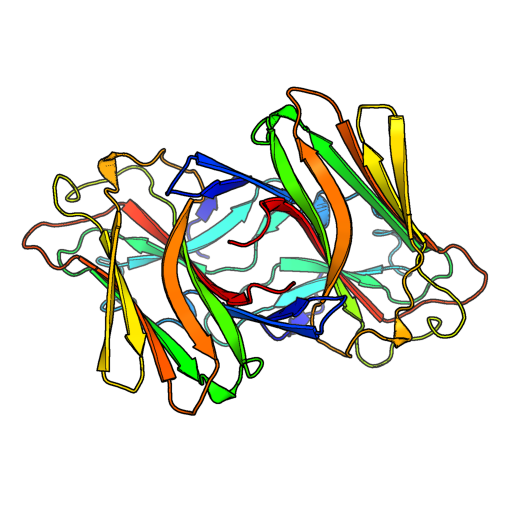5 ? -9.25905 18.10657 -28.41833 1.000 42.12290 115 SER A CA 1
ATOM 2252 C C . SER B 2 115 ? -10.00535 16.78051 -28.40573 1.000 50.28497 115 SER A C 1
ATOM 2253 O O . SER B 2 115 ? -11.21328 16.72856 -28.64882 1.000 50.24921 115 SER A O 1
ATOM 2256 N N . GLN B 2 116 ? -9.26347 15.70828 -28.12406 1.000 39.54445 116 GLN A N 1
ATOM 2257 C CA . GLN B 2 116 ? -9.80893 14.38686 -27.82672 1.000 41.78071 116 GLN A CA 1
ATOM 2258 C C . GLN B 2 116 ? -9.30676 13.97867 -26.45175 1.000 39.94794 116 GLN A C 1
ATOM 2259 O O . GLN B 2 116 ? -8.09809 13.99029 -26.21773 1.000 36.72886 116 GLN A O 1
ATOM 2265 N N . THR B 2 117 ? -10.20932 13.59936 -25.55036 1.000 37.49992 117 THR A N 1
ATOM 2266 C CA . THR B 2 117 ? -9.80579 13.16637 -24.21866 1.000 35.51631 117 THR A CA 1
ATOM 2267 C C . THR B 2 117 ? -10.34104 11.76967 -23.94841 1.000 40.77296 117 THR A C 1
ATOM 2268 O O . THR B 2 117 ? -11.50838 11.47954 -24.22842 1.000 42.72945 117 THR A O 1
ATOM 2272 N N . GLN B 2 118 ? -9.47195 10.90232 -23.43718 1.000 34.02413 118 GLN A N 1
ATOM 2273 C CA . GLN B 2 118 ? -9.85284 9.59373 -22.93809 1.000 32.67921 118 GLN A CA 1
ATOM 2274 C C . GLN B 2 118 ? -9.54972 9.55789 -21.45001 1.000 37.73023 118 GLN A C 1
ATOM 2275 O O . GLN B 2 118 ? -8.76415 10.36421 -20.94307 1.000 36.07665 118 GLN A O 1
ATOM 2281 N N . GLN B 2 119 ? -10.19455 8.62966 -20.74817 1.000 31.62024 119 GLN A N 1
ATOM 2282 C CA . GLN B 2 119 ? -9.96545 8.43375 -19.32458 1.000 29.67811 119 GLN A CA 1
ATOM 2283 C C . GLN B 2 119 ? -9.60951 6.97790 -19.07409 1.000 31.80583 119 GLN A C 1
ATOM 2284 O O . GLN B 2 119 ? -10.15444 6.07815 -19.72279 1.000 29.44416 119 GLN A O 1
ATOM 2290 N N . VAL B 2 120 ? -8.68701 6.75008 -18.14049 1.000 25.79616 120 VAL A N 1
ATOM 2291 C CA . VAL B 2 120 ? -8.25968 5.40396 -17.77233 1.000 21.87602 120 VAL A CA 1
ATOM 2292 C C . VAL B 2 120 ? -8.33035 5.28606 -16.25579 1.000 20.99162 120 VAL A C 1
ATOM 2293 O O . VAL B 2 120 ? -7.70787 6.07318 -15.53468 1.000 26.47129 120 VAL A O 1
ATOM 2297 N N . ASP B 2 121 ? -9.09353 4.31747 -15.77582 1.000 21.98709 121 ASP A N 1
ATOM 2298 C CA . ASP B 2 121 ? -9.23671 4.06381 -14.34349 1.000 22.83851 121 ASP A CA 1
ATOM 2299 C C . ASP B 2 121 ? -8.06411 3.18333 -13.92296 1.000 23.41710 121 ASP A C 1
ATOM 2300 O O . ASP B 2 121 ? -8.04799 1.98119 -14.19227 1.000 23.88972 121 ASP A O 1
ATOM 2305 N N . LEU B 2 122 ? -7.07423 3.79242 -13.25918 1.000 20.49159 122 LEU A N 1
ATOM 2306 C CA . LEU B 2 122 ? -5.84943 3.08550 -12.88739 1.000 24.64290 122 LEU A CA 1
ATOM 2307 C C . LEU B 2 122 ? -6.11390 1.98948 -11.86334 1.000 24.90105 122 LEU A C 1
ATOM 2308 O O . LEU B 2 122 ? -5.36972 1.00156 -11.80230 1.000 20.75806 122 LEU A O 1
ATOM 2313 N N . CYS B 2 123 ? -7.16073 2.14507 -11.05180 1.000 24.96503 123 CYS A N 1
ATOM 2314 C CA . CYS B 2 123 ? -7.47842 1.14153 -10.03861 1.000 26.03551 123 CYS A CA 1
ATOM 2315 C C . CYS B 2 123 ? -7.88878 -0.19803 -10.64217 1.000 28.04856 123 CYS A C 1
ATOM 2316 O O . CYS B 2 123 ? -7.90007 -1.20885 -9.93144 1.000 27.13415 123 CYS A O 1
ATOM 2319 N N . LYS B 2 124 ? -8.22128 -0.23702 -11.92521 1.000 21.67797 124 LYS A N 1
ATOM 2320 C CA . LYS B 2 124 ? -8.66128 -1.46542 -12.56580 1.000 27.95334 124 LYS A CA 1
ATOM 2321 C C . LYS B 2 124 ? -7.54800 -2.15569 -13.34354 1.000 32.72728 124 LYS A C 1
ATOM 2322 O O . LYS B 2 124 ? -7.76432 -3.25139 -13.86897 1.000 30.72579 124 LYS A O 1
ATOM 2328 N N . LEU B 2 125 ? -6.37378 -1.54870 -13.43361 1.000 28.46664 125 LEU A N 1
ATOM 2329 C CA . LEU B 2 125 ? -5.28836 -2.11759 -14.22013 1.000 20.67015 125 LEU A CA 1
ATOM 2330 C C . LEU B 2 125 ? -4.53172 -3.17537 -13.42262 1.000 25.96477 125 LEU A C 1
ATOM 2331 O O . LEU B 2 125 ? -4.40410 -3.06473 -12.20302 1.000 25.46420 125 LEU A O 1
ATOM 2336 N N . PRO B 2 126 ? -4.01018 -4.21050 -14.08712 1.000 26.30006 126 PRO A N 1
ATOM 2337 C CA . PRO B 2 126 ? -3.14801 -5.16983 -13.37919 1.000 27.39874 126 PRO A CA 1
ATOM 2338 C C . PRO B 2 126 ? -1.78237 -4.55198 -13.12415 1.000 27.40067 126 PRO A C 1
ATOM 2339 O O . PRO B 2 126 ? -1.15547 -4.00932 -14.03392 1.000 23.77398 126 PRO A O 1
ATOM 2343 N N . LYS B 2 127 ? -1.31605 -4.64656 -11.88479 1.000 20.13568 127 LYS A N 1
ATOM 2344 C CA . LYS B 2 127 ? -0.04956 -4.02948 -11.53151 1.000 23.13837 127 LYS A CA 1
ATOM 2345 C C . LYS B 2 127 ? 1.11527 -4.77452 -12.17427 1.000 27.22575 127 LYS A C 1
ATOM 2346 O O . LYS B 2 127 ? 1.10816 -6.00132 -12.28509 1.000 21.75093 127 LYS A O 1
ATOM 2352 N N . GLY B 2 128 ? 2.12011 -4.01755 -12.60966 1.000 22.28015 128 GLY A N 1
ATOM 2353 C CA . GLY B 2 128 ? 3.30536 -4.58079 -13.19750 1.000 20.36571 128 GLY A CA 1
ATOM 2354 C C . GLY B 2 128 ? 3.22783 -4.82927 -14.68617 1.000 23.30133 128 GLY A C 1
ATOM 2355 O O . GLY B 2 128 ? 4.26686 -5.04942 -15.31124 1.000 21.79230 128 GLY A O 1
ATOM 2356 N N . GLN B 2 129 ? 2.03463 -4.83116 -15.27366 1.000 21.65229 129 GLN A N 1
ATOM 2357 C CA . GLN B 2 129 ? 1.92940 -5.07041 -16.70807 1.000 25.23685 129 GLN A CA 1
ATOM 2358 C C . GLN B 2 129 ? 2.16705 -3.77252 -17.46896 1.000 19.87389 129 GLN A C 1
ATOM 2359 O O . GLN B 2 129 ? 1.72381 -2.69642 -17.04827 1.000 22.61696 129 GLN A O 1
ATOM 2365 N N . LEU B 2 130 ? 2.90484 -3.87424 -18.57259 1.000 22.37138 130 LEU A N 1
ATOM 2366 C CA . LEU B 2 130 ? 3.03339 -2.74872 -19.48663 1.000 20.16841 130 LEU A CA 1
ATOM 2367 C C . LEU B 2 130 ? 1.72574 -2.57673 -20.24299 1.000 19.93195 130 LEU A C 1
ATOM 2368 O O . LEU B 2 130 ? 1.21577 -3.52581 -20.83937 1.000 21.01490 130 LEU A O 1
ATOM 2373 N N . ILE B 2 131 ? 1.17921 -1.36691 -20.22663 1.000 21.22394 131 ILE A N 1
ATOM 2374 C CA . ILE B 2 131 ? -0.18722 -1.12200 -20.67768 1.000 19.01712 131 ILE A CA 1
ATOM 2375 C C . ILE B 2 131 ? -0.15331 -0.10941 -21.80571 1.000 20.05243 131 ILE A C 1
ATOM 2376 O O . ILE B 2 131 ? 0.36695 0.99836 -21.62363 1.000 22.33582 131 ILE A O 1
ATOM 2381 N N . MET B 2 132 ? -0.74869 -0.46797 -22.94304 1.000 19.66403 132 MET A N 1
ATOM 2382 C CA . MET B 2 132 ? -0.89709 0.44634 -24.07127 1.000 21.85485 132 MET A CA 1
ATOM 2383 C C . MET B 2 132 ? -2.23323 1.17229 -23.95024 1.000 25.62391 132 MET A C 1
ATOM 2384 O O . MET B 2 132 ? -3.30102 0.54510 -24.00306 1.000 22.07849 132 MET A O 1
ATOM 2389 N N . THR B 2 133 ? -2.18041 2.48232 -23.76356 1.000 23.55745 133 THR A N 1
ATOM 2390 C CA . THR B 2 133 ? -3.38155 3.30440 -23.73262 1.000 25.49664 133 THR A CA 1
ATOM 2391 C C . THR B 2 133 ? -3.40907 4.18849 -24.96856 1.000 25.37347 133 THR A C 1
ATOM 2392 O O . THR B 2 133 ? -2.35873 4.63571 -25.43770 1.000 25.08094 133 THR A O 1
ATOM 2396 N N . VAL B 2 134 ? -4.60092 4.43299 -25.50541 1.000 21.96095 134 VAL A N 1
ATOM 2397 C CA . VAL B 2 134 ? -4.75314 5.23203 -26.71780 1.000 24.61869 134 VAL A CA 1
ATOM 2398 C C . VAL B 2 134 ? -5.13493 6.64678 -26.30772 1.000 25.40736 134 VAL A C 1
ATOM 2399 O O . VAL B 2 134 ? -6.15614 6.85882 -25.64275 1.000 25.19683 134 VAL A O 1
ATOM 2403 N N . ALA B 2 135 ? -4.30644 7.61962 -26.67573 1.000 25.58646 135 ALA A N 1
ATOM 2404 C CA . ALA B 2 135 ? -4.64104 9.00083 -26.35777 1.000 26.10986 135 ALA A CA 1
ATOM 2405 C C . ALA B 2 135 ? -5.56928 9.60901 -27.40268 1.000 29.84835 135 ALA A C 1
ATOM 2406 O O . ALA B 2 135 ? -6.39993 10.45950 -27.06540 1.000 29.89403 135 ALA A O 1
ATOM 2408 N N . GLY B 2 136 ? -5.46566 9.17738 -28.65135 1.000 26.89780 136 GLY A N 1
ATOM 2409 C CA . GLY B 2 136 ? -6.31637 9.71147 -29.69292 1.000 29.56013 136 GLY A CA 1
ATOM 2410 C C . GLY B 2 136 ? -5.72687 9.45831 -31.06897 1.000 30.66640 136 GLY A C 1
ATOM 2411 O O . GLY B 2 136 ? -4.71067 8.78097 -31.22068 1.000 28.48749 136 GLY A O 1
ATOM 2412 N N . TYR B 2 137 ? -6.40280 10.02516 -32.07034 1.000 29.15075 137 TYR A N 1
ATOM 2413 C CA . TYR B 2 137 ? -6.07821 9.82600 -33.47582 1.000 27.95618 137 TYR A CA 1
ATOM 2414 C C . TYR B 2 137 ? -6.00730 11.17767 -34.16856 1.000 33.26279 137 TYR A C 1
ATOM 2415 O O . TYR B 2 137 ? -6.65452 12.14037 -33.74561 1.000 31.71781 137 TYR A O 1
ATOM 2424 N N . PHE B 2 138 ? -5.21422 11.24576 -35.23522 1.000 30.50543 138 PHE A N 1
ATOM 2425 C CA . PHE B 2 138 ? -5.18735 12.45234 -36.05114 1.000 30.56158 138 PHE A CA 1
ATOM 2426 C C . PHE B 2 138 ? -4.74213 12.09473 -37.45940 1.000 36.37508 138 PHE A C 1
ATOM 2427 O O . PHE B 2 138 ? -4.05505 11.09219 -37.67590 1.000 31.27406 138 PHE A O 1
ATOM 2435 N N . ASP B 2 139 ? -5.17078 12.91631 -38.41405 1.000 36.77766 139 ASP A N 1
ATOM 2436 C CA . ASP B 2 139 ? -4.73569 12.79815 -39.79851 1.000 36.70655 139 ASP A CA 1
ATOM 2437 C C . ASP B 2 139 ? -3.48447 13.63765 -40.00871 1.000 33.05892 139 ASP A C 1
ATOM 2438 O O . ASP B 2 139 ? -3.38983 14.77244 -39.52774 1.000 31.74338 139 ASP A O 1
ATOM 2443 N N . CYS B 2 140 ? -2.51513 13.07905 -40.72513 1.000 33.55211 140 CYS A N 1
ATOM 2444 C CA . CYS B 2 140 ? -1.29199 13.83206 -40.97462 1.000 28.87634 140 CYS A CA 1
ATOM 2445 C C . CYS B 2 140 ? -1.52127 14.75377 -42.17045 1.000 30.33343 140 CYS A C 1
ATOM 2446 O O . CYS B 2 140 ? -1.20779 14.41929 -43.31600 1.000 30.16500 140 CYS A O 1
ATOM 2449 N N . VAL B 2 141 ? -2.08324 15.92766 -41.89640 1.000 30.11857 141 VAL A N 1
ATOM 2450 C CA . VAL B 2 141 ? -2.26815 16.97395 -42.89562 1.000 32.59157 141 VAL A CA 1
ATOM 2451 C C . VAL B 2 141 ? -1.82919 18.29629 -42.28816 1.000 37.69411 141 VAL A C 1
ATOM 2452 O O . VAL B 2 141 ? -1.85236 18.47798 -41.06622 1.000 36.92745 141 VAL A O 1
ATOM 2456 N N . GLY B 2 142 ? -1.41461 19.22152 -43.15070 1.000 34.17028 142 GLY A N 1
ATOM 2457 C CA . GLY B 2 142 ? -1.09440 20.54837 -42.67752 1.000 30.45118 142 GLY A CA 1
ATOM 2458 C C . GLY B 2 142 ? 0.17439 20.59988 -41.83548 1.000 38.47972 142 GLY A C 1
ATOM 2459 O O . GLY B 2 142 ? 1.02661 19.70401 -41.85611 1.000 34.88826 142 GLY A O 1
ATOM 2460 N N . ASP B 2 143 ? 0.27850 21.67844 -41.07500 1.000 33.89804 143 ASP A N 1
ATOM 2461 C CA . ASP B 2 143 ? 1.47569 22.03157 -40.32698 1.000 41.63657 143 ASP A CA 1
ATOM 2462 C C . ASP B 2 143 ? 1.15056 22.08266 -38.83299 1.000 35.98785 143 ASP A C 1
ATOM 2463 O O . ASP B 2 143 ? 0.06646 21.69718 -38.39760 1.000 40.94433 143 ASP A O 1
ATOM 2468 N N . GLY B 2 144 ? 2.09090 22.57944 -38.04737 1.000 31.42395 144 GLY A N 1
ATOM 2469 C CA . GLY B 2 144 ? 1.84093 22.73937 -36.62936 1.000 33.19668 144 GLY A CA 1
ATOM 2470 C C . GLY B 2 144 ? 2.23082 21.50888 -35.83851 1.000 36.75940 144 GLY A C 1
ATOM 2471 O O . GLY B 2 144 ? 2.80327 20.54203 -36.35668 1.000 36.50702 144 GLY A O 1
ATOM 2472 N N . GLU B 2 145 ? 1.90248 21.54871 -34.54791 1.000 34.43161 145 GLU A N 1
ATOM 2473 C CA . GLU B 2 145 ? 2.30318 20.51027 -33.60999 1.000 37.49816 145 GLU A CA 1
ATOM 2474 C C . GLU B 2 145 ? 1.07882 19.80538 -33.04431 1.000 36.40975 145 GLU A C 1
ATOM 2475 O O . GLU B 2 145 ? 0.09107 20.45284 -32.68608 1.000 34.53288 145 GLU A O 1
ATOM 2481 N N . VAL B 2 146 ? 1.13935 18.47130 -32.98047 1.000 31.31156 146 VAL A N 1
ATOM 2482 C CA . VAL B 2 146 ? 0.18149 17.70976 -32.19245 1.000 31.01583 146 VAL A CA 1
ATOM 2483 C C . VAL B 2 146 ? 0.72275 17.64488 -30.77256 1.000 31.17535 146 VAL A C 1
ATOM 2484 O O . VAL B 2 146 ? 1.93299 17.50281 -30.56446 1.000 28.73752 146 VAL A O 1
ATOM 2488 N N . ILE B 2 147 ? -0.15459 17.80710 -29.78877 1.000 25.40906 147 ILE A N 1
ATOM 2489 C CA . ILE B 2 147 ? 0.24443 17.83895 -28.38544 1.000 30.51524 147 ILE A CA 1
ATOM 2490 C C . ILE B 2 147 ? -0.50714 16.72958 -27.67052 1.000 29.93627 147 ILE A C 1
ATOM 2491 O O . ILE B 2 147 ? -1.72900 16.63127 -27.80329 1.000 34.29505 147 ILE A O 1
ATOM 2496 N N . PHE B 2 148 ? 0.21117 15.90346 -26.90989 1.000 26.15929 148 PHE A N 1
ATOM 2497 C CA . PHE B 2 148 ? -0.39012 14.70528 -26.33760 1.000 24.58768 148 PHE A CA 1
ATOM 2498 C C . PHE B 2 148 ? 0.03650 14.58525 -24.88239 1.000 34.40426 148 PHE A C 1
ATOM 2499 O O . PHE B 2 148 ? 1.23366 14.62514 -24.58204 1.000 31.52455 148 PHE A O 1
ATOM 2507 N N . SER B 2 149 ? -0.94140 14.41894 -23.98912 1.000 28.26648 149 SER A N 1
ATOM 2508 C CA . SER B 2 149 ? -0.74397 14.65354 -22.56536 1.000 28.20483 149 SER A CA 1
ATOM 2509 C C . SER B 2 149 ? -1.39149 13.55663 -21.73017 1.000 29.58365 149 SER A C 1
ATOM 2510 O O . SER B 2 149 ? -2.35572 12.92603 -22.16473 1.000 27.10563 149 SER A O 1
ATOM 2513 N N . VAL B 2 150 ? -0.86562 13.34813 -20.51639 1.000 28.79993 150 VAL A N 1
ATOM 2514 C CA . VAL B 2 150 ? -1.58320 12.64149 -19.45432 1.000 26.89906 150 VAL A CA 1
ATOM 2515 C C . VAL B 2 150 ? -1.70607 13.58933 -18.26142 1.000 24.62117 150 VAL A C 1
ATOM 2516 O O . VAL B 2 150 ? -0.74192 14.27339 -17.89770 1.000 24.14676 150 VAL A O 1
ATOM 2520 N N . ILE B 2 151 ? -2.90264 13.65338 -17.67860 1.000 22.54022 151 ILE A N 1
ATOM 2521 C CA . ILE B 2 151 ? -3.25245 14.69143 -16.71341 1.000 23.54848 151 ILE A CA 1
ATOM 2522 C C . ILE B 2 151 ? -4.10409 14.09028 -15.60315 1.000 23.53612 151 ILE A C 1
ATOM 2523 O O . ILE B 2 151 ? -5.07198 13.37820 -15.87712 1.000 24.82712 151 ILE A O 1
ATOM 2528 N N . GLU B 2 152 ? -3.77357 14.41616 -14.35381 1.000 23.53060 152 GLU A N 1
ATOM 2529 C CA . GLU B 2 152 ? -4.70931 14.23442 -13.24426 1.000 23.33340 152 GLU A CA 1
ATOM 2530 C C . GLU B 2 152 ? -4.34961 15.27960 -12.20009 1.000 25.83051 152 GLU A C 1
ATOM 2531 O O . GLU B 2 152 ? -3.30703 15.16680 -11.55153 1.000 25.82501 152 GLU A O 1
ATOM 2537 N N . THR B 2 153 ? -5.19608 16.29726 -12.03659 1.000 23.45000 153 THR A N 1
ATOM 2538 C CA . THR B 2 153 ? -4.91116 17.35735 -11.07468 1.000 26.19351 153 THR A CA 1
ATOM 2539 C C . THR B 2 153 ? -6.02582 17.52108 -10.03600 1.000 30.28542 153 THR A C 1
ATOM 2540 O O . THR B 2 153 ? -6.24712 18.62344 -9.53534 1.000 28.53354 153 THR A O 1
ATOM 2544 N N . SER B 2 154 ? -6.72239 16.43922 -9.67833 1.000 26.20371 154 SER A N 1
ATOM 2545 C CA . SER B 2 154 ? -7.64867 16.50491 -8.54666 1.000 26.08186 154 SER A CA 1
ATOM 2546 C C . SER B 2 154 ? -6.90196 16.69775 -7.22201 1.000 26.25260 154 SER A C 1
ATOM 2547 O O . SER B 2 154 ? -5.69467 16.46317 -7.11365 1.000 24.31982 154 SER A O 1
ATOM 2550 N N . ASP B 2 155 ? -7.65613 17.11346 -6.19439 1.000 21.98769 155 ASP A N 1
ATOM 2551 C CA . ASP B 2 155 ? -7.10617 17.49330 -4.88534 1.000 25.08327 155 ASP A CA 1
ATOM 2552 C C . ASP B 2 155 ? -6.88024 16.25887 -4.00199 1.000 25.02036 155 ASP A C 1
ATOM 2553 O O . ASP B 2 155 ? -7.49135 16.07858 -2.94562 1.000 24.75520 155 ASP A O 1
ATOM 2558 N N . VAL B 2 156 ? -5.95092 15.40747 -4.43809 1.000 22.95241 156 VAL A N 1
ATOM 2559 C CA . VAL B 2 156 ? -5.67864 14.13812 -3.75727 1.000 22.04347 156 VAL A CA 1
ATOM 2560 C C . VAL B 2 156 ? -4.28270 13.65185 -4.14105 1.000 23.90185 156 VAL A C 1
ATOM 2561 O O . VAL B 2 156 ? -3.91187 13.67063 -5.32263 1.000 22.96236 156 VAL A O 1
ATOM 2565 N N . VAL B 2 157 ? -3.48892 13.23135 -3.15012 1.000 21.34617 157 VAL A N 1
ATOM 2566 C CA . VAL B 2 157 ? -2.10828 12.82716 -3.41130 1.000 20.75268 157 VAL A CA 1
ATOM 2567 C C . VAL B 2 157 ? -2.10310 11.48569 -4.14048 1.000 23.08497 157 VAL A C 1
ATOM 2568 O O . VAL B 2 157 ? -2.75867 10.52892 -3.71395 1.000 22.62059 157 VAL A O 1
ATOM 2572 N N . LYS B 2 158 ? -1.38310 11.41732 -5.26469 1.000 24.84050 158 LYS A N 1
ATOM 2573 C CA . LYS B 2 158 ? -1.33058 10.22120 -6.10065 1.000 22.30770 158 LYS A CA 1
ATOM 2574 C C . LYS B 2 158 ? 0.08454 9.64551 -6.15864 1.000 23.14790 158 LYS A C 1
ATOM 2575 O O . LYS B 2 158 ? 1.07790 10.37612 -6.13864 1.000 21.96382 158 LYS A O 1
ATOM 2581 N N . LYS B 2 159 ? 0.17509 8.32219 -6.25237 1.000 21.54104 159 LYS A N 1
ATOM 2582 C CA . LYS B 2 159 ? 1.47020 7.69153 -6.44204 1.000 23.53492 159 LYS A CA 1
ATOM 2583 C C . LYS B 2 159 ? 1.27758 6.37717 -7.18201 1.000 21.57687 159 LYS A C 1
ATOM 2584 O O . LYS B 2 159 ? 0.16608 5.85398 -7.27237 1.000 20.90694 159 LYS A O 1
ATOM 2590 N N . GLY B 2 160 ? 2.37546 5.85377 -7.72687 1.000 19.87391 160 GLY A N 1
ATOM 2591 C CA . GLY B 2 160 ? 2.38363 4.51780 -8.28557 1.000 21.28525 160 GLY A CA 1
ATOM 2592 C C . GLY B 2 160 ? 2.29448 4.41351 -9.79723 1.000 23.38839 160 GLY A C 1
ATOM 2593 O O . GLY B 2 160 ? 2.28980 3.29072 -10.31458 1.000 24.83148 160 GLY A O 1
ATOM 2594 N N . LEU B 2 161 ? 2.21568 5.53068 -10.51854 1.000 19.56390 161 LEU A N 1
ATOM 2595 C CA . LEU B 2 161 ? 2.16084 5.51094 -11.97760 1.000 19.58240 161 LEU A CA 1
ATOM 2596 C C . LEU B 2 161 ? 3.57130 5.61762 -12.55026 1.000 23.03431 161 LEU A C 1
ATOM 2597 O O . LEU B 2 161 ? 4.36971 6.43681 -12.09014 1.000 20.44627 161 LEU A O 1
ATOM 2602 N N . VAL B 2 162 ? 3.87327 4.78307 -13.55249 1.000 22.69201 162 VAL A N 1
ATOM 2603 C CA . VAL B 2 162 ? 5.14103 4.82885 -14.28738 1.000 17.80747 162 VAL A CA 1
ATOM 2604 C C . VAL B 2 162 ? 4.82495 5.06602 -15.76075 1.000 21.40019 162 VAL A C 1
ATOM 2605 O O . VAL B 2 162 ? 3.94344 4.41003 -16.31882 1.000 20.42641 162 VAL A O 1
ATOM 2609 N N . ILE B 2 163 ? 5.52947 6.00194 -16.38837 1.000 21.27274 163 ILE A N 1
ATOM 2610 C CA . ILE B 2 163 ? 5.38212 6.24399 -17.82008 1.000 21.42226 163 ILE A CA 1
ATOM 2611 C C . ILE B 2 163 ? 6.58012 5.63318 -18.52573 1.000 20.03618 163 ILE A C 1
ATOM 2612 O O . ILE B 2 163 ? 7.72496 6.00477 -18.23634 1.000 21.87366 163 ILE A O 1
ATOM 2617 N N . LYS B 2 164 ? 6.32614 4.68473 -19.43686 1.000 19.38238 164 LYS A N 1
ATOM 2618 C CA . LYS B 2 164 ? 7.43197 4.09729 -20.19016 1.000 22.98692 164 LYS A CA 1
ATOM 2619 C C . LYS B 2 164 ? 7.80830 4.95577 -21.39070 1.000 23.27343 164 LYS A C 1
ATOM 2620 O O . LYS B 2 164 ? 8.98950 5.25540 -21.58814 1.000 25.53872 164 LYS A O 1
ATOM 2626 N N . ASP B 2 165 ? 6.83069 5.33248 -22.22094 1.000 24.49519 165 ASP A N 1
ATOM 2627 C CA . ASP B 2 165 ? 7.08440 6.24755 -23.33858 1.000 22.97159 165 ASP A CA 1
ATOM 2628 C C . ASP B 2 165 ? 5.75228 6.67299 -23.95975 1.000 29.42423 165 ASP A C 1
ATOM 2629 O O . ASP B 2 165 ? 4.67939 6.21503 -23.55527 1.000 26.35660 165 ASP A O 1
ATOM 2634 N N . ALA B 2 166 ? 5.83795 7.56795 -24.94636 1.000 23.40195 166 ALA A N 1
ATOM 2635 C CA . ALA B 2 166 ? 4.74090 7.87133 -25.85372 1.000 25.48263 166 ALA A CA 1
ATOM 2636 C C . ALA B 2 166 ? 5.12478 7.40320 -27.24843 1.000 30.44461 166 ALA A C 1
ATOM 2637 O O . ALA B 2 166 ? 6.30765 7.38223 -27.60722 1.000 23.78484 166 ALA A O 1
ATOM 2639 N N . VAL B 2 167 ? 4.11199 7.02036 -28.02362 1.000 21.43136 167 VAL A N 1
ATOM 2640 C CA . VAL B 2 167 ? 4.28228 6.46611 -29.36037 1.000 22.70133 167 VAL A CA 1
ATOM 2641 C C . VAL B 2 167 ? 3.33430 7.19521 -30.30313 1.000 29.44669 167 VAL A C 1
ATOM 2642 O O . VAL B 2 167 ? 2.16653 7.41061 -29.96762 1.000 23.81034 167 VAL A O 1
ATOM 2646 N N . ILE B 2 168 ? 3.82976 7.57703 -31.47722 1.000 23.08298 168 ILE A N 1
ATOM 2647 C CA . ILE B 2 168 ? 2.98304 8.09557 -32.55240 1.000 26.09997 168 ILE A CA 1
ATOM 2648 C C . ILE B 2 168 ? 3.12681 7.12573 -33.71313 1.000 25.34218 168 ILE A C 1
ATOM 2649 O O . ILE B 2 168 ? 4.17030 7.10663 -34.38179 1.000 25.00275 168 ILE A O 1
ATOM 2654 N N . ARG B 2 169 ? 2.09957 6.30110 -33.94735 1.000 23.26466 169 ARG A N 1
ATOM 2655 C CA . ARG B 2 169 ? 2.27855 5.27327 -34.96248 1.000 23.53815 169 ARG A CA 1
ATOM 2656 C C . ARG B 2 169 ? 1.27283 5.42318 -36.09567 1.000 24.52357 169 ARG A C 1
ATOM 2657 O O . ARG B 2 169 ? 0.10428 5.77360 -35.86564 1.000 23.15830 169 ARG A O 1
ATOM 2665 N N . PRO B 2 170 ? 1.70160 5.16130 -37.32287 1.000 25.77553 170 PRO A N 1
ATOM 2666 C CA . PRO B 2 170 ? 0.78561 5.21980 -38.46120 1.000 26.51680 170 PRO A CA 1
ATOM 2667 C C . PRO B 2 170 ? -0.09292 3.98190 -38.51289 1.000 31.61186 170 PRO A C 1
ATOM 2668 O O . PRO B 2 170 ? 0.26163 2.91182 -38.01634 1.000 28.83781 170 PRO A O 1
ATOM 2672 N N . LEU B 2 171 ? -1.25977 4.13941 -39.13033 1.000 29.25787 171 LEU A N 1
ATOM 2673 C CA . LEU B 2 171 ? -2.14518 3.01294 -39.40657 1.000 29.42624 171 LEU A CA 1
ATOM 2674 C C . LEU B 2 171 ? -2.07710 2.70168 -40.89888 1.000 36.74666 171 LEU A C 1
ATOM 2675 O O . LEU B 2 171 ? -2.89470 3.20626 -41.67994 1.000 35.96231 171 LEU A O 1
ATOM 2680 N N . PRO B 2 172 ? -1.13773 1.86905 -41.34586 1.000 38.36341 172 PRO A N 1
ATOM 2681 C CA . PRO B 2 172 ? -0.89937 1.71712 -42.78267 1.000 40.95301 172 PRO A CA 1
ATOM 2682 C C . PRO B 2 172 ? -1.83690 0.68726 -43.38807 1.000 50.13657 172 PRO A C 1
ATOM 2683 O O . PRO B 2 172 ? -2.53075 -0.04005 -42.66134 1.000 51.01557 172 PRO A O 1
ATOM 2687 N N . PRO B 2 173 ? -1.89390 0.58807 -44.72508 1.000 60.42171 173 PRO A N 1
ATOM 2688 C CA . PRO B 2 173 ? -2.69168 -0.49210 -45.31975 1.000 56.31963 173 PRO A CA 1
ATOM 2689 C C . PRO B 2 173 ? -1.96527 -1.83506 -45.28515 1.000 55.46037 173 PRO A C 1
ATOM 2690 O O . PRO B 2 173 ? -2.25788 -2.70457 -46.10694 1.000 71.30331 173 PRO A O 1
#

Sequence (342 aa):
ELPKVYTENTWMEERNGDRGMLKYPRELDITNVDDGKSWVWHSLVFGSIGRLGMEAPKLMGTTHVEIRGDFKMSKLTPGLKYQAVLLCMKTDGNEGWDSCPLNVELNLPDGTTQKREEVDLTKFPTDEEFVMMVLGYFEAVESGDITFSVVDTSDCVKKGFVVKDAALRPLPRGQPELYAENSWREEMTGEKGILIYPRELEVVGGDDDSCWLWHSLILESQGQLGVEVPKLMGTKHVEVHGRWKISDLTPGLKYQVLYMIMMVEDPLEGWENCPLKLRVTLPDGSSQTQQVDLCKLPKGQLIMTVAGYFDCVGDGEVIFSVIETSDVVKKGLVIKDAVIRPLPP

Secondary structure (DSSP, 8-state):
---EEEE-SEEEETTT--EEEEE-GGGSEETTTT-TTTEEEEEEEETTTEEEEEEEEEEEEES-EEEEEEEEGGGS-TT-EEEEEEEEEEEEEEES-TT-PEEEEEE-TTS-EEEEEE-GGGSPTT-EEEEEEEEEE--SSSEEEEEEEE-SSS-EEEEEEEEEEEEE---/---EEE--SEEEETTT--EEEEE-GGGSEETTTTSSSSEEEEEEEESSSS--EEEEEEE-SBS-EEEEEEEEGGGS-TT-EEEEEEEEEEEEEEES-SS-PEEEEEE-TTS-EEEEEE-GGGSPBSSEEEEEEEEEE--SS-EEEEEEEE-SSSPBEEEEEEEEEEEEPP-

Nearest PDB structures (foldseek):
  8jmq-assembly1_B  TM=1.006E+00  e=1.551E-35  Asparagus officinalis
  8jmr-assembly1_B  TM=1.005E+00  e=1.100E-32  Asparagus officinalis
  8jmr-assembly1_A  TM=9.461E-01  e=1.389E-21  Asparagus officinalis
  7w4b-assembly1_A  TM=8.920E-01  e=1.999E-13  Cucumis sativus
  7vs6-assembly1_A-2  TM=8.865E-01  e=2.225E-13  Cucumis sativus

Organism: Asparagus officinalis (NCBI:txid4686)

Solvent-accessible surface area: 14048 Å² total; per-residue (Å²): 192,50,58,74,2,127,25,105,18,6,32,31,4,63,96,83,31,20,50,0,3,28,37,16,2,92,34,13,86,14,48,71,19,108,74,64,67,10,2,45,21,16,24,2,6,8,19,80,111,31,120,44,9,4,56,0,0,39,1,80,26,18,53,59,0,32,0,108,5,64,3,124,3,71,64,9,30,92,47,35,110,1,13,0,2,0,14,0,3,13,6,110,51,44,88,26,5,136,92,5,57,0,70,1,57,0,40,27,53,109,67,73,62,62,154,71,68,2,46,0,58,163,12,42,63,70,38,2,2,20,0,13,4,6,115,14,90,2,80,72,76,30,96,0,52,3,8,0,30,6,76,54,98,34,84,0,72,4,0,1,0,19,7,0,9,0,17,7,46,26,139,72,159,61,100,22,126,19,84,18,4,8,70,11,36,144,76,30,14,30,0,2,30,11,22,0,82,77,15,94,21,56,24,8,143,65,91,74,22,0,49,20,8,5,1,21,10,138,66,13,28,76,16,4,4,22,0,0,32,2,76,22,18,98,78,0,44,0,27,3,109,74,98,4,65,82,8,33,116,65,18,97,0,0,0,6,0,18,0,2,0,35,107,98,42,84,10,1,121,146,23,38,0,74,0,76,0,20,42,75,117,61,54,65,55,67,64,116,4,56,0,53,167,19,48,91,31,56,17,0,6,0,24,0,1,75,5,71,4,101,60,108,32,54,0,49,0,1,0,23,6,66,44,122,53,59,0,49,2,0,2,0,28,5,0,12,0,16,1,44,41,153

B-factor: mean 31.72, std 9.2, range [16.53, 72.62]

InterPro domains:
  IPR025886 Phloem protein 2-like [PF14299] (22-170)
  IPR052147 Phloem protein 2-like/Lectin [PTHR48478] (11-170)